Protein AF-0000000079817451 (afdb_homodimer)

InterPro domains:
  IPR000182 GNAT domain [PF13302] (16-158)
  IPR000182 GNAT domain [PS51186] (17-185)
  IPR016181 Acyl-CoA N-acyltransferase [SSF55729] (10-184)
  IPR051531 N-acetyltransferase [PTHR43792] (13-187)

Secondary structure (DSSP, 8-state):
---GGGGS-SPEE-SSEEEEE--GGGHHHHHHHHTSHHHHTTSS---SSHHHHHHHHT-HHHHTTEEEEEETTEEEEEEEEEEEPPEE-GGGGGGGTT-EEEEEEEE-GGGTTSSHHHHHHHHHHHIIIIIS--SEEEEEEETT-HHHHHHHHHTTPEEEEEEEEEEE-TTS-EEEEEEEEEEGGG--TT-----/---TTTTS-SPEE-SSEEEEE--GGGHHHHHHHHTSHHHHTTSS---SSHHHHHHHHT-HHHHTTEEEEEETTEEEEEEEEEEEPPEE-GGGGGGGTT-EEEEEEEE-GGGTTSSHHHHHHHHHHHIIIIIS--SEEEEEEETT-HHHHHHHHHTTPEEEEEEEEEEE-TTS-EEEEEEEEEEGGG--TT-----

Nearest PDB structures (foldseek):
  3fbu-assembly2_A  TM=8.943E-01  e=1.168E-17  Bacillus anthracis str. Sterne
  2z0z-assembly1_A-2  TM=8.141E-01  e=3.441E-13  Thermus thermophilus HB8
  2zxv-assembly1_C  TM=8.073E-01  e=3.441E-13  Thermus thermophilus HB8
  1nsl-assembly1_F  TM=7.899E-01  e=1.491E-13  Bacillus subtilis
  2i79-assembly1_E  TM=7.333E-01  e=4.565E-11  Streptococcus pneumoniae TIGR4

Structure (mmCIF, N/CA/C/O backbone):
data_AF-0000000079817451-model_v1
#
loop_
_entity.id
_entity.type
_entity.pdbx_description
1 polymer 'GCN5-related N-acetyltransferase'
#
loop_
_atom_site.group_PDB
_atom_site.id
_atom_site.type_symbol
_atom_site.label_atom_id
_atom_site.label_alt_id
_atom_site.label_comp_id
_atom_site.label_asym_id
_atom_site.label_entity_id
_atom_site.label_seq_id
_atom_site.pdbx_PDB_ins_code
_atom_site.Cartn_x
_atom_site.Cartn_y
_atom_site.Cartn_z
_atom_site.occupancy
_atom_site.B_iso_or_equiv
_atom_site.auth_seq_id
_atom_site.auth_comp_id
_atom_site.auth_asym_id
_atom_site.auth_atom_id
_atom_site.pdbx_PDB_model_num
ATOM 1 N N . MET A 1 1 ? 5.887 0.654 -21.828 1 53.91 1 MET A N 1
ATOM 2 C CA . MET A 1 1 ? 6.852 0.341 -20.781 1 53.91 1 MET A CA 1
ATOM 3 C C . MET A 1 1 ? 7.574 -0.969 -21.078 1 53.91 1 MET A C 1
ATOM 5 O O . MET A 1 1 ? 6.98 -1.898 -21.625 1 53.91 1 MET A O 1
ATOM 9 N N . ASP A 1 2 ? 8.812 -0.942 -21.031 1 77 2 ASP A N 1
ATOM 10 C CA . ASP A 1 2 ? 9.656 -2.086 -21.359 1 77 2 ASP A CA 1
ATOM 11 C C . ASP A 1 2 ? 9.328 -3.287 -20.469 1 77 2 ASP A C 1
ATOM 13 O O . ASP A 1 2 ? 8.945 -3.121 -19.312 1 77 2 ASP A O 1
ATOM 17 N N . ASP A 1 3 ? 8.922 -4.375 -21.031 1 90 3 ASP A N 1
ATOM 18 C CA . ASP A 1 3 ? 8.695 -5.645 -20.344 1 90 3 ASP A CA 1
ATOM 19 C C . ASP A 1 3 ? 9.984 -6.16 -19.703 1 90 3 ASP A C 1
ATOM 21 O O . ASP A 1 3 ? 10.867 -6.676 -20.391 1 90 3 ASP A O 1
ATOM 25 N N . PRO A 1 4 ? 10.109 -6.004 -18.391 1 89.06 4 PRO A N 1
ATOM 26 C CA . PRO A 1 4 ? 11.344 -6.402 -17.703 1 89.06 4 PRO A CA 1
ATOM 27 C C . PRO A 1 4 ? 11.617 -7.898 -17.812 1 89.06 4 PRO A C 1
ATOM 29 O O . PRO A 1 4 ? 12.727 -8.352 -17.5 1 89.06 4 PRO A O 1
ATOM 32 N N . LEU A 1 5 ? 10.672 -8.656 -18.172 1 93.62 5 LEU A N 1
ATOM 33 C CA . LEU A 1 5 ? 10.82 -10.109 -18.172 1 93.62 5 LEU A CA 1
ATOM 34 C C . LEU A 1 5 ? 11.312 -10.609 -19.531 1 93.62 5 LEU A C 1
ATOM 36 O O . LEU A 1 5 ? 11.594 -11.805 -19.688 1 93.62 5 LEU A O 1
ATOM 40 N N . LEU A 1 6 ? 11.43 -9.727 -20.438 1 90.25 6 LEU A N 1
ATOM 41 C CA . LEU A 1 6 ? 11.859 -10.102 -21.781 1 90.25 6 LEU A CA 1
ATOM 42 C C . LEU A 1 6 ? 13.289 -10.648 -21.75 1 90.25 6 LEU A C 1
ATOM 44 O O . LEU A 1 6 ? 13.633 -11.516 -22.562 1 90.25 6 LEU A O 1
ATOM 48 N N . ALA A 1 7 ? 14.078 -10.203 -20.812 1 85.88 7 ALA A N 1
ATOM 49 C CA . ALA A 1 7 ? 15.492 -10.578 -20.781 1 85.88 7 ALA A CA 1
ATOM 50 C C . ALA A 1 7 ? 15.688 -11.906 -20.062 1 85.88 7 ALA A C 1
ATOM 52 O O . ALA A 1 7 ? 16.797 -12.445 -20.016 1 85.88 7 ALA A O 1
ATOM 53 N N . VAL A 1 8 ? 14.664 -12.453 -19.5 1 91.75 8 VAL A N 1
ATOM 54 C CA . VAL A 1 8 ? 14.727 -13.695 -18.75 1 91.75 8 VAL A CA 1
ATOM 55 C C . VAL A 1 8 ? 14.727 -14.883 -19.703 1 91.75 8 VAL A C 1
ATOM 57 O O . VAL A 1 8 ? 13.945 -14.922 -20.656 1 91.75 8 VAL A O 1
ATOM 60 N N . PRO A 1 9 ? 15.57 -15.883 -19.531 1 92.38 9 PRO A N 1
ATOM 61 C CA . PRO A 1 9 ? 15.68 -17.047 -20.406 1 92.38 9 PRO A CA 1
ATOM 62 C C . PRO A 1 9 ? 14.648 -18.125 -20.094 1 92.38 9 PRO A C 1
ATOM 64 O O . PRO A 1 9 ? 15 -19.188 -19.578 1 92.38 9 PRO A O 1
ATOM 67 N N . TRP A 1 10 ? 13.508 -17.922 -20.484 1 95.62 10 TRP A N 1
ATOM 68 C CA . TRP A 1 10 ? 12.422 -18.875 -20.266 1 95.62 10 TRP A CA 1
ATOM 69 C C . TRP A 1 10 ? 12.594 -20.125 -21.125 1 95.62 10 TRP A C 1
ATOM 71 O O . TRP A 1 10 ? 13.203 -20.062 -22.203 1 95.62 10 TRP A O 1
ATOM 81 N N . PRO A 1 11 ? 12.133 -21.234 -20.75 1 97.06 11 PRO A N 1
ATOM 82 C CA . PRO A 1 11 ? 11.508 -21.562 -19.469 1 97.06 11 PRO A CA 1
ATOM 83 C C . PRO A 1 11 ? 12.531 -21.891 -18.391 1 97.06 11 PRO A C 1
ATOM 85 O O . PRO A 1 11 ? 13.656 -22.297 -18.688 1 97.06 11 PRO A O 1
ATOM 88 N N . TYR A 1 12 ? 12.141 -21.719 -17.141 1 96.69 12 TYR A N 1
ATOM 89 C CA . TYR A 1 12 ? 12.922 -22.234 -16.016 1 96.69 12 TYR A CA 1
ATOM 90 C C . TYR A 1 12 ? 12.484 -23.641 -15.648 1 96.69 12 TYR A C 1
ATOM 92 O O . TYR A 1 12 ? 11.289 -23.938 -15.633 1 96.69 12 TYR A O 1
ATOM 100 N N . ARG A 1 13 ? 13.477 -24.453 -15.344 1 97.31 13 ARG A N 1
ATOM 101 C CA . ARG A 1 13 ? 13.195 -25.812 -14.891 1 97.31 13 ARG A CA 1
ATOM 102 C C . ARG A 1 13 ? 13.672 -26.016 -13.453 1 97.31 13 ARG A C 1
ATOM 104 O O . ARG A 1 13 ? 14.789 -25.641 -13.109 1 97.31 13 ARG A O 1
ATOM 111 N N . THR A 1 14 ? 12.727 -26.438 -12.688 1 97.38 14 THR A N 1
ATOM 112 C CA . THR A 1 14 ? 13.062 -26.859 -11.336 1 97.38 14 THR A CA 1
ATOM 113 C C . THR A 1 14 ? 13.164 -28.375 -11.25 1 97.38 14 THR A C 1
ATOM 115 O O . THR A 1 14 ? 13.328 -29.047 -12.266 1 97.38 14 THR A O 1
ATOM 118 N N . THR A 1 15 ? 13.234 -28.859 -9.969 1 97.69 15 THR A N 1
ATOM 119 C CA . THR A 1 15 ? 13.367 -30.312 -9.805 1 97.69 15 THR A CA 1
ATOM 120 C C . THR A 1 15 ? 12.242 -31.047 -10.523 1 97.69 15 THR A C 1
ATOM 122 O O . THR A 1 15 ? 12.484 -32.031 -11.227 1 97.69 15 THR A O 1
ATOM 125 N N . ARG A 1 16 ? 10.953 -30.531 -10.391 1 98.5 16 ARG A N 1
ATOM 126 C CA . ARG A 1 16 ? 9.812 -31.25 -10.945 1 98.5 16 ARG A CA 1
ATOM 127 C C . ARG A 1 16 ? 9.039 -30.391 -11.93 1 98.5 16 ARG A C 1
ATOM 129 O O . ARG A 1 16 ? 8.258 -30.891 -12.734 1 98.5 16 ARG A O 1
ATOM 136 N N . LEU A 1 17 ? 9.273 -29.047 -11.922 1 98.69 17 LEU A N 1
ATOM 137 C CA . LEU A 1 17 ? 8.367 -28.141 -12.602 1 98.69 17 LEU A CA 1
ATOM 138 C C . LEU A 1 17 ? 9.07 -27.406 -13.734 1 98.69 17 LEU A C 1
ATOM 140 O O . LEU A 1 17 ? 10.305 -27.328 -13.758 1 98.69 17 LEU A O 1
ATOM 144 N N . SER A 1 18 ? 8.289 -26.984 -14.68 1 98.62 18 SER A N 1
ATOM 145 C CA . SER A 1 18 ? 8.695 -25.969 -15.656 1 98.62 18 SER A CA 1
ATOM 146 C C . SER A 1 18 ? 7.879 -24.703 -15.508 1 98.62 18 SER A C 1
ATOM 148 O O . SER A 1 18 ? 6.66 -24.75 -15.312 1 98.62 18 SER A O 1
ATOM 150 N N . ILE A 1 19 ? 8.516 -23.562 -15.492 1 98.75 19 ILE A N 1
ATOM 151 C CA . ILE A 1 19 ? 7.883 -22.266 -15.383 1 98.75 19 ILE A CA 1
ATOM 152 C C . ILE A 1 19 ? 8.188 -21.438 -16.625 1 98.75 19 ILE A C 1
ATOM 154 O O . ILE A 1 19 ? 9.344 -21.312 -17.031 1 98.75 19 ILE A O 1
ATOM 158 N N . ARG A 1 20 ? 7.207 -20.875 -17.25 1 98.56 20 ARG A N 1
ATOM 159 C CA . ARG A 1 20 ? 7.383 -20.078 -18.469 1 98.56 20 ARG A CA 1
ATOM 160 C C . ARG A 1 20 ? 6.375 -18.938 -18.516 1 98.56 20 ARG A C 1
ATOM 162 O O . ARG A 1 20 ? 5.41 -18.906 -17.75 1 98.56 20 ARG A O 1
ATOM 169 N N . ARG A 1 21 ? 6.613 -18.047 -19.5 1 98.25 21 ARG A N 1
ATOM 170 C CA . ARG A 1 21 ? 5.645 -16.984 -19.75 1 98.25 21 ARG A CA 1
ATOM 171 C C . ARG A 1 21 ? 4.309 -17.547 -20.203 1 98.25 21 ARG A C 1
ATOM 173 O O . ARG A 1 21 ? 4.27 -18.484 -21 1 98.25 21 ARG A O 1
ATOM 180 N N . ALA A 1 22 ? 3.262 -16.969 -19.734 1 98.5 22 ALA A N 1
ATOM 181 C CA . ALA A 1 22 ? 1.945 -17.344 -20.25 1 98.5 22 ALA A CA 1
ATOM 182 C C . ALA A 1 22 ? 1.744 -16.828 -21.672 1 98.5 22 ALA A C 1
ATOM 184 O O . ALA A 1 22 ? 2.32 -15.812 -22.062 1 98.5 22 ALA A O 1
ATOM 185 N N . THR A 1 23 ? 1.035 -17.516 -22.453 1 97.94 23 THR A N 1
ATOM 186 C CA . THR A 1 23 ? 0.563 -17.109 -23.766 1 97.94 23 THR A CA 1
ATOM 187 C C . THR A 1 23 ? -0.955 -17.234 -23.859 1 97.94 23 THR A C 1
ATOM 189 O O . THR A 1 23 ? -1.583 -17.875 -23.016 1 97.94 23 THR A O 1
ATOM 192 N N . PRO A 1 24 ? -1.556 -16.641 -24.859 1 97.81 24 PRO A N 1
ATOM 193 C CA . PRO A 1 24 ? -3.006 -16.766 -25.016 1 97.81 24 PRO A CA 1
ATOM 194 C C . PRO A 1 24 ? -3.459 -18.219 -25.141 1 97.81 24 PRO A C 1
ATOM 196 O O . PRO A 1 24 ? -4.613 -18.531 -24.844 1 97.81 24 PRO A O 1
ATOM 199 N N . ALA A 1 25 ? -2.59 -19.078 -25.438 1 98 25 ALA A N 1
ATOM 200 C CA . ALA A 1 25 ? -2.934 -20.5 -25.594 1 98 25 ALA A CA 1
ATOM 201 C C . ALA A 1 25 ? -3.172 -21.156 -24.234 1 98 25 ALA A C 1
ATOM 203 O O . ALA A 1 25 ? -3.705 -22.266 -24.172 1 98 25 ALA A O 1
ATOM 204 N N . ASP A 1 26 ? -2.879 -20.469 -23.172 1 98.62 26 ASP A N 1
ATOM 205 C CA . ASP A 1 26 ? -2.959 -21.062 -21.844 1 98.62 26 ASP A CA 1
ATOM 206 C C . ASP A 1 26 ? -4.301 -20.766 -21.188 1 98.62 26 ASP A C 1
ATOM 208 O O . ASP A 1 26 ? -4.523 -21.125 -20.031 1 98.62 26 ASP A O 1
ATOM 212 N N . ILE A 1 27 ? -5.184 -20.109 -21.906 1 98.38 27 ILE A N 1
ATOM 213 C CA . ILE A 1 27 ? -6.445 -19.625 -21.359 1 98.38 27 ILE A CA 1
ATOM 214 C C . ILE A 1 27 ? -7.242 -20.812 -20.781 1 98.38 27 ILE A C 1
ATOM 216 O O . ILE A 1 27 ? -7.652 -20.781 -19.625 1 98.38 27 ILE A O 1
ATOM 220 N N . ASP A 1 28 ? -7.379 -21.828 -21.562 1 98.06 28 ASP A N 1
ATOM 221 C CA . ASP A 1 28 ? -8.211 -22.938 -21.125 1 98.06 28 ASP A CA 1
ATOM 222 C C . ASP A 1 28 ? -7.586 -23.656 -19.922 1 98.06 28 ASP A C 1
ATOM 224 O O . ASP A 1 28 ? -8.289 -24.016 -18.969 1 98.06 28 ASP A O 1
ATOM 228 N N . ALA A 1 29 ? -6.332 -23.875 -19.969 1 98.5 29 ALA A N 1
ATOM 229 C CA . ALA A 1 29 ? -5.645 -24.578 -18.891 1 98.5 29 ALA A CA 1
ATOM 230 C C . ALA A 1 29 ? -5.738 -23.812 -17.578 1 98.5 29 ALA A C 1
ATOM 232 O O . ALA A 1 29 ? -5.957 -24.391 -16.516 1 98.5 29 ALA A O 1
ATOM 233 N N . THR A 1 30 ? -5.621 -22.516 -17.641 1 98.69 30 THR A N 1
ATOM 234 C CA . THR A 1 30 ? -5.672 -21.719 -16.406 1 98.69 30 THR A CA 1
ATOM 235 C C . THR A 1 30 ? -7.113 -21.531 -15.945 1 98.69 30 THR A C 1
ATOM 237 O O . THR A 1 30 ? -7.383 -21.484 -14.742 1 98.69 30 THR A O 1
ATOM 240 N N . TRP A 1 31 ? -8.055 -21.438 -16.906 1 98.56 31 TRP A N 1
ATOM 241 C CA . TRP A 1 31 ? -9.469 -21.344 -16.547 1 98.56 31 TRP A CA 1
ATOM 242 C C . TRP A 1 31 ? -9.922 -22.562 -15.773 1 98.56 31 TRP A C 1
ATOM 244 O O . TRP A 1 31 ? -10.766 -22.469 -14.875 1 98.56 31 TRP A O 1
ATOM 254 N N . ALA A 1 32 ? -9.32 -23.656 -16.078 1 98.06 32 ALA A N 1
ATOM 255 C CA . ALA A 1 32 ? -9.703 -24.938 -15.484 1 98.06 32 ALA A CA 1
ATOM 256 C C . ALA A 1 32 ? -9.648 -24.859 -13.961 1 98.06 32 ALA A C 1
ATOM 258 O O . ALA A 1 32 ? -10.406 -25.547 -13.273 1 98.06 32 ALA A O 1
ATOM 259 N N . PHE A 1 33 ? -8.766 -24.047 -13.398 1 98.25 33 PHE A N 1
ATOM 260 C CA . PHE A 1 33 ? -8.688 -23.984 -11.938 1 98.25 33 PHE A CA 1
ATOM 261 C C . PHE A 1 33 ? -9.086 -22.609 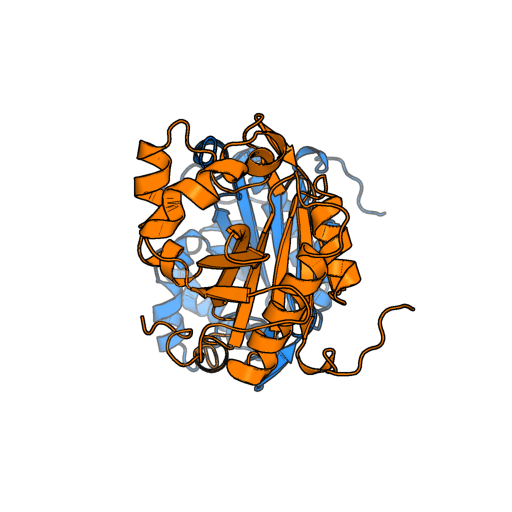-11.43 1 98.25 33 PHE A C 1
ATOM 263 O O . PHE A 1 33 ? -9.602 -22.469 -10.32 1 98.25 33 PHE A O 1
ATOM 270 N N . ARG A 1 34 ? -8.953 -21.516 -12.18 1 98.19 34 ARG A N 1
ATOM 271 C CA . ARG A 1 34 ? -9.258 -20.172 -11.695 1 98.19 34 ARG A CA 1
ATOM 272 C C . ARG A 1 34 ? -10.766 -19.953 -11.625 1 98.19 34 ARG A C 1
ATOM 274 O O . ARG A 1 34 ? -11.234 -19.047 -10.938 1 98.19 34 ARG A O 1
ATOM 281 N N . ARG A 1 35 ? -11.508 -20.75 -12.281 1 97.94 35 ARG A N 1
ATOM 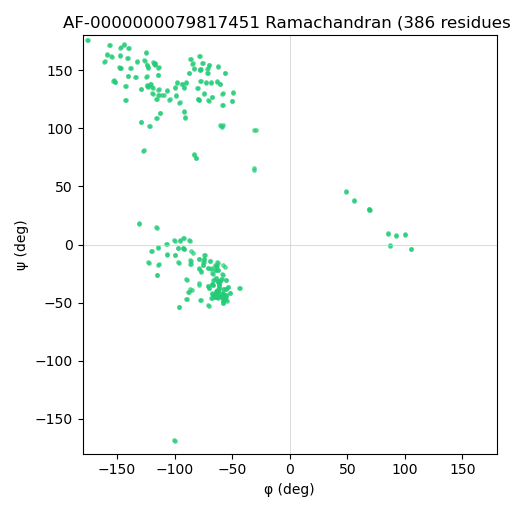282 C CA . ARG A 1 35 ? -12.961 -20.656 -12.227 1 97.94 35 ARG A CA 1
ATOM 283 C C . ARG A 1 35 ? -13.516 -21.281 -10.953 1 97.94 35 ARG A C 1
ATOM 285 O O . ARG A 1 35 ? -14.688 -21.094 -10.617 1 97.94 35 ARG A O 1
ATOM 292 N N . LEU A 1 36 ? -12.711 -22.141 -10.367 1 98.06 36 LEU A N 1
ATOM 293 C CA . LEU A 1 36 ? -13.172 -22.844 -9.188 1 98.06 36 LEU A CA 1
ATOM 294 C C . LEU A 1 36 ? -13.336 -21.891 -8.008 1 98.06 36 LEU A C 1
ATOM 296 O O . LEU A 1 36 ? -12.477 -21.047 -7.766 1 98.06 36 LEU A O 1
ATOM 300 N N . GLU A 1 37 ? -14.352 -22.062 -7.266 1 97 37 GLU A N 1
ATOM 301 C CA . GLU A 1 37 ? -14.68 -21.172 -6.156 1 97 37 GLU A CA 1
ATOM 302 C C . GLU A 1 37 ? -13.547 -21.141 -5.129 1 97 37 GLU A C 1
ATOM 304 O O . GLU A 1 37 ? -13.188 -20.078 -4.633 1 97 37 GLU A O 1
ATOM 309 N N . GLU A 1 38 ? -13.031 -22.234 -4.789 1 96.25 38 GLU A N 1
ATOM 310 C CA . GLU A 1 38 ? -11.992 -22.312 -3.762 1 96.25 38 GLU A CA 1
ATOM 311 C C . GLU A 1 38 ? -10.727 -21.578 -4.199 1 96.25 38 GLU A C 1
ATOM 313 O O . GLU A 1 38 ? -9.883 -21.234 -3.371 1 96.25 38 GLU A O 1
ATOM 318 N N . VAL A 1 39 ? -10.578 -21.312 -5.504 1 97.75 39 VAL A N 1
ATOM 319 C CA . VAL A 1 39 ? -9.445 -20.562 -6.039 1 97.75 39 VAL A CA 1
ATOM 320 C C . VAL A 1 39 ? -9.836 -19.094 -6.203 1 97.75 39 VAL A C 1
ATOM 322 O O . VAL A 1 39 ? -9.18 -18.203 -5.648 1 97.75 39 VAL A O 1
ATOM 325 N N . ASN A 1 40 ? -10.961 -18.859 -6.922 1 96.94 40 ASN A N 1
ATOM 326 C CA . ASN A 1 40 ? -11.273 -17.5 -7.336 1 96.94 40 ASN A CA 1
ATOM 327 C C . ASN A 1 40 ? -11.781 -16.656 -6.168 1 96.94 40 ASN A C 1
ATOM 329 O O . ASN A 1 40 ? -11.805 -15.422 -6.246 1 96.94 40 ASN A O 1
ATOM 333 N N . ARG A 1 41 ? -12.133 -17.25 -5.023 1 97.25 41 ARG A N 1
ATOM 334 C CA . ARG A 1 41 ? -12.594 -16.5 -3.855 1 97.25 41 ARG A CA 1
ATOM 335 C C . ARG A 1 41 ? -11.5 -15.562 -3.348 1 97.25 41 ARG A C 1
ATOM 337 O O . ARG A 1 41 ? -11.797 -14.562 -2.693 1 97.25 41 ARG A O 1
ATOM 344 N N . TRP A 1 42 ? -10.328 -15.828 -3.65 1 98.12 42 TRP A N 1
ATOM 345 C CA . TRP A 1 42 ? -9.219 -15.039 -3.129 1 98.12 42 TRP A CA 1
ATOM 346 C C . TRP A 1 42 ? -8.633 -14.141 -4.215 1 98.12 42 TRP A C 1
ATOM 348 O O . TRP A 1 42 ? -7.777 -13.297 -3.938 1 98.12 42 TRP A O 1
ATOM 358 N N . LEU A 1 43 ? -9.047 -14.312 -5.457 1 98.12 43 LEU A N 1
ATOM 359 C CA . LEU A 1 43 ? -8.453 -13.586 -6.57 1 98.12 43 LEU A CA 1
ATOM 360 C C . LEU A 1 43 ? -9.117 -12.219 -6.742 1 98.12 43 LEU A C 1
ATOM 362 O O . LEU A 1 43 ? -10.242 -12.008 -6.285 1 98.12 43 LEU A O 1
ATOM 366 N N . THR A 1 44 ? -8.43 -11.297 -7.41 1 97.56 44 THR A N 1
ATOM 367 C CA . THR A 1 44 ? -8.922 -9.938 -7.633 1 97.56 44 THR A CA 1
ATOM 368 C C . THR A 1 44 ? -10.219 -9.953 -8.438 1 97.56 44 THR A C 1
ATOM 370 O O . THR A 1 44 ? -11.102 -9.133 -8.219 1 97.56 44 THR A O 1
ATOM 373 N N . ARG A 1 45 ? -10.312 -10.891 -9.359 1 96.88 45 ARG A N 1
ATOM 374 C CA . ARG A 1 45 ? -11.469 -10.984 -10.242 1 96.88 45 ARG A CA 1
ATOM 375 C C . ARG A 1 45 ? -11.953 -12.422 -10.359 1 96.88 45 ARG A C 1
ATOM 377 O O . ARG A 1 45 ? -11.141 -13.352 -10.43 1 96.88 45 ARG A O 1
ATOM 384 N N . ALA A 1 46 ? -13.219 -12.586 -10.445 1 97.31 46 ALA A N 1
ATOM 385 C CA . ALA A 1 46 ? -13.883 -13.859 -10.695 1 97.31 46 ALA A CA 1
ATOM 386 C C . ALA A 1 46 ? -14.844 -13.758 -11.883 1 97.31 46 ALA A C 1
ATOM 388 O O . ALA A 1 46 ? -16.047 -13.648 -11.695 1 97.31 46 ALA A O 1
ATOM 389 N N . PRO A 1 47 ? -14.234 -13.859 -13.086 1 96.56 47 PRO A N 1
ATOM 390 C CA . PRO A 1 47 ? -15.117 -13.766 -14.25 1 96.56 47 PRO A CA 1
ATOM 391 C C . PRO A 1 47 ? -16.234 -14.805 -14.234 1 96.56 47 PRO A C 1
ATOM 393 O O . PRO A 1 47 ? -16 -15.945 -13.812 1 96.56 47 PRO A O 1
ATOM 396 N N . ALA A 1 48 ? -17.359 -14.414 -14.781 1 95.12 48 ALA A N 1
ATOM 397 C CA . ALA A 1 48 ? -18.531 -15.273 -14.727 1 95.12 48 ALA A CA 1
ATOM 398 C C . ALA A 1 48 ? -18.547 -16.266 -15.883 1 95.12 48 ALA A C 1
ATOM 400 O O . ALA A 1 48 ? -19.312 -17.234 -15.875 1 95.12 48 ALA A O 1
ATOM 401 N N . SER A 1 49 ? -17.672 -16.047 -16.922 1 97.44 49 SER A N 1
ATOM 402 C CA . SER A 1 49 ? -17.625 -16.906 -18.094 1 97.44 49 SER A CA 1
ATOM 403 C C . SER A 1 49 ? -16.219 -17 -18.656 1 97.44 49 SER A C 1
ATOM 405 O O . SER A 1 49 ? -15.359 -16.156 -18.344 1 97.44 49 SER A O 1
ATOM 407 N N . VAL A 1 50 ? -15.984 -17.969 -19.453 1 97.19 50 VAL A N 1
ATOM 408 C CA . VAL A 1 50 ? -14.672 -18.141 -20.062 1 97.19 50 VAL A CA 1
ATOM 409 C C . VAL A 1 50 ? -14.383 -16.984 -21.016 1 97.19 50 VAL A C 1
ATOM 411 O O . VAL A 1 50 ? -13.227 -16.578 -21.172 1 97.19 50 VAL A O 1
ATOM 414 N N . GLU A 1 51 ? -15.461 -16.422 -21.625 1 97.38 51 GLU A N 1
ATOM 415 C CA . GLU A 1 51 ? -15.289 -15.281 -22.516 1 97.38 51 GLU A CA 1
ATOM 416 C C . GLU A 1 51 ? -14.766 -14.062 -21.766 1 97.38 51 GLU A C 1
ATOM 418 O O . GLU A 1 51 ? -13.836 -13.398 -22.234 1 97.38 51 GLU A O 1
ATOM 423 N N . GLU A 1 52 ? -15.375 -13.852 -20.641 1 97.62 52 GLU A N 1
ATOM 424 C CA . GLU A 1 52 ? -14.891 -12.758 -19.797 1 97.62 52 GLU A CA 1
ATOM 425 C C . GLU A 1 52 ? -13.461 -13.008 -19.344 1 97.62 52 GLU A C 1
ATOM 427 O O . GLU A 1 52 ? -12.641 -12.094 -19.312 1 97.62 52 GLU A O 1
ATOM 432 N N . TYR A 1 53 ? -13.266 -14.219 -19.031 1 98.12 53 TYR A N 1
ATOM 433 C CA . TYR A 1 53 ? -11.922 -14.602 -18.594 1 98.12 53 TYR A CA 1
ATOM 434 C C . TYR A 1 53 ? -10.914 -14.391 -19.719 1 98.12 53 TYR A C 1
ATOM 436 O O . TYR A 1 53 ? -9.828 -13.852 -19.484 1 98.12 53 TYR A O 1
ATOM 444 N N . ARG A 1 54 ? -11.258 -14.797 -20.859 1 97.62 54 ARG A N 1
ATOM 445 C CA . ARG A 1 54 ? -10.383 -14.648 -22.016 1 97.62 54 ARG A CA 1
ATOM 446 C C . ARG A 1 54 ? -10.008 -13.188 -22.234 1 97.62 54 ARG A C 1
ATOM 448 O O . ARG A 1 54 ? -8.836 -12.867 -22.438 1 97.62 54 ARG A O 1
ATOM 455 N N . ASP A 1 55 ? -10.969 -12.336 -22.188 1 96.69 55 ASP A N 1
ATOM 456 C CA . ASP A 1 55 ? -10.742 -10.914 -22.375 1 96.69 55 ASP A CA 1
ATOM 457 C C . ASP A 1 55 ? -9.766 -10.367 -21.344 1 96.69 55 ASP A C 1
ATOM 459 O O . ASP A 1 55 ? -8.867 -9.594 -21.672 1 96.69 55 ASP A O 1
ATOM 463 N N . ALA A 1 56 ? -9.977 -10.789 -20.125 1 96.19 56 ALA A N 1
ATOM 464 C CA . ALA A 1 56 ? -9.117 -10.32 -19.047 1 96.19 56 ALA A CA 1
ATOM 465 C C . ALA A 1 56 ? -7.711 -10.906 -19.172 1 96.19 56 ALA A C 1
ATOM 467 O O . ALA A 1 56 ? -6.719 -10.227 -18.906 1 96.19 56 ALA A O 1
ATOM 468 N N . PHE A 1 57 ? -7.625 -12.141 -19.578 1 97.75 57 PHE A N 1
ATOM 469 C CA . PHE A 1 57 ? -6.371 -12.883 -19.625 1 97.75 57 PHE A CA 1
ATOM 470 C C . PHE A 1 57 ? -5.43 -12.297 -20.672 1 97.75 57 PHE A C 1
ATOM 472 O O . PHE A 1 57 ? -4.223 -12.203 -20.438 1 97.75 57 PHE A O 1
ATOM 479 N N . VAL A 1 58 ? -5.973 -11.82 -21.75 1 97.12 58 VAL A N 1
ATOM 480 C CA . VAL A 1 58 ? -5.117 -11.414 -22.859 1 97.12 58 VAL A CA 1
ATOM 481 C C . VAL A 1 58 ? -4.785 -9.93 -22.75 1 97.12 58 VAL A C 1
ATOM 483 O O . VAL A 1 58 ? -4.082 -9.383 -23.594 1 97.12 58 VAL A O 1
ATOM 486 N N . ASP A 1 59 ? -5.387 -9.328 -21.734 1 95.81 59 ASP A N 1
ATOM 487 C CA . ASP A 1 59 ? -4.918 -7.977 -21.453 1 95.81 59 ASP A CA 1
ATOM 488 C C . ASP A 1 59 ? -3.393 -7.93 -21.359 1 95.81 59 ASP A C 1
ATOM 490 O O . ASP A 1 59 ? -2.789 -8.664 -20.578 1 95.81 59 ASP A O 1
ATOM 494 N N . PRO A 1 60 ? -2.719 -7.105 -22.156 1 94.88 60 PRO A N 1
ATOM 495 C CA . PRO A 1 60 ? -1.257 -7.117 -22.234 1 94.88 60 PRO A CA 1
ATOM 496 C C . PRO A 1 60 ? -0.593 -6.895 -20.875 1 94.88 60 PRO A C 1
ATOM 498 O O . PRO A 1 60 ? 0.418 -7.531 -20.562 1 94.88 60 PRO A O 1
ATOM 501 N N . ASP A 1 61 ? -1.147 -6.023 -20.047 1 93.31 61 ASP A N 1
ATOM 502 C CA . ASP A 1 61 ? -0.563 -5.723 -18.75 1 93.31 61 ASP A CA 1
ATOM 503 C C . ASP A 1 61 ? -0.658 -6.93 -17.812 1 93.31 61 ASP A C 1
ATOM 505 O O . ASP A 1 61 ? 0.226 -7.148 -16.984 1 93.31 61 ASP A O 1
ATOM 509 N N . ARG A 1 62 ? -1.687 -7.637 -17.953 1 94.5 62 ARG A N 1
ATOM 510 C CA . ARG A 1 62 ? -1.855 -8.836 -17.125 1 94.5 62 ARG A CA 1
ATOM 511 C C . ARG A 1 62 ? -1 -9.984 -17.656 1 94.5 62 ARG A C 1
ATOM 513 O O . ARG A 1 62 ? -0.309 -10.656 -16.891 1 94.5 62 ARG A O 1
ATOM 520 N N . LEU A 1 63 ? -1.092 -10.172 -18.938 1 96.25 63 LEU A N 1
ATOM 521 C CA . LEU A 1 63 ? -0.419 -11.305 -19.562 1 96.25 63 LEU A CA 1
ATOM 522 C C . LEU A 1 63 ? 1.091 -11.219 -19.359 1 96.25 63 LEU A C 1
ATOM 524 O O . LEU A 1 63 ? 1.744 -12.227 -19.094 1 96.25 63 LEU A O 1
ATOM 528 N N . VAL A 1 64 ? 1.653 -10.055 -19.406 1 95.44 64 VAL A N 1
ATOM 529 C CA . VAL A 1 64 ? 3.098 -9.867 -19.312 1 95.44 64 VAL A CA 1
ATOM 530 C C . VAL A 1 64 ? 3.578 -10.242 -17.922 1 95.44 64 VAL A C 1
ATOM 532 O O . VAL A 1 64 ? 4.73 -10.641 -17.734 1 95.44 64 VAL A O 1
ATOM 535 N N . ALA A 1 65 ? 2.701 -10.172 -16.953 1 97.06 65 ALA A N 1
ATOM 536 C CA . ALA A 1 65 ? 3.064 -10.453 -15.562 1 97.06 65 ALA A CA 1
ATOM 537 C C . ALA A 1 65 ? 2.725 -11.891 -15.18 1 97.06 65 ALA A C 1
ATOM 539 O O . ALA A 1 65 ? 2.984 -12.32 -14.055 1 97.06 65 ALA A O 1
ATOM 540 N N . THR A 1 66 ? 2.117 -12.633 -16.094 1 98.44 66 THR A N 1
ATOM 541 C CA . THR A 1 66 ? 1.611 -13.961 -15.781 1 98.44 66 THR A CA 1
ATOM 542 C C . THR A 1 66 ? 2.592 -15.039 -16.25 1 98.44 66 THR A C 1
ATOM 544 O O . THR A 1 66 ? 3.043 -15.016 -17.391 1 98.44 66 THR A O 1
ATOM 547 N N . LEU A 1 67 ? 2.938 -15.922 -15.367 1 98.81 67 LEU A N 1
ATOM 548 C CA . LEU A 1 67 ? 3.697 -17.141 -15.656 1 98.81 67 LEU A CA 1
ATOM 549 C C . LEU A 1 67 ? 2.85 -18.375 -15.414 1 98.81 67 LEU A C 1
ATOM 551 O O . LEU A 1 67 ? 1.949 -18.359 -14.57 1 98.81 67 LEU A O 1
ATOM 555 N N . VAL A 1 68 ? 3.152 -19.453 -16.125 1 98.88 68 VAL A N 1
ATOM 556 C CA . VAL A 1 68 ? 2.445 -20.703 -15.875 1 98.88 68 VAL A CA 1
ATOM 557 C C . VAL A 1 68 ? 3.418 -21.75 -15.32 1 98.88 68 VAL A C 1
ATOM 559 O O . VAL A 1 68 ? 4.605 -21.734 -15.656 1 98.88 68 VAL A O 1
ATOM 562 N N . VAL A 1 69 ? 2.914 -22.562 -14.461 1 98.94 69 VAL A N 1
ATOM 563 C CA . VAL A 1 69 ? 3.629 -23.672 -13.844 1 98.94 69 VAL A CA 1
ATOM 564 C C . VAL A 1 69 ? 3.182 -24.984 -14.461 1 98.94 69 VAL A C 1
ATOM 566 O O . VAL A 1 69 ? 1.996 -25.328 -14.422 1 98.94 69 VAL A O 1
ATOM 569 N N . GLU A 1 70 ? 4.148 -25.734 -14.961 1 98.88 70 GLU A N 1
ATOM 570 C CA . GLU A 1 70 ? 3.832 -26.984 -15.633 1 98.88 70 GLU A CA 1
ATOM 571 C C . GLU A 1 70 ? 4.469 -28.172 -14.922 1 98.88 70 GLU A C 1
ATOM 573 O O . GLU A 1 70 ? 5.609 -28.094 -14.453 1 98.88 70 GLU A O 1
ATOM 578 N N . LEU A 1 71 ? 3.723 -29.172 -14.758 1 98.75 71 LEU A N 1
ATOM 579 C CA . LEU A 1 71 ? 4.16 -30.5 -14.352 1 98.75 71 LEU A CA 1
ATOM 580 C C . LEU A 1 71 ? 3.973 -31.516 -15.484 1 98.75 71 LEU A C 1
ATOM 582 O O . LEU A 1 71 ? 2.846 -31.766 -15.914 1 98.75 71 LEU A O 1
ATOM 586 N N . ASP A 1 72 ? 5.055 -32.062 -16.062 1 97.12 72 ASP A N 1
ATOM 587 C CA . ASP A 1 72 ? 5.008 -33 -17.156 1 97.12 72 ASP A CA 1
ATOM 588 C C . ASP A 1 72 ? 4.227 -32.438 -18.344 1 97.12 72 ASP A C 1
ATOM 590 O O . ASP A 1 72 ? 3.377 -33.125 -18.906 1 97.12 72 ASP A O 1
ATOM 594 N N . GLY A 1 73 ? 4.406 -31.156 -18.578 1 96.5 73 GLY A N 1
ATOM 595 C CA . GLY A 1 73 ? 3.838 -30.516 -19.75 1 96.5 73 GLY A CA 1
ATOM 596 C C . GLY A 1 73 ? 2.42 -30.016 -19.531 1 96.5 73 GLY A C 1
ATOM 597 O O . GLY A 1 73 ? 1.819 -29.438 -20.438 1 96.5 73 GLY A O 1
ATOM 598 N N . HIS A 1 74 ? 1.887 -30.25 -18.344 1 98.19 74 HIS A N 1
ATOM 599 C CA . HIS A 1 74 ? 0.536 -29.797 -18.031 1 98.19 74 HIS A CA 1
ATOM 600 C C . HIS A 1 74 ? 0.562 -28.609 -17.078 1 98.19 74 HIS A C 1
ATOM 602 O O . HIS A 1 74 ? 1.255 -28.641 -16.047 1 98.19 74 HIS A O 1
ATOM 608 N N . VAL A 1 75 ? -0.241 -27.625 -17.469 1 98.88 75 VAL A N 1
ATOM 609 C CA . VAL A 1 75 ? -0.331 -26.453 -16.594 1 98.88 75 VAL A CA 1
ATOM 610 C C . VAL A 1 75 ? -1.095 -26.812 -15.32 1 98.88 75 VAL A C 1
ATOM 612 O O . VAL A 1 75 ? -2.244 -27.25 -15.383 1 98.88 75 VAL A O 1
ATOM 615 N N . ILE A 1 76 ? -0.47 -26.578 -14.164 1 98.81 76 ILE A N 1
ATOM 616 C CA . ILE A 1 76 ? -1.118 -26.969 -12.914 1 98.81 76 ILE A CA 1
ATOM 617 C C . ILE A 1 76 ? -1.324 -25.75 -12.039 1 98.81 76 ILE A C 1
ATOM 619 O O . ILE A 1 76 ? -1.911 -25.828 -10.953 1 98.81 76 ILE A O 1
ATOM 623 N N . GLY A 1 77 ? -0.81 -24.578 -12.438 1 98.81 77 GLY A N 1
ATOM 624 C CA . GLY A 1 77 ? -0.924 -23.328 -11.711 1 98.81 77 GLY A CA 1
ATOM 625 C C . GLY A 1 77 ? -0.329 -22.156 -12.461 1 98.81 77 GLY A C 1
ATOM 626 O O . GLY A 1 77 ? 0.171 -22.312 -13.578 1 98.81 77 GLY A O 1
ATOM 627 N N . ASP A 1 78 ? -0.481 -21.016 -11.898 1 98.81 78 ASP A N 1
ATOM 628 C CA . ASP A 1 78 ? 0.154 -19.828 -12.477 1 98.81 78 ASP A CA 1
ATOM 629 C C . ASP A 1 78 ? 0.704 -18.922 -11.391 1 98.81 78 ASP A C 1
ATOM 631 O O . ASP A 1 78 ? 0.435 -19.109 -10.203 1 98.81 78 ASP A O 1
ATOM 635 N N . LEU A 1 79 ? 1.592 -18.094 -11.758 1 98.81 79 LEU A N 1
ATOM 636 C CA . LEU A 1 79 ? 2.279 -17.109 -10.922 1 98.81 79 LEU A CA 1
ATOM 637 C C . LEU A 1 79 ? 2.094 -15.703 -11.469 1 98.81 79 LEU A C 1
ATOM 639 O O . LEU A 1 79 ? 1.89 -15.523 -12.672 1 98.81 79 LEU A O 1
ATOM 643 N N . MET A 1 80 ? 2.146 -14.797 -10.648 1 98.62 80 MET A N 1
ATOM 644 C CA . MET A 1 80 ? 2.221 -13.383 -11 1 98.62 80 MET A CA 1
ATOM 645 C C . MET A 1 80 ? 3.559 -12.789 -10.57 1 98.62 80 MET A C 1
ATOM 647 O O . MET A 1 80 ? 4.02 -13.023 -9.453 1 98.62 80 MET A O 1
ATOM 651 N N . LEU A 1 81 ? 4.199 -12.172 -11.43 1 98.56 81 LEU A N 1
ATOM 652 C CA . LEU A 1 81 ? 5.402 -11.391 -11.18 1 98.56 81 LEU A CA 1
ATOM 653 C C . LEU A 1 81 ? 5.273 -9.992 -11.773 1 98.56 81 LEU A C 1
ATOM 655 O O . LEU A 1 81 ? 5.395 -9.812 -12.992 1 98.56 81 LEU A O 1
ATOM 659 N N . ARG A 1 82 ? 5.07 -9.023 -10.961 1 97.94 82 ARG A N 1
ATOM 660 C CA . ARG A 1 82 ? 4.934 -7.641 -11.406 1 97.94 82 ARG A CA 1
ATOM 661 C C . ARG A 1 82 ? 6.062 -6.773 -10.867 1 97.94 82 ARG A C 1
ATOM 663 O O . ARG A 1 82 ? 6.109 -6.48 -9.664 1 97.94 82 ARG A O 1
ATOM 670 N N . VAL A 1 83 ? 6.926 -6.387 -11.711 1 97.88 83 VAL A N 1
ATOM 671 C CA . VAL A 1 83 ? 7.988 -5.465 -11.328 1 97.88 83 VAL A CA 1
ATOM 672 C C . VAL A 1 83 ? 7.418 -4.059 -11.172 1 97.88 83 VAL A C 1
ATOM 674 O O . VAL A 1 83 ? 6.695 -3.574 -12.039 1 97.88 83 VAL A O 1
ATOM 677 N N . GLU A 1 84 ? 7.719 -3.482 -10.062 1 97.75 84 GLU A N 1
ATOM 678 C CA . GLU A 1 84 ? 7.152 -2.168 -9.781 1 97.75 84 GLU A CA 1
ATOM 679 C C . GLU A 1 84 ? 8.18 -1.251 -9.125 1 97.75 84 GLU A C 1
ATOM 681 O O . GLU A 1 84 ? 9.266 -1.695 -8.75 1 97.75 84 GLU A O 1
ATOM 686 N N . ASP A 1 85 ? 7.812 0.002 -9.055 1 98.31 85 ASP A N 1
ATOM 687 C CA . ASP A 1 85 ? 8.617 0.983 -8.336 1 98.31 85 ASP A CA 1
ATOM 688 C C . ASP A 1 85 ? 8.43 0.855 -6.828 1 98.31 85 ASP A C 1
ATOM 690 O O . ASP A 1 85 ? 7.32 0.572 -6.359 1 98.31 85 ASP A O 1
ATOM 694 N N . ALA A 1 86 ? 9.477 1.01 -6.098 1 98.62 86 ALA A N 1
ATOM 695 C CA . ALA A 1 86 ? 9.336 1.3 -4.672 1 98.62 86 ALA A CA 1
ATOM 696 C C . ALA A 1 86 ? 8.992 2.77 -4.441 1 98.62 86 ALA A C 1
ATOM 698 O O . ALA A 1 86 ? 9.117 3.592 -5.355 1 98.62 86 ALA A O 1
ATOM 699 N N . TRP A 1 87 ? 8.516 2.996 -3.295 1 98.25 87 TRP A N 1
ATOM 700 C CA . TRP A 1 87 ? 8.305 4.398 -2.957 1 98.25 87 TRP A CA 1
ATOM 701 C C . TRP A 1 87 ? 9.633 5.105 -2.699 1 98.25 87 TRP A C 1
ATOM 703 O O . TRP A 1 87 ? 10.516 4.551 -2.047 1 98.25 87 TRP A O 1
ATOM 713 N N . GLY A 1 88 ? 9.773 6.273 -3.152 1 98.62 88 GLY A N 1
ATOM 714 C CA . GLY A 1 88 ? 10.883 7.16 -2.844 1 98.62 88 GLY A CA 1
ATOM 715 C C . GLY A 1 88 ? 10.484 8.625 -2.809 1 98.62 88 GLY A C 1
ATOM 716 O O . GLY A 1 88 ? 9.547 9.039 -3.494 1 98.62 88 GLY A O 1
ATOM 717 N N . GLN A 1 89 ? 11.242 9.391 -1.989 1 98.56 89 GLN A N 1
ATOM 718 C CA . GLN A 1 89 ? 11.047 10.836 -2.025 1 98.56 89 GLN A CA 1
ATOM 719 C C . GLN A 1 89 ? 11.383 11.398 -3.404 1 98.56 89 GLN A C 1
ATOM 721 O O . GLN A 1 89 ? 12.133 10.789 -4.168 1 98.56 89 GLN A O 1
ATOM 726 N N . ALA A 1 90 ? 10.727 12.508 -3.68 1 97.38 90 ALA A N 1
ATOM 727 C CA . ALA A 1 90 ? 10.656 13.023 -5.043 1 97.38 90 ALA A CA 1
ATOM 728 C C . ALA A 1 90 ? 12.047 13.172 -5.652 1 97.38 90 ALA A C 1
ATOM 730 O O . ALA A 1 90 ? 12.25 12.867 -6.828 1 97.38 90 ALA A O 1
ATOM 731 N N . GLU A 1 91 ? 13 13.555 -4.895 1 97.25 91 GLU A N 1
ATOM 732 C CA . GLU A 1 91 ? 14.328 13.914 -5.383 1 97.25 91 GLU A CA 1
ATOM 733 C C . GLU A 1 91 ? 15.133 12.672 -5.762 1 97.25 91 GLU A C 1
ATOM 735 O O . GLU A 1 91 ? 16.156 12.773 -6.441 1 97.25 91 GLU A O 1
ATOM 740 N N . VAL A 1 92 ? 14.641 11.492 -5.305 1 98.19 92 VAL A N 1
ATOM 741 C CA . VAL A 1 92 ? 15.383 10.266 -5.562 1 98.19 92 VAL A CA 1
ATOM 742 C C . VAL A 1 92 ? 14.445 9.203 -6.125 1 98.19 92 VAL A C 1
ATOM 744 O O . VAL A 1 92 ? 14.75 8.008 -6.082 1 98.19 92 VAL A O 1
ATOM 747 N N . ALA A 1 93 ? 13.297 9.594 -6.629 1 98 93 ALA A N 1
ATOM 748 C CA . ALA A 1 93 ? 12.258 8.664 -7.078 1 98 93 ALA A CA 1
ATOM 749 C C . ALA A 1 93 ? 12.75 7.805 -8.234 1 98 93 ALA A C 1
ATOM 751 O O . ALA A 1 93 ? 12.359 6.645 -8.367 1 98 93 ALA A O 1
ATOM 752 N N . ASP A 1 94 ? 13.641 8.344 -9.078 1 98.12 94 ASP A N 1
ATOM 753 C CA . ASP A 1 94 ? 14.188 7.602 -10.211 1 98.12 94 ASP A CA 1
ATOM 754 C C . ASP A 1 94 ? 14.977 6.383 -9.734 1 98.12 94 ASP A C 1
ATOM 756 O O . ASP A 1 94 ? 14.953 5.332 -10.383 1 98.12 94 ASP A O 1
ATOM 760 N N . ARG A 1 95 ? 15.586 6.48 -8.594 1 98.38 95 ARG A N 1
ATOM 761 C CA . ARG A 1 95 ? 16.406 5.406 -8.047 1 98.38 95 ARG A CA 1
ATOM 762 C C . ARG A 1 95 ? 15.539 4.316 -7.422 1 98.38 95 ARG A C 1
ATOM 764 O O . ARG A 1 95 ? 16.016 3.229 -7.113 1 98.38 95 ARG A O 1
ATOM 771 N N . ALA A 1 96 ? 14.305 4.574 -7.242 1 98.62 96 ALA A N 1
ATOM 772 C CA . ALA A 1 96 ? 13.375 3.615 -6.656 1 98.62 96 ALA A CA 1
ATOM 773 C C . ALA A 1 96 ? 12.547 2.924 -7.734 1 98.62 96 ALA A C 1
ATOM 775 O O . ALA A 1 96 ? 11.672 2.109 -7.43 1 98.62 96 ALA A O 1
ATOM 776 N N . ALA A 1 97 ? 12.844 3.232 -9 1 98.06 97 ALA A N 1
ATOM 777 C CA . ALA A 1 97 ? 12.055 2.715 -10.117 1 98.06 97 ALA A CA 1
ATOM 778 C C . ALA A 1 97 ? 12.453 1.278 -10.445 1 98.06 97 ALA A C 1
ATOM 780 O O . ALA A 1 97 ? 13.633 0.977 -10.617 1 98.06 97 ALA A O 1
ATOM 781 N N . GLY A 1 98 ? 11.461 0.375 -10.453 1 97.69 98 GLY A N 1
ATOM 782 C CA . GLY A 1 98 ? 11.656 -0.984 -10.93 1 97.69 98 GLY A CA 1
ATOM 783 C C . GLY A 1 98 ? 12.547 -1.81 -10.023 1 97.69 98 GLY A C 1
ATOM 784 O O . GLY A 1 98 ? 13.273 -2.691 -10.492 1 97.69 98 GLY A O 1
ATOM 785 N N . VAL A 1 99 ? 12.547 -1.549 -8.719 1 98.31 99 VAL A N 1
ATOM 786 C CA . VAL A 1 99 ? 13.547 -2.18 -7.863 1 98.31 99 VAL A CA 1
ATOM 787 C C . VAL A 1 99 ? 12.891 -3.26 -7.008 1 98.31 99 VAL A C 1
ATOM 789 O O . VAL A 1 99 ? 13.547 -3.877 -6.164 1 98.31 99 VAL A O 1
ATOM 792 N N . GLN A 1 100 ? 11.602 -3.477 -7.152 1 98.69 100 GLN A N 1
ATOM 793 C CA . GLN A 1 100 ? 10.914 -4.52 -6.391 1 98.69 100 GLN A CA 1
ATOM 794 C C . GLN A 1 100 ? 9.828 -5.184 -7.23 1 98.69 100 GLN A C 1
ATOM 796 O O . GLN A 1 100 ? 9.539 -4.742 -8.344 1 98.69 100 GLN A O 1
ATOM 801 N N . ALA A 1 101 ? 9.234 -6.285 -6.676 1 98.62 101 ALA A N 1
ATOM 802 C CA . ALA A 1 101 ? 8.148 -6.969 -7.371 1 98.62 101 ALA A CA 1
ATOM 803 C C . ALA A 1 101 ? 7.062 -7.422 -6.395 1 98.62 101 ALA A C 1
ATOM 805 O O . ALA A 1 101 ? 7.355 -7.742 -5.242 1 98.62 101 ALA A O 1
ATOM 806 N N . GLU A 1 102 ? 5.914 -7.375 -6.848 1 98.81 102 GLU A N 1
ATOM 807 C CA . GLU A 1 102 ? 4.82 -8.125 -6.234 1 98.81 102 GLU A CA 1
ATOM 808 C C . GLU A 1 102 ? 4.668 -9.5 -6.875 1 98.81 102 GLU A C 1
ATOM 810 O O . GLU A 1 102 ? 4.711 -9.633 -8.102 1 98.81 102 GLU A O 1
ATOM 815 N N . ILE A 1 103 ? 4.508 -10.461 -6.023 1 98.88 103 ILE A N 1
ATOM 816 C CA . ILE A 1 103 ? 4.352 -11.812 -6.551 1 98.88 103 ILE A CA 1
ATOM 817 C C . ILE A 1 103 ? 3.047 -12.422 -6.035 1 98.88 103 ILE A C 1
ATOM 819 O O . ILE A 1 103 ? 2.51 -11.977 -5.016 1 98.88 103 ILE A O 1
ATOM 823 N N . GLY A 1 104 ? 2.502 -13.32 -6.73 1 98.69 104 GLY A N 1
ATOM 824 C CA . GLY A 1 104 ? 1.302 -14.078 -6.414 1 98.69 104 GLY A CA 1
ATOM 825 C C . GLY A 1 104 ? 1.229 -15.414 -7.129 1 98.69 104 GLY A C 1
ATOM 826 O O . GLY A 1 104 ? 2.068 -15.719 -7.98 1 98.69 104 GLY A O 1
ATOM 827 N N . TRP A 1 105 ? 0.205 -16.203 -6.707 1 98.69 105 TRP A N 1
ATOM 828 C CA . TRP A 1 105 ? 0.11 -17.516 -7.312 1 98.69 105 TRP A CA 1
ATOM 829 C C . TRP A 1 105 ? -1.289 -18.094 -7.137 1 98.69 105 TRP A C 1
ATOM 831 O O . TRP A 1 105 ? -2.033 -17.688 -6.242 1 98.69 105 TRP A O 1
ATOM 841 N N . ALA A 1 106 ? -1.613 -18.984 -7.957 1 98.56 106 ALA A N 1
ATOM 842 C CA . ALA A 1 106 ? -2.773 -19.859 -7.879 1 98.56 106 ALA A CA 1
ATOM 843 C C . ALA A 1 106 ? -2.43 -21.266 -8.383 1 98.56 106 ALA A C 1
ATOM 845 O O . ALA A 1 106 ? -1.72 -21.406 -9.383 1 98.56 106 ALA A O 1
ATOM 846 N N . LEU A 1 107 ? -2.854 -22.234 -7.715 1 98.31 107 LEU A N 1
ATOM 847 C CA . LEU A 1 107 ? -2.607 -23.625 -8.078 1 98.31 107 LEU A CA 1
ATOM 848 C C . LEU A 1 107 ? -3.92 -24.406 -8.203 1 98.31 107 LEU A C 1
ATOM 850 O O . LEU A 1 107 ? -4.848 -24.172 -7.422 1 98.31 107 LEU A O 1
ATOM 854 N N . HIS A 1 108 ? -3.924 -25.328 -9.18 1 98.31 108 HIS A N 1
ATOM 855 C CA . HIS A 1 108 ? -5.039 -26.266 -9.258 1 98.31 108 HIS A CA 1
ATOM 856 C C . HIS A 1 108 ? -5.191 -27.062 -7.965 1 98.31 108 HIS A C 1
ATOM 858 O O . HIS A 1 108 ? -4.23 -27.672 -7.488 1 98.31 108 HIS A O 1
ATOM 864 N N . PRO A 1 109 ? -6.418 -27.109 -7.449 1 98.06 109 PRO A N 1
ATOM 865 C CA . PRO A 1 109 ? -6.629 -27.766 -6.164 1 98.06 109 PRO A CA 1
ATOM 866 C C . PRO A 1 109 ? -6.207 -29.234 -6.184 1 98.06 109 PRO A C 1
ATOM 868 O O . PRO A 1 109 ? -5.777 -29.781 -5.16 1 98.06 109 PRO A O 1
ATOM 871 N N . ASP A 1 110 ? -6.223 -29.844 -7.328 1 97.56 110 ASP A N 1
ATOM 872 C CA . ASP A 1 110 ? -5.852 -31.25 -7.457 1 97.56 110 ASP A CA 1
ATOM 873 C C . ASP A 1 110 ? -4.355 -31.453 -7.223 1 97.56 110 ASP A C 1
ATOM 875 O O . ASP A 1 110 ? -3.891 -32.594 -7.039 1 97.56 110 ASP A O 1
ATOM 879 N N . HIS A 1 111 ? -3.643 -30.438 -7.234 1 97.81 111 HIS A N 1
ATOM 880 C CA . HIS A 1 111 ? -2.191 -30.547 -7.16 1 97.81 111 HIS A CA 1
ATOM 881 C C . HIS A 1 111 ? -1.649 -29.922 -5.883 1 97.81 111 HIS A C 1
ATOM 883 O O . HIS A 1 111 ? -0.455 -29.625 -5.785 1 97.81 111 HIS A O 1
ATOM 889 N N . VAL A 1 112 ? -2.52 -29.656 -4.945 1 95.88 112 VAL A N 1
ATOM 890 C CA . VAL A 1 112 ? -2.109 -29.094 -3.662 1 95.88 112 VAL A CA 1
ATOM 891 C C . VAL A 1 112 ? -1.63 -30.203 -2.736 1 95.88 112 VAL A C 1
ATOM 893 O O . VAL A 1 112 ? -2.068 -31.344 -2.855 1 95.88 112 VAL A O 1
ATOM 896 N N . GLY A 1 113 ? -0.734 -29.844 -1.856 1 95.56 113 GLY A N 1
ATOM 897 C CA . GLY A 1 113 ? -0.287 -30.797 -0.854 1 95.56 113 GLY A CA 1
ATOM 898 C C . GLY A 1 113 ? 0.946 -31.578 -1.276 1 95.56 113 GLY A C 1
ATOM 899 O O . GLY A 1 113 ? 1.376 -32.5 -0.578 1 95.56 113 GLY A O 1
ATOM 900 N N . HIS A 1 114 ? 1.543 -31.188 -2.412 1 97.38 114 HIS A N 1
ATOM 901 C CA . HIS A 1 114 ? 2.705 -31.906 -2.938 1 97.38 114 HIS A CA 1
ATOM 902 C C . HIS A 1 114 ? 3.949 -31.016 -2.898 1 97.38 114 HIS A C 1
ATOM 904 O O . HIS A 1 114 ? 5.023 -31.438 -3.336 1 97.38 114 HIS A O 1
ATOM 910 N N . GLY A 1 115 ? 3.816 -29.797 -2.475 1 97.94 115 GLY A N 1
ATOM 911 C CA . GLY A 1 115 ? 4.945 -28.891 -2.396 1 97.94 115 GLY A CA 1
ATOM 912 C C . GLY A 1 115 ? 5.227 -28.172 -3.703 1 97.94 115 GLY A C 1
ATOM 913 O O . GLY A 1 115 ? 6.234 -27.469 -3.832 1 97.94 115 GLY A O 1
ATOM 914 N N . TYR A 1 116 ? 4.332 -28.281 -4.703 1 98.62 116 TYR A N 1
ATOM 915 C CA . TYR A 1 116 ? 4.559 -27.688 -6.012 1 98.62 116 TYR A CA 1
ATOM 916 C C . TYR A 1 116 ? 4.539 -26.156 -5.93 1 98.62 116 TYR A C 1
ATOM 918 O O . TYR A 1 116 ? 5.383 -25.5 -6.531 1 98.62 116 TYR A O 1
ATOM 926 N N . ALA A 1 117 ? 3.598 -25.656 -5.188 1 98.44 117 ALA A N 1
ATOM 927 C CA . ALA A 1 117 ? 3.535 -24.203 -5.047 1 98.44 117 ALA A CA 1
ATOM 928 C C . ALA A 1 117 ? 4.801 -23.656 -4.391 1 98.44 117 ALA A C 1
ATOM 930 O O . ALA A 1 117 ? 5.355 -22.656 -4.84 1 98.44 117 ALA A O 1
ATOM 931 N N . THR A 1 118 ? 5.203 -24.328 -3.328 1 98.5 118 THR A N 1
ATOM 932 C CA . THR A 1 118 ? 6.43 -23.922 -2.65 1 98.5 118 THR A CA 1
ATOM 933 C C . THR A 1 118 ? 7.613 -23.953 -3.611 1 98.5 118 THR A C 1
ATOM 935 O O . THR A 1 118 ? 8.391 -23 -3.674 1 98.5 118 THR A O 1
ATOM 938 N N . GLU A 1 119 ? 7.742 -25.047 -4.352 1 98.56 119 GLU A N 1
ATOM 939 C CA . GLU A 1 119 ? 8.812 -25.203 -5.332 1 98.56 119 GLU A CA 1
ATOM 940 C C . GLU A 1 119 ? 8.766 -24.094 -6.379 1 98.56 119 GLU A C 1
ATOM 942 O O . GLU A 1 119 ? 9.789 -23.469 -6.691 1 98.56 119 GLU A O 1
ATOM 947 N N . ALA A 1 120 ? 7.621 -23.75 -6.875 1 98.75 120 ALA A N 1
ATOM 948 C CA . ALA A 1 120 ? 7.441 -22.734 -7.91 1 98.75 120 ALA A CA 1
ATOM 949 C C . ALA A 1 120 ? 7.762 -21.344 -7.375 1 98.75 120 ALA A C 1
ATOM 951 O O . ALA A 1 120 ? 8.469 -20.562 -8.023 1 98.75 120 ALA A O 1
ATOM 952 N N . VAL A 1 121 ? 7.266 -21.031 -6.211 1 98.75 121 VAL A N 1
ATOM 953 C CA . VAL A 1 121 ? 7.422 -19.688 -5.648 1 98.75 121 VAL A CA 1
ATOM 954 C C . VAL A 1 121 ? 8.875 -19.469 -5.234 1 98.75 121 VAL A C 1
ATOM 956 O O . VAL A 1 121 ? 9.406 -18.375 -5.379 1 98.75 121 VAL A O 1
ATOM 959 N N . ARG A 1 122 ? 9.539 -20.484 -4.742 1 98.44 122 ARG A N 1
ATOM 960 C CA . ARG A 1 122 ? 10.961 -20.359 -4.461 1 98.44 122 ARG A CA 1
ATOM 961 C C . ARG A 1 122 ? 11.742 -19.984 -5.719 1 98.44 122 ARG A C 1
ATOM 963 O O . ARG A 1 122 ? 12.617 -19.125 -5.676 1 98.44 122 ARG A O 1
ATOM 970 N N . GLU A 1 123 ? 11.414 -20.672 -6.773 1 98.19 123 GLU A N 1
ATOM 971 C CA . GLU A 1 123 ? 12.086 -20.359 -8.031 1 98.19 123 GLU A CA 1
ATOM 972 C C . GLU A 1 123 ? 11.75 -18.938 -8.492 1 98.19 123 GLU A C 1
ATOM 974 O O . GLU A 1 123 ? 12.609 -18.234 -9.031 1 98.19 123 GLU A O 1
ATOM 979 N N . LEU A 1 124 ? 10.508 -18.547 -8.328 1 98.5 124 LEU A N 1
ATOM 980 C CA . LEU A 1 124 ? 10.078 -17.203 -8.664 1 98.5 124 LEU A CA 1
ATOM 981 C C . LEU A 1 124 ? 10.891 -16.172 -7.895 1 98.5 124 LEU A C 1
ATOM 983 O O . LEU A 1 124 ? 11.336 -15.172 -8.469 1 98.5 124 LEU A O 1
ATOM 987 N N . ILE A 1 125 ? 11.086 -16.375 -6.629 1 98.62 125 ILE A N 1
ATOM 988 C CA . ILE A 1 125 ? 11.852 -15.469 -5.777 1 98.62 125 ILE A CA 1
ATOM 989 C C . ILE A 1 125 ? 13.305 -15.438 -6.23 1 98.62 125 ILE A C 1
ATOM 991 O O . ILE A 1 125 ? 13.906 -14.367 -6.336 1 98.62 125 ILE A O 1
ATOM 995 N N . ARG A 1 126 ? 13.875 -16.641 -6.508 1 97.75 126 ARG A N 1
ATOM 996 C CA . ARG A 1 126 ? 15.234 -16.688 -7.023 1 97.75 126 ARG A CA 1
ATOM 997 C C . ARG A 1 126 ? 15.375 -15.836 -8.281 1 97.75 126 ARG A C 1
ATOM 999 O O . ARG A 1 126 ? 16.312 -15.047 -8.398 1 97.75 126 ARG A O 1
ATOM 1006 N N . LEU A 1 127 ? 14.445 -16.016 -9.195 1 97.25 127 LEU A N 1
ATOM 1007 C CA . LEU A 1 127 ? 14.422 -15.266 -10.445 1 97.25 127 LEU A CA 1
ATOM 1008 C C . LEU A 1 127 ? 14.391 -13.766 -10.18 1 97.25 127 LEU A C 1
ATOM 1010 O O . LEU A 1 127 ? 15.109 -13 -10.828 1 97.25 127 LEU A O 1
ATOM 1014 N N . CYS A 1 128 ? 13.586 -13.32 -9.273 1 98 128 CYS A N 1
ATOM 1015 C CA . CYS A 1 128 ? 13.469 -11.906 -8.93 1 98 128 CYS A CA 1
ATOM 1016 C C . CYS A 1 128 ? 14.805 -11.344 -8.484 1 98 128 CYS A C 1
ATOM 1018 O O . CYS A 1 128 ? 15.203 -10.25 -8.906 1 98 128 CYS A O 1
ATOM 1020 N N . PHE A 1 129 ? 15.531 -12.062 -7.691 1 97.88 129 PHE A N 1
ATOM 1021 C CA . PHE A 1 129 ? 16.75 -11.539 -7.094 1 97.88 129 PHE A CA 1
ATOM 1022 C C . PHE A 1 129 ? 17.953 -11.766 -8.008 1 97.88 129 PHE A C 1
ATOM 1024 O O . PHE A 1 129 ? 18.781 -10.875 -8.188 1 97.88 129 PHE A O 1
ATOM 1031 N N . GLU A 1 130 ? 18.031 -12.906 -8.625 1 96.44 130 GLU A N 1
ATOM 1032 C CA . GLU A 1 130 ? 19.25 -13.25 -9.359 1 96.44 130 GLU A CA 1
ATOM 1033 C C . GLU A 1 130 ? 19.156 -12.766 -10.805 1 96.44 130 GLU A C 1
ATOM 1035 O O . GLU A 1 130 ? 20.125 -12.203 -11.336 1 96.44 130 GLU A O 1
ATOM 1040 N N . ASP A 1 131 ? 18.062 -13.023 -11.438 1 96.25 131 ASP A N 1
ATOM 1041 C CA . ASP A 1 131 ? 17.969 -12.711 -12.859 1 96.25 131 ASP A CA 1
ATOM 1042 C C . ASP A 1 131 ? 17.531 -11.258 -13.07 1 96.25 131 ASP A C 1
ATOM 1044 O O . ASP A 1 131 ? 18.031 -10.586 -13.977 1 96.25 131 ASP A O 1
ATOM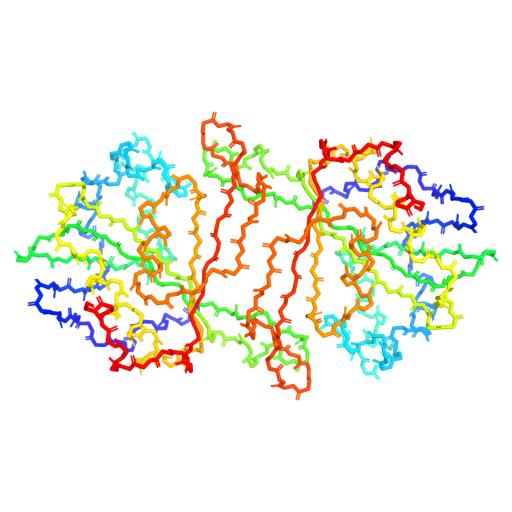 1048 N N . LEU A 1 132 ? 16.641 -10.781 -12.25 1 97.12 132 LEU A N 1
ATOM 1049 C CA . LEU A 1 132 ? 16.109 -9.438 -12.453 1 97.12 132 LEU A CA 1
ATOM 1050 C C . LEU A 1 132 ? 16.844 -8.422 -11.578 1 97.12 132 LEU A C 1
ATOM 1052 O O . LEU A 1 132 ? 16.672 -7.215 -11.742 1 97.12 132 LEU A O 1
ATOM 1056 N N . GLY A 1 133 ? 17.578 -8.883 -10.586 1 97 133 GLY A N 1
ATOM 1057 C CA . GLY A 1 133 ? 18.375 -8.008 -9.75 1 97 133 GLY A CA 1
ATOM 1058 C C . GLY A 1 133 ? 17.547 -7.109 -8.859 1 97 133 GLY A C 1
ATOM 1059 O O . GLY A 1 133 ? 17.953 -5.992 -8.539 1 97 133 GLY A O 1
ATOM 1060 N N . LEU A 1 134 ? 16.391 -7.547 -8.477 1 98.19 134 LEU A N 1
ATOM 1061 C CA . LEU A 1 134 ? 15.508 -6.742 -7.648 1 98.19 134 LEU A CA 1
ATOM 1062 C C . LEU A 1 134 ? 16 -6.703 -6.203 1 98.19 134 LEU A C 1
ATOM 1064 O O . LEU A 1 134 ? 16.719 -7.594 -5.766 1 98.19 134 LEU A O 1
ATOM 1068 N N . ARG A 1 135 ? 15.602 -5.68 -5.508 1 98.5 135 ARG A N 1
ATOM 1069 C CA . ARG A 1 135 ? 16.016 -5.473 -4.125 1 98.5 135 ARG A CA 1
ATOM 1070 C C . ARG A 1 135 ? 15.039 -6.141 -3.158 1 98.5 135 ARG A C 1
ATOM 1072 O O . ARG A 1 135 ? 15.422 -6.5 -2.041 1 98.5 135 ARG A O 1
ATOM 1079 N N . ARG A 1 136 ? 13.82 -6.215 -3.57 1 98.69 136 ARG A N 1
ATOM 1080 C CA . ARG A 1 136 ? 12.75 -6.574 -2.64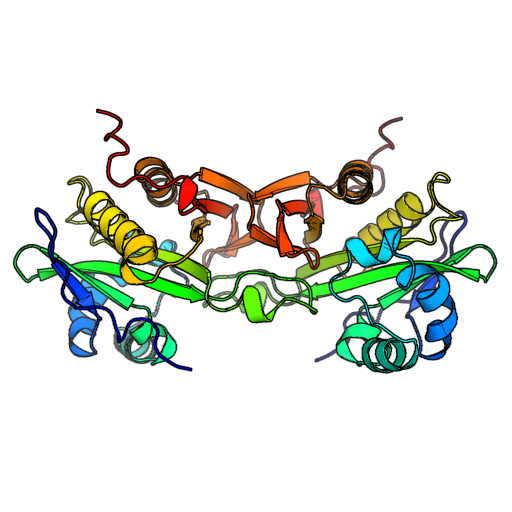6 1 98.69 136 ARG A CA 1
ATOM 1081 C C . ARG A 1 136 ? 11.602 -7.254 -3.383 1 98.69 136 ARG A C 1
ATOM 1083 O O . ARG A 1 136 ? 11.273 -6.883 -4.512 1 98.69 136 ARG A O 1
ATOM 1090 N N . VAL A 1 137 ? 11.031 -8.281 -2.762 1 98.81 137 VAL A N 1
ATOM 1091 C CA . VAL A 1 137 ? 9.828 -8.953 -3.246 1 98.81 137 VAL A CA 1
ATOM 1092 C C . VAL A 1 137 ? 8.734 -8.883 -2.188 1 98.81 137 VAL A C 1
ATOM 1094 O O . VAL A 1 137 ? 9 -9.047 -0.995 1 98.81 137 VAL A O 1
ATOM 1097 N N . LYS A 1 138 ? 7.527 -8.625 -2.629 1 98.88 138 LYS A N 1
ATOM 1098 C CA . LYS A 1 138 ? 6.414 -8.531 -1.688 1 98.88 138 LYS A CA 1
ATOM 1099 C C . LYS A 1 138 ? 5.211 -9.336 -2.174 1 98.88 138 LYS A C 1
ATOM 1101 O O . LYS A 1 138 ? 5.109 -9.656 -3.361 1 98.88 138 LYS A O 1
ATOM 1106 N N . GLY A 1 139 ? 4.387 -9.68 -1.297 1 98.75 139 GLY A N 1
ATOM 1107 C CA . GLY A 1 139 ? 3.117 -10.344 -1.539 1 98.75 139 GLY A CA 1
ATOM 1108 C C . GLY A 1 139 ? 2.053 -9.977 -0.521 1 98.75 139 GLY A C 1
ATOM 1109 O O . GLY A 1 139 ? 2.365 -9.664 0.627 1 98.75 139 GLY A O 1
ATOM 1110 N N . SER A 1 140 ? 0.872 -10.062 -0.946 1 98.69 140 SER A N 1
ATOM 1111 C CA . SER A 1 140 ? -0.273 -9.742 -0.097 1 98.69 140 SER A CA 1
ATOM 1112 C C . SER A 1 140 ? -1.407 -10.742 -0.306 1 98.69 140 SER A C 1
ATOM 1114 O O . SER A 1 140 ? -1.537 -11.32 -1.384 1 98.69 140 SER A O 1
ATOM 1116 N N . CYS A 1 141 ? -2.201 -10.914 0.77 1 98.69 141 CYS A N 1
ATOM 1117 C CA . CYS A 1 141 ? -3.385 -11.766 0.686 1 98.69 141 CYS A CA 1
ATOM 1118 C C . CYS A 1 141 ? -4.387 -11.414 1.781 1 98.69 141 CYS A C 1
ATOM 1120 O O . CYS A 1 141 ? -4.055 -10.688 2.719 1 98.69 141 CYS A O 1
ATOM 1122 N N . PHE A 1 142 ? -5.578 -11.891 1.548 1 98.81 142 PHE A N 1
ATOM 1123 C CA . PHE A 1 142 ? -6.516 -11.883 2.666 1 98.81 142 PHE A CA 1
ATOM 1124 C C . PHE A 1 142 ? -5.984 -12.727 3.82 1 98.81 142 PHE A C 1
ATOM 1126 O O . PHE A 1 142 ? -5.449 -13.82 3.605 1 98.81 142 PHE A O 1
ATOM 1133 N N . ALA A 1 143 ? -6.145 -12.211 5.043 1 98.81 143 ALA A N 1
ATOM 1134 C CA . ALA A 1 143 ? -5.691 -12.945 6.223 1 98.81 143 ALA A CA 1
ATOM 1135 C C . ALA A 1 143 ? -6.379 -14.305 6.324 1 98.81 143 ALA A C 1
ATOM 1137 O O . ALA A 1 143 ? -5.785 -15.273 6.805 1 98.81 143 ALA A O 1
ATOM 1138 N N . ALA A 1 144 ? -7.566 -14.398 5.824 1 98.5 144 ALA A N 1
ATOM 1139 C CA . ALA A 1 144 ? -8.336 -15.641 5.875 1 98.5 144 ALA A CA 1
ATOM 1140 C C . ALA A 1 144 ? -7.75 -16.688 4.93 1 98.5 144 ALA A C 1
ATOM 1142 O O . ALA A 1 144 ? -8.078 -17.875 5.023 1 98.5 144 ALA A O 1
ATOM 1143 N N . ASN A 1 145 ? -6.984 -16.266 3.967 1 98.06 145 ASN A N 1
ATOM 1144 C CA . ASN A 1 145 ? -6.309 -17.188 3.062 1 98.06 145 ASN A CA 1
ATOM 1145 C C . ASN A 1 145 ? -5.031 -17.75 3.686 1 98.06 145 ASN A C 1
ATOM 1147 O O . ASN A 1 145 ? -3.93 -17.438 3.232 1 98.06 145 ASN A O 1
ATOM 1151 N N . GLN A 1 146 ? -5.191 -18.625 4.598 1 97.88 146 GLN A N 1
ATOM 1152 C CA . GLN A 1 146 ? -4.09 -19.156 5.402 1 97.88 146 GLN A CA 1
ATOM 1153 C C . GLN A 1 146 ? -3.072 -19.891 4.531 1 97.88 146 GLN A C 1
ATOM 1155 O O . GLN A 1 146 ? -1.866 -19.797 4.77 1 97.88 146 GLN A O 1
ATOM 1160 N N . ALA A 1 147 ? -3.576 -20.625 3.584 1 97.38 147 ALA A N 1
ATOM 1161 C CA . ALA A 1 147 ? -2.67 -21.359 2.697 1 97.38 147 ALA A CA 1
ATOM 1162 C C . ALA A 1 147 ? -1.673 -20.406 2.035 1 97.38 147 ALA A C 1
ATOM 1164 O O . ALA A 1 147 ? -0.49 -20.734 1.906 1 97.38 147 ALA A O 1
ATOM 1165 N N . SER A 1 148 ? -2.121 -19.25 1.679 1 98.12 148 SER A N 1
ATOM 1166 C CA . SER A 1 148 ? -1.284 -18.281 0.965 1 98.12 148 SER A CA 1
ATOM 1167 C C . SER A 1 148 ? -0.196 -17.719 1.872 1 98.12 148 SER A C 1
ATOM 1169 O O . SER A 1 148 ? 0.986 -17.75 1.523 1 98.12 148 SER A O 1
ATOM 1171 N N . TRP A 1 149 ? -0.538 -17.203 3.023 1 98.31 149 TRP A N 1
ATOM 1172 C CA . TRP A 1 149 ? 0.513 -16.562 3.809 1 98.31 149 TRP A CA 1
ATOM 1173 C C . TRP A 1 149 ? 1.39 -17.609 4.496 1 98.31 149 TRP A C 1
ATOM 1175 O O . TRP A 1 149 ? 2.559 -17.344 4.793 1 98.31 149 TRP A O 1
ATOM 1185 N N . ARG A 1 150 ? 0.908 -18.844 4.73 1 98.44 150 ARG A N 1
ATOM 1186 C CA . ARG A 1 150 ? 1.789 -19.906 5.191 1 98.44 150 ARG A CA 1
ATOM 1187 C C . ARG A 1 150 ? 2.865 -20.219 4.156 1 98.44 150 ARG A C 1
ATOM 1189 O O . ARG A 1 150 ? 4 -20.547 4.508 1 98.44 150 ARG A O 1
ATOM 1196 N N . LEU A 1 151 ? 2.457 -20.203 2.891 1 98.56 151 LEU A N 1
ATOM 1197 C CA . LEU A 1 151 ? 3.439 -20.391 1.828 1 98.56 151 LEU A CA 1
ATOM 1198 C C . LEU A 1 151 ? 4.465 -19.266 1.833 1 98.56 151 LEU A C 1
ATOM 1200 O O . LEU A 1 151 ? 5.664 -19.5 1.676 1 98.56 151 LEU A O 1
ATOM 1204 N N . MET A 1 152 ? 4.023 -18.031 2.004 1 98.62 152 MET A N 1
ATOM 1205 C CA . MET A 1 152 ? 4.965 -16.906 2.084 1 98.62 152 MET A CA 1
ATOM 1206 C C . MET A 1 152 ? 5.961 -17.125 3.219 1 98.62 152 MET A C 1
ATOM 1208 O O . MET A 1 152 ? 7.16 -16.906 3.047 1 98.62 152 MET A O 1
ATOM 1212 N N . GLU A 1 153 ? 5.477 -17.562 4.336 1 98.38 153 GLU A N 1
ATOM 1213 C CA . GLU A 1 153 ? 6.363 -17.859 5.457 1 98.38 153 GLU A CA 1
ATOM 1214 C C . GLU A 1 153 ? 7.316 -19 5.121 1 98.38 153 GLU A C 1
ATOM 1216 O O . GLU A 1 153 ? 8.508 -18.922 5.426 1 98.38 153 GLU A O 1
ATOM 1221 N N . ARG A 1 154 ? 6.797 -20.016 4.492 1 97.81 154 ARG A N 1
ATOM 1222 C CA . ARG A 1 154 ? 7.598 -21.188 4.148 1 97.81 154 ARG A CA 1
ATOM 1223 C C . ARG A 1 154 ? 8.75 -20.812 3.217 1 97.81 154 ARG A C 1
ATOM 1225 O O . ARG A 1 154 ? 9.828 -21.391 3.293 1 97.81 154 ARG A O 1
ATOM 1232 N N . VAL A 1 155 ? 8.531 -19.875 2.379 1 97.75 155 VAL A N 1
ATOM 1233 C CA . VAL A 1 155 ? 9.57 -19.531 1.416 1 97.75 155 VAL A CA 1
ATOM 1234 C C . VAL A 1 155 ? 10.453 -18.406 1.981 1 97.75 155 VAL A C 1
ATOM 1236 O O . VAL A 1 155 ? 11.258 -17.828 1.26 1 97.75 155 VAL A O 1
ATOM 1239 N N . GLY A 1 156 ? 10.234 -18.031 3.213 1 97.75 156 GLY A N 1
ATOM 1240 C CA . GLY A 1 156 ? 11.188 -17.188 3.92 1 97.75 156 GLY A CA 1
ATOM 1241 C C . GLY A 1 156 ? 10.781 -15.734 3.947 1 97.75 156 GLY A C 1
ATOM 1242 O O . GLY A 1 156 ? 11.547 -14.875 4.391 1 97.75 156 GLY A O 1
ATOM 1243 N N . MET A 1 157 ? 9.602 -15.438 3.521 1 98.56 157 MET A N 1
ATOM 1244 C CA . MET A 1 157 ? 9.164 -14.039 3.564 1 98.56 157 MET A CA 1
ATOM 1245 C C . MET A 1 157 ? 8.75 -13.641 4.977 1 98.56 157 MET A C 1
ATOM 1247 O O . MET A 1 157 ? 8.188 -14.453 5.715 1 98.56 157 MET A O 1
ATOM 1251 N N . ARG A 1 158 ? 8.938 -12.391 5.266 1 98.5 158 ARG A N 1
ATOM 1252 C CA . ARG A 1 158 ? 8.625 -11.844 6.582 1 98.5 158 ARG A CA 1
ATOM 1253 C C . ARG A 1 158 ? 7.277 -11.133 6.578 1 98.5 158 ARG A C 1
ATOM 1255 O O . ARG A 1 158 ? 6.969 -10.391 5.652 1 98.5 158 ARG A O 1
ATOM 1262 N N . ARG A 1 159 ? 6.535 -11.422 7.594 1 98.75 159 ARG A N 1
ATOM 1263 C CA . ARG A 1 159 ? 5.297 -10.656 7.738 1 98.75 159 ARG A CA 1
ATOM 1264 C C . ARG A 1 159 ? 5.582 -9.195 8.055 1 98.75 159 ARG A C 1
ATOM 1266 O O . ARG A 1 159 ? 6.301 -8.891 9.008 1 98.75 159 ARG A O 1
ATOM 1273 N N . GLU A 1 160 ? 5.023 -8.32 7.277 1 98.88 160 GLU A N 1
ATOM 1274 C CA . GLU A 1 160 ? 5.254 -6.898 7.508 1 98.88 160 GLU A CA 1
ATOM 1275 C C . GLU A 1 160 ? 3.973 -6.195 7.938 1 98.88 160 GLU A C 1
ATOM 1277 O O . GLU A 1 160 ? 4.02 -5.094 8.492 1 98.88 160 GLU A O 1
ATOM 1282 N N . ALA A 1 161 ? 2.838 -6.84 7.703 1 98.88 161 ALA A N 1
ATOM 1283 C CA . ALA A 1 161 ? 1.6 -6.133 8.016 1 98.88 161 ALA A CA 1
ATOM 1284 C C . ALA A 1 161 ? 0.472 -7.109 8.328 1 98.88 161 ALA A C 1
ATOM 1286 O O . ALA A 1 161 ? 0.413 -8.203 7.758 1 98.88 161 ALA A O 1
ATOM 1287 N N . HIS A 1 162 ? -0.306 -6.863 9.203 1 98.81 162 HIS A N 1
ATOM 1288 C CA . HIS A 1 162 ? -1.67 -7.328 9.43 1 98.81 162 HIS A CA 1
ATOM 1289 C C . HIS A 1 162 ? -2.646 -6.16 9.492 1 98.81 162 HIS A C 1
ATOM 1291 O O . HIS A 1 162 ? -2.68 -5.426 10.484 1 98.81 162 HIS A O 1
ATOM 1297 N N . THR A 1 163 ? -3.365 -5.926 8.453 1 98.75 163 THR A N 1
ATOM 1298 C CA . THR A 1 163 ? -4.273 -4.789 8.336 1 98.75 163 THR A CA 1
ATOM 1299 C C . THR A 1 163 ? -5.703 -5.207 8.656 1 98.75 163 THR A C 1
ATOM 1301 O O . THR A 1 163 ? -6.141 -6.297 8.281 1 98.75 163 THR A O 1
ATOM 1304 N N . LEU A 1 164 ? -6.41 -4.395 9.359 1 98.62 164 LEU A N 1
ATOM 1305 C CA . LEU A 1 164 ? -7.758 -4.75 9.789 1 98.62 164 LEU A CA 1
ATOM 1306 C C . LEU A 1 164 ? -8.797 -4.191 8.82 1 98.62 164 LEU A C 1
ATOM 1308 O O . LEU A 1 164 ? -8.828 -2.984 8.562 1 98.62 164 LEU A O 1
ATOM 1312 N N . LYS A 1 165 ? -9.625 -5.121 8.258 1 98.69 165 LYS A N 1
ATOM 1313 C CA . LYS A 1 165 ? -10.797 -4.781 7.453 1 98.69 165 LYS A CA 1
ATOM 1314 C C . LYS A 1 165 ? -10.445 -3.742 6.387 1 98.69 165 LYS A C 1
ATOM 1316 O O . LYS A 1 165 ? -11.164 -2.758 6.215 1 98.69 165 LYS A O 1
ATOM 1321 N N . ASP A 1 166 ? -9.352 -3.967 5.727 1 98.62 166 ASP A N 1
ATOM 1322 C CA . ASP A 1 166 ? -8.875 -2.961 4.785 1 98.62 166 ASP A CA 1
ATOM 1323 C C . ASP A 1 166 ? -9.25 -3.324 3.352 1 98.62 166 ASP A C 1
ATOM 1325 O O . ASP A 1 166 ? -9.094 -2.516 2.436 1 98.62 166 ASP A O 1
ATOM 1329 N N . SER A 1 167 ? -9.75 -4.508 3.121 1 98.69 167 SER A N 1
ATOM 1330 C CA . SER A 1 167 ? -10.023 -5.004 1.777 1 98.69 167 SER A CA 1
ATOM 1331 C C . SER A 1 167 ? -11.445 -5.543 1.665 1 98.69 167 SER A C 1
ATOM 1333 O O . SER A 1 167 ? -11.883 -6.34 2.5 1 98.69 167 SER A O 1
ATOM 1335 N N . LEU A 1 168 ? -12.133 -5.164 0.605 1 98.88 168 LEU A N 1
ATOM 1336 C CA . LEU A 1 168 ? -13.516 -5.598 0.426 1 98.88 168 LEU A CA 1
ATOM 1337 C C . LEU A 1 168 ? -13.578 -6.883 -0.393 1 98.88 168 LEU A C 1
ATOM 1339 O O . LEU A 1 168 ? -13.219 -6.891 -1.572 1 98.88 168 LEU A O 1
ATOM 1343 N N . HIS A 1 169 ? -14.023 -7.969 0.207 1 98.81 169 HIS A N 1
ATOM 1344 C CA . HIS A 1 169 ? -14.242 -9.258 -0.437 1 98.81 169 HIS A CA 1
ATOM 1345 C C . HIS A 1 169 ? -15.539 -9.258 -1.244 1 98.81 169 HIS A C 1
ATOM 1347 O O . HIS A 1 169 ? -16.484 -8.539 -0.914 1 98.81 169 HIS A O 1
ATOM 1353 N N . ARG A 1 170 ? -15.578 -10.047 -2.279 1 98.12 170 ARG A N 1
ATOM 1354 C CA . ARG A 1 170 ? -16.734 -10.047 -3.164 1 98.12 170 ARG A CA 1
ATOM 1355 C C . ARG A 1 170 ? -17.984 -10.516 -2.426 1 98.12 170 ARG A C 1
ATOM 1357 O O . ARG A 1 170 ? -19.109 -10.266 -2.869 1 98.12 170 ARG A O 1
ATOM 1364 N N . SER A 1 171 ? -17.875 -11.195 -1.279 1 97.81 171 SER A N 1
ATOM 1365 C CA . SER A 1 171 ? -19 -11.547 -0.423 1 97.81 171 SER A CA 1
ATOM 1366 C C . SER A 1 171 ? -19.672 -10.297 0.146 1 97.81 171 SER A C 1
ATOM 1368 O O . SER A 1 171 ? -20.781 -10.367 0.662 1 97.81 171 SER A O 1
ATOM 1370 N N . GLY A 1 172 ? -18.938 -9.203 0.179 1 98.19 172 GLY A N 1
ATOM 1371 C CA . GLY A 1 172 ? -19.422 -7.969 0.781 1 98.19 172 GLY A CA 1
ATOM 1372 C C . GLY A 1 172 ? -18.797 -7.676 2.131 1 98.19 172 GLY A C 1
ATOM 1373 O O . GLY A 1 172 ? -19.031 -6.617 2.713 1 98.19 172 GLY A O 1
ATOM 1374 N N . GLU A 1 173 ? -18.016 -8.562 2.576 1 98.44 173 GLU A N 1
ATOM 1375 C CA . GLU A 1 173 ? -17.391 -8.391 3.883 1 98.44 173 GLU A CA 1
ATOM 1376 C C . GLU A 1 173 ? -16.016 -7.738 3.756 1 98.44 173 GLU A C 1
ATOM 1378 O O . GLU A 1 173 ? -15.266 -8.047 2.832 1 98.44 173 GLU A O 1
ATOM 1383 N N . TRP A 1 174 ? -15.766 -6.832 4.648 1 98.81 174 TRP A N 1
ATOM 1384 C CA . TRP A 1 174 ? -14.406 -6.301 4.781 1 98.81 174 TRP A CA 1
ATOM 1385 C C . TRP A 1 174 ? -13.523 -7.262 5.562 1 98.81 174 TRP A C 1
ATOM 1387 O O . TRP A 1 174 ? -13.82 -7.609 6.703 1 98.81 174 TRP A O 1
ATOM 1397 N N . LEU A 1 175 ? -12.445 -7.625 4.945 1 98.88 175 LEU A N 1
ATOM 1398 C CA . LEU A 1 175 ? -11.578 -8.633 5.559 1 98.88 175 LEU A CA 1
ATOM 1399 C C . LEU A 1 175 ? -10.195 -8.062 5.848 1 98.88 175 LEU A C 1
ATOM 1401 O O . LEU A 1 175 ? -9.773 -7.102 5.199 1 98.88 175 LEU A O 1
ATOM 1405 N N . ASP A 1 176 ? -9.562 -8.695 6.789 1 98.88 176 ASP A N 1
ATOM 1406 C CA . ASP A 1 176 ? -8.188 -8.344 7.129 1 98.88 176 ASP A CA 1
ATOM 1407 C C . ASP A 1 176 ? -7.227 -8.75 6.016 1 98.88 176 ASP A C 1
ATOM 1409 O O . ASP A 1 176 ? -7.539 -9.633 5.211 1 98.88 176 ASP A O 1
ATOM 1413 N N . GLY A 1 177 ? -6.105 -8.016 5.98 1 98.75 177 GLY A N 1
ATOM 1414 C CA . GLY A 1 177 ? -5.047 -8.336 5.039 1 98.75 177 GLY A CA 1
ATOM 1415 C C . GLY A 1 177 ? -3.744 -8.727 5.711 1 98.75 177 GLY A C 1
ATOM 1416 O O . GLY A 1 177 ? -3.521 -8.391 6.879 1 98.75 177 GLY A O 1
ATOM 1417 N N . MET A 1 178 ? -2.949 -9.453 5.023 1 98.75 178 MET A N 1
ATOM 1418 C CA . MET A 1 178 ? -1.568 -9.758 5.387 1 98.75 178 MET A CA 1
ATOM 1419 C C . MET A 1 178 ? -0.608 -9.336 4.281 1 98.75 178 MET A C 1
ATOM 1421 O O . MET A 1 178 ? -0.895 -9.531 3.098 1 98.75 178 MET A O 1
ATOM 1425 N N . ASP A 1 179 ? 0.434 -8.742 4.668 1 98.81 179 ASP A N 1
ATOM 1426 C CA . ASP A 1 179 ? 1.498 -8.406 3.725 1 98.81 179 ASP A CA 1
ATOM 1427 C C . ASP A 1 179 ? 2.834 -8.992 4.176 1 98.81 179 ASP A C 1
ATOM 1429 O O . ASP A 1 179 ? 3.162 -8.961 5.363 1 98.81 179 ASP A O 1
ATOM 1433 N N . TYR A 1 180 ? 3.529 -9.523 3.246 1 98.88 180 TYR A N 1
ATOM 1434 C CA . TYR A 1 180 ? 4.848 -10.109 3.455 1 98.88 180 TYR A CA 1
ATOM 1435 C C . TYR A 1 180 ? 5.867 -9.516 2.484 1 98.88 180 TYR A C 1
ATOM 1437 O O . TYR A 1 180 ? 5.496 -8.984 1.437 1 98.88 180 TYR A O 1
ATOM 1445 N N . ALA A 1 181 ? 7.117 -9.656 2.9 1 98.88 181 ALA A N 1
ATOM 1446 C CA . ALA A 1 181 ? 8.18 -9.203 2.01 1 98.88 181 ALA A CA 1
ATOM 1447 C C . ALA A 1 181 ? 9.484 -9.938 2.297 1 98.88 181 ALA A C 1
ATOM 1449 O O . ALA A 1 181 ? 9.625 -10.578 3.34 1 98.88 181 ALA A O 1
ATOM 1450 N N . LEU A 1 182 ? 10.359 -9.898 1.391 1 98.75 182 LEU A N 1
ATOM 1451 C CA . LEU A 1 182 ? 11.695 -10.477 1.463 1 98.75 182 LEU A CA 1
ATOM 1452 C C . LEU A 1 182 ? 12.711 -9.586 0.754 1 98.75 182 LEU A C 1
ATOM 1454 O O . LEU A 1 182 ? 12.5 -9.195 -0.397 1 98.75 182 LEU A O 1
ATOM 1458 N N . LEU A 1 183 ? 13.758 -9.203 1.476 1 98.69 183 LEU A N 1
ATOM 1459 C CA . LEU A 1 183 ? 14.844 -8.43 0.89 1 98.69 183 LEU A CA 1
ATOM 1460 C C . LEU A 1 183 ? 15.898 -9.344 0.279 1 98.69 183 LEU A C 1
ATOM 1462 O O . LEU A 1 183 ? 16.156 -10.43 0.804 1 98.69 183 LEU A O 1
ATOM 1466 N N . ARG A 1 184 ? 16.469 -8.836 -0.751 1 97.94 184 ARG A N 1
ATOM 1467 C CA . ARG A 1 184 ? 17.547 -9.594 -1.384 1 97.94 184 ARG A CA 1
ATOM 1468 C C . ARG A 1 184 ? 18.594 -10.008 -0.36 1 97.94 184 ARG A C 1
ATOM 1470 O O . ARG A 1 184 ? 19.094 -11.133 -0.396 1 97.94 184 ARG A O 1
ATOM 1477 N N . GLU A 1 185 ? 18.953 -9.125 0.545 1 96.62 185 GLU A N 1
ATOM 1478 C CA . GLU A 1 185 ? 20 -9.367 1.522 1 96.62 185 GLU A CA 1
ATOM 1479 C C . GLU A 1 185 ? 19.594 -10.438 2.525 1 96.62 185 GLU A C 1
ATOM 1481 O O . GLU A 1 185 ? 20.438 -11 3.223 1 96.62 185 GLU A O 1
ATOM 1486 N N . GLU A 1 186 ? 18.344 -10.656 2.631 1 95.81 186 GLU A N 1
ATOM 1487 C CA . GLU A 1 186 ? 17.828 -11.688 3.521 1 95.81 186 GLU A CA 1
ATOM 1488 C C . GLU A 1 186 ? 17.781 -13.047 2.828 1 95.81 186 GLU A C 1
ATOM 1490 O O . GLU A 1 186 ? 17.641 -14.086 3.482 1 95.81 186 GLU A O 1
ATOM 1495 N N . TRP A 1 187 ? 17.875 -12.828 1.508 1 92.62 187 TRP A N 1
ATOM 1496 C CA . TRP A 1 187 ? 17.672 -14.008 0.68 1 92.62 187 TRP A CA 1
ATOM 1497 C C . TRP A 1 187 ? 19 -14.711 0.396 1 92.62 187 TRP A C 1
ATOM 1499 O O . TRP A 1 187 ? 19.984 -14.07 0.051 1 92.62 187 TRP A O 1
ATOM 1509 N N . GLY A 1 188 ? 19.375 -15.844 0.884 1 77.31 188 GLY A N 1
ATOM 1510 C CA . GLY A 1 188 ? 20.531 -16.656 0.521 1 77.31 188 GLY A CA 1
ATOM 1511 C C . GLY A 1 188 ? 20.156 -17.922 -0.219 1 77.31 188 GLY A C 1
ATOM 1512 O O . GLY A 1 188 ? 19.047 -18.438 -0.057 1 77.31 188 GLY A O 1
ATOM 1513 N N . PRO A 1 189 ? 20.875 -18.062 -1.408 1 59.44 189 PRO A N 1
ATOM 1514 C CA . PRO A 1 189 ? 20.562 -19.297 -2.123 1 59.44 189 PRO A CA 1
ATOM 1515 C C . PRO A 1 189 ? 20.469 -20.516 -1.198 1 59.44 189 PRO A C 1
ATOM 1517 O O . PRO A 1 189 ? 19.703 -21.438 -1.461 1 59.44 189 PRO A O 1
ATOM 1520 N N . THR A 1 190 ? 21.391 -20.562 -0.121 1 51.09 190 THR A N 1
ATOM 1521 C CA . THR A 1 190 ? 21.516 -21.703 0.772 1 51.09 190 THR A CA 1
ATOM 1522 C C . THR A 1 190 ? 20.547 -21.594 1.939 1 51.09 190 THR A C 1
ATOM 1524 O O . THR A 1 190 ? 20.688 -22.266 2.957 1 51.09 190 THR A O 1
ATOM 1527 N N . SER A 1 191 ? 19.688 -20.656 2.07 1 44.22 191 SER A N 1
ATOM 1528 C CA . SER A 1 191 ? 18.938 -20.609 3.322 1 44.22 191 SER A CA 1
ATOM 1529 C C . SER A 1 191 ? 18.172 -21.906 3.568 1 44.22 191 SER A C 1
ATOM 1531 O O . SER A 1 191 ? 17.359 -22.312 2.742 1 44.22 191 SER A O 1
ATOM 1533 N N . PRO A 1 192 ? 18.609 -22.828 4.449 1 39.59 192 PRO A N 1
ATOM 1534 C CA . PRO A 1 192 ? 18.109 -24.188 4.68 1 39.59 192 PRO A CA 1
ATOM 1535 C C . PRO A 1 192 ? 16.594 -24.25 4.852 1 39.59 192 PRO A C 1
ATOM 1537 O O . PRO A 1 192 ? 15.984 -23.25 5.219 1 39.59 192 PRO A O 1
ATOM 1540 N N . SER A 1 193 ? 15.875 -25.172 4.133 1 35.56 193 SER A N 1
ATOM 1541 C CA . SER A 1 193 ? 14.586 -25.703 4.555 1 35.56 193 SER A CA 1
ATOM 1542 C C . SER A 1 193 ? 14.484 -25.766 6.078 1 35.56 193 SER A C 1
ATOM 1544 O O . SER A 1 193 ? 15.375 -26.297 6.742 1 35.56 193 SER A O 1
ATOM 1546 N N . ALA A 1 194 ? 13.859 -24.812 6.777 1 33.66 194 ALA A N 1
ATOM 1547 C CA . ALA A 1 194 ? 13.609 -25.328 8.125 1 33.66 194 ALA A CA 1
ATOM 1548 C C . ALA A 1 194 ? 13.406 -26.844 8.102 1 33.66 194 ALA A C 1
ATOM 1550 O O . ALA A 1 194 ? 12.406 -27.328 7.57 1 33.66 194 ALA A O 1
ATOM 1551 N N . THR A 1 195 ? 14.539 -27.625 7.734 1 23.5 195 THR A N 1
ATOM 1552 C CA . THR A 1 195 ? 14.438 -29.062 7.988 1 23.5 195 THR A CA 1
ATOM 1553 C C . THR A 1 195 ? 13.812 -29.312 9.359 1 23.5 195 THR A C 1
ATOM 1555 O O . THR A 1 195 ? 14.211 -28.703 10.352 1 23.5 195 THR A O 1
ATOM 1558 N N . MET B 1 1 ? -12.695 14.969 -10.789 1 54.25 1 MET B N 1
ATOM 1559 C CA . MET B 1 1 ? -13.195 14.219 -9.641 1 54.25 1 MET B CA 1
ATOM 1560 C C . MET B 1 1 ? -13.742 15.164 -8.578 1 54.25 1 MET B C 1
ATOM 1562 O O . MET B 1 1 ? -13.219 16.266 -8.391 1 54.25 1 MET B O 1
ATOM 1566 N N . ASP B 1 2 ? -14.875 14.898 -8.141 1 77.19 2 ASP B N 1
ATOM 1567 C CA . ASP B 1 2 ? -15.578 15.742 -7.176 1 77.19 2 ASP B CA 1
ATOM 1568 C C . ASP B 1 2 ? -14.766 15.891 -5.887 1 77.19 2 ASP B C 1
ATOM 1570 O O . ASP B 1 2 ? -14.047 14.969 -5.492 1 77.19 2 ASP B O 1
ATOM 1574 N N . ASP B 1 3 ? -14.406 17.062 -5.52 1 90.06 3 ASP B N 1
ATOM 1575 C CA . ASP B 1 3 ? -13.758 17.406 -4.258 1 90.06 3 ASP B CA 1
ATOM 1576 C C . ASP B 1 3 ? -14.633 17.031 -3.066 1 90.06 3 ASP B C 1
ATOM 1578 O O . ASP B 1 3 ? -15.609 17.719 -2.768 1 90.06 3 ASP B O 1
ATOM 1582 N N . PRO B 1 4 ? -14.328 15.922 -2.402 1 89.06 4 PRO B N 1
ATOM 1583 C CA . PRO B 1 4 ? -15.172 15.461 -1.3 1 89.06 4 PRO B CA 1
ATOM 1584 C C . PRO B 1 4 ? -15.211 16.438 -0.132 1 89.06 4 PRO B C 1
ATOM 1586 O O . PRO B 1 4 ? -16.047 16.312 0.763 1 89.06 4 PRO B O 1
ATOM 1589 N N . LEU B 1 5 ? -14.328 17.359 -0.087 1 93.75 5 LEU B N 1
ATOM 1590 C CA . LEU B 1 5 ? -14.227 18.25 1.064 1 93.75 5 LEU B CA 1
ATOM 1591 C C . LEU B 1 5 ? -15.062 19.5 0.86 1 93.75 5 LEU B C 1
ATOM 1593 O O . LEU B 1 5 ? -15.18 20.328 1.769 1 93.75 5 LEU B O 1
ATOM 1597 N N . LEU B 1 6 ? -15.641 19.625 -0.276 1 90.56 6 LEU B N 1
ATOM 1598 C CA . LEU B 1 6 ? -16.438 20.797 -0.586 1 90.56 6 LEU B CA 1
ATOM 1599 C C . LEU B 1 6 ? -17.656 20.891 0.323 1 90.56 6 LEU B C 1
ATOM 1601 O O . LEU B 1 6 ? -18.125 21.984 0.653 1 90.56 6 LEU B O 1
ATOM 1605 N N . ALA B 1 7 ? -18.141 19.766 0.776 1 85.88 7 ALA B N 1
ATOM 1606 C CA . ALA B 1 7 ? -19.359 19.719 1.565 1 85.88 7 ALA B CA 1
ATOM 1607 C C . ALA B 1 7 ? -19.078 20 3.039 1 85.88 7 ALA B C 1
ATOM 1609 O O . ALA B 1 7 ? -20 20.125 3.846 1 85.88 7 ALA B O 1
ATOM 1610 N N . VAL B 1 8 ? -17.859 20.094 3.412 1 91.81 8 VAL B N 1
ATOM 1611 C CA . VAL B 1 8 ? -17.438 20.312 4.797 1 91.81 8 VAL B CA 1
ATOM 1612 C C . VAL B 1 8 ? -17.578 21.797 5.152 1 91.81 8 VAL B C 1
ATOM 1614 O O . VAL B 1 8 ? -17.172 22.672 4.379 1 91.81 8 VAL B O 1
ATOM 1617 N N . PRO B 1 9 ? -18.125 22.156 6.289 1 92.44 9 PRO B N 1
ATOM 1618 C CA . PRO B 1 9 ? -18.344 23.547 6.707 1 92.44 9 PRO B CA 1
ATOM 1619 C C . PRO B 1 9 ? -17.094 24.172 7.336 1 92.44 9 PRO B C 1
ATOM 1621 O O . PRO B 1 9 ? -17.062 24.391 8.547 1 92.44 9 PRO B O 1
ATOM 1624 N N . TRP B 1 10 ? -16.219 24.531 6.578 1 95.62 10 TRP B N 1
ATOM 1625 C CA . TRP B 1 10 ? -14.977 25.141 7.035 1 95.62 10 TRP B CA 1
ATOM 1626 C C . TRP B 1 10 ? -15.227 26.562 7.543 1 95.62 10 TRP B C 1
ATOM 1628 O O . TRP B 1 10 ? -16.156 27.234 7.102 1 95.62 10 TRP B O 1
ATOM 1638 N N . PRO B 1 11 ? -14.484 27.062 8.438 1 97.12 11 PRO B N 1
ATOM 1639 C CA . PRO B 1 11 ? -13.406 26.406 9.18 1 97.12 11 PRO B CA 1
ATOM 1640 C C . PRO B 1 11 ? -13.914 25.641 10.398 1 97.12 11 PRO B C 1
ATOM 1642 O O . PRO B 1 11 ? -14.984 25.953 10.922 1 97.12 11 PRO B O 1
ATOM 1645 N N . TYR B 1 12 ? -13.148 24.656 10.812 1 96.69 12 TYR B N 1
ATOM 1646 C CA . TYR B 1 12 ? -13.398 24.016 12.102 1 96.69 12 TYR B CA 1
ATOM 1647 C C . TYR B 1 12 ? -12.625 24.719 13.211 1 96.69 12 TYR B C 1
ATOM 1649 O O . TYR B 1 12 ? -11.469 25.109 13.031 1 96.69 12 TYR B O 1
ATOM 1657 N N . ARG B 1 13 ? -13.312 24.859 14.344 1 97.31 13 ARG B N 1
ATOM 1658 C CA . ARG B 1 13 ? -12.672 25.422 15.523 1 97.31 13 ARG B CA 1
ATOM 1659 C C . ARG B 1 13 ? -12.578 24.406 16.641 1 97.31 13 ARG B C 1
ATOM 1661 O O . ARG B 1 13 ? -13.555 23.703 16.938 1 97.31 13 ARG B O 1
ATOM 1668 N N . THR B 1 14 ? -11.375 24.25 17.062 1 97.38 14 THR B N 1
ATOM 1669 C CA . THR B 1 14 ? -11.148 23.438 18.266 1 97.38 14 THR B CA 1
ATOM 1670 C C . THR B 1 14 ? -10.945 24.312 19.484 1 97.38 14 THR B C 1
ATOM 1672 O O . THR B 1 14 ? -11.336 25.484 19.484 1 97.38 14 THR B O 1
ATOM 1675 N N . THR B 1 15 ? -10.484 23.656 20.594 1 97.62 15 THR B N 1
ATOM 1676 C CA . THR B 1 15 ? -10.305 24.422 21.828 1 97.62 15 THR B CA 1
ATOM 1677 C C . THR B 1 15 ? -9.391 25.609 21.578 1 97.62 15 THR B C 1
ATOM 1679 O O . THR B 1 15 ? -9.688 26.734 22.016 1 97.62 15 THR B O 1
ATOM 1682 N N . ARG B 1 16 ? -8.234 25.406 20.812 1 98.5 16 ARG B N 1
ATOM 1683 C CA . ARG B 1 16 ? -7.254 26.484 20.656 1 98.5 16 ARG B CA 1
ATOM 1684 C C . ARG B 1 16 ? -7.02 26.797 19.188 1 98.5 16 ARG B C 1
ATOM 1686 O O . ARG B 1 16 ? -6.492 27.859 18.859 1 98.5 16 ARG B O 1
ATOM 1693 N N . LEU B 1 17 ? -7.461 25.891 18.266 1 98.69 17 LEU B N 1
ATOM 1694 C CA . LEU B 1 17 ? -7.008 25.969 16.875 1 98.69 17 LEU B CA 1
ATOM 1695 C C . LEU B 1 17 ? -8.18 26.234 15.938 1 98.69 17 LEU B C 1
ATOM 1697 O O . LEU B 1 17 ? -9.336 26 16.312 1 98.69 17 LEU B O 1
ATOM 1701 N N . SER B 1 18 ? -7.859 26.812 14.828 1 98.62 18 SER B N 1
ATOM 1702 C CA . SER B 1 18 ? -8.742 26.828 13.664 1 98.62 18 SER B CA 1
ATOM 1703 C C . SER B 1 18 ? -8.148 26.031 12.508 1 98.62 18 SER B C 1
ATOM 1705 O O . SER B 1 18 ? -6.949 26.125 12.234 1 98.62 18 SER B O 1
ATOM 1707 N N . ILE B 1 19 ? -8.938 25.203 11.883 1 98.75 19 ILE B N 1
ATOM 1708 C CA . ILE B 1 19 ? -8.523 24.391 10.742 1 98.75 19 ILE B CA 1
ATOM 1709 C C . ILE B 1 19 ? -9.375 24.75 9.523 1 98.75 19 ILE B C 1
ATOM 1711 O O . ILE B 1 19 ? -10.609 24.781 9.602 1 98.75 19 ILE B O 1
ATOM 1715 N N . ARG B 1 20 ? -8.789 25.016 8.406 1 98.56 20 ARG B N 1
ATOM 1716 C CA . ARG B 1 20 ? -9.508 25.406 7.195 1 98.56 20 ARG B CA 1
ATOM 1717 C C . ARG B 1 20 ? -8.789 24.891 5.949 1 98.56 20 ARG B C 1
ATOM 1719 O O . ARG B 1 20 ? -7.637 24.453 6.027 1 98.56 20 ARG B O 1
ATOM 1726 N N . ARG B 1 21 ? -9.492 25 4.82 1 98.25 21 ARG B N 1
ATOM 1727 C CA . ARG B 1 21 ? -8.867 24.672 3.543 1 98.25 21 ARG B CA 1
ATOM 1728 C C . ARG B 1 21 ? -7.695 25.609 3.25 1 98.25 21 ARG B C 1
ATOM 1730 O O . ARG B 1 21 ? -7.781 26.812 3.498 1 98.25 21 ARG B O 1
ATOM 1737 N N . ALA B 1 22 ? -6.66 25.062 2.723 1 98.5 22 ALA B N 1
ATOM 1738 C CA . ALA B 1 22 ? -5.559 25.906 2.264 1 98.5 22 ALA B CA 1
ATOM 1739 C C . ALA B 1 22 ? -5.953 26.688 1.012 1 98.5 22 ALA B C 1
ATOM 1741 O O . ALA B 1 22 ? -6.789 26.234 0.226 1 98.5 22 ALA B O 1
ATOM 1742 N N . THR B 1 23 ? -5.453 27.844 0.842 1 98 23 THR B N 1
ATOM 1743 C CA . THR B 1 23 ? -5.543 28.656 -0.367 1 98 23 THR B CA 1
ATOM 1744 C C . THR B 1 23 ? -4.152 29.062 -0.852 1 98 23 THR B C 1
ATOM 1746 O O . THR B 1 23 ? -3.172 28.938 -0.114 1 98 23 THR B O 1
ATOM 1749 N N . PRO B 1 24 ? -4.051 29.516 -2.07 1 97.81 24 PRO B N 1
ATOM 1750 C CA . PRO B 1 24 ? -2.746 29.969 -2.568 1 97.81 24 PRO B CA 1
ATOM 1751 C C . PRO B 1 24 ? -2.127 31.047 -1.698 1 97.81 24 PRO B C 1
ATOM 1753 O O . PRO B 1 24 ? -0.906 31.234 -1.701 1 97.81 24 PRO B O 1
ATOM 1756 N N . ALA B 1 25 ? -2.885 31.688 -0.92 1 98 25 ALA B N 1
ATOM 1757 C CA . ALA B 1 25 ? -2.387 32.75 -0.064 1 98 25 ALA B CA 1
ATOM 1758 C C . ALA B 1 25 ? -1.584 32.188 1.106 1 98 25 ALA B C 1
ATOM 1760 O O . ALA B 1 25 ? -0.881 32.938 1.798 1 98 25 ALA B O 1
ATOM 1761 N N . ASP B 1 26 ? -1.602 30.906 1.301 1 98.56 26 ASP B N 1
ATOM 1762 C CA . ASP B 1 26 ? -0.967 30.312 2.467 1 98.56 26 ASP B CA 1
ATOM 1763 C C . ASP B 1 26 ? 0.449 29.844 2.141 1 98.56 26 ASP B C 1
ATOM 1765 O O . ASP B 1 26 ? 1.118 29.234 2.98 1 98.56 26 ASP B O 1
ATOM 1769 N N . ILE B 1 27 ? 0.911 30.109 0.936 1 98.38 27 ILE B N 1
ATOM 1770 C CA . ILE B 1 27 ? 2.188 29.594 0.445 1 98.38 27 ILE B CA 1
ATOM 1771 C C . ILE B 1 27 ? 3.314 30.047 1.367 1 98.38 27 ILE B C 1
ATOM 1773 O O . ILE B 1 27 ? 4.094 29.234 1.858 1 98.38 27 ILE B O 1
ATOM 1777 N N . ASP B 1 28 ? 3.35 31.312 1.652 1 98.06 28 ASP B N 1
ATOM 1778 C CA . ASP B 1 28 ? 4.453 31.844 2.451 1 98.06 28 ASP B CA 1
ATOM 1779 C C . ASP B 1 28 ? 4.414 31.281 3.873 1 98.06 28 ASP B C 1
ATOM 1781 O O . ASP B 1 28 ? 5.449 30.906 4.43 1 98.06 28 ASP B O 1
ATOM 1785 N N . ALA B 1 29 ? 3.275 31.25 4.457 1 98.5 29 ALA B N 1
ATOM 1786 C CA . ALA B 1 29 ? 3.133 30.781 5.828 1 98.5 29 ALA B CA 1
ATOM 1787 C C . ALA B 1 29 ? 3.545 29.312 5.949 1 98.5 29 ALA B C 1
ATOM 1789 O O . ALA B 1 29 ? 4.207 28.922 6.914 1 98.5 29 ALA B O 1
ATOM 1790 N N . THR B 1 30 ? 3.197 28.516 4.988 1 98.69 30 THR B N 1
ATOM 1791 C CA . THR B 1 30 ? 3.535 27.094 5.059 1 98.69 30 THR B CA 1
ATOM 1792 C C . THR B 1 30 ? 4.996 26.875 4.68 1 98.69 30 THR B C 1
ATOM 1794 O O . THR B 1 30 ? 5.652 25.984 5.223 1 98.69 30 THR B O 1
ATOM 1797 N N . TRP B 1 31 ? 5.516 27.672 3.744 1 98.56 31 TRP B N 1
ATOM 1798 C CA . TRP B 1 31 ? 6.926 27.578 3.371 1 98.56 31 TRP B CA 1
ATOM 1799 C C . TRP B 1 31 ? 7.824 27.859 4.57 1 98.56 31 TRP B C 1
ATOM 1801 O O . TRP B 1 31 ? 8.891 27.25 4.703 1 98.56 31 TRP B O 1
ATOM 1811 N N . ALA B 1 32 ? 7.34 28.688 5.43 1 98.06 32 ALA B N 1
ATOM 1812 C CA . ALA B 1 32 ? 8.117 29.109 6.594 1 98.06 32 ALA B CA 1
ATOM 1813 C C . ALA B 1 32 ? 8.578 27.906 7.41 1 98.06 32 ALA B C 1
ATOM 1815 O O . ALA B 1 32 ? 9.641 27.938 8.031 1 98.06 32 ALA B O 1
ATOM 1816 N N . PHE B 1 33 ? 7.816 26.812 7.43 1 98.25 33 PHE B N 1
ATOM 1817 C CA . PHE B 1 33 ? 8.242 25.672 8.227 1 98.25 33 PHE B CA 1
ATOM 1818 C C . PHE B 1 33 ? 8.555 24.484 7.336 1 98.25 33 PHE B C 1
ATOM 1820 O O . PHE B 1 33 ? 9.391 23.641 7.684 1 98.25 33 PHE B O 1
ATOM 1827 N N . ARG B 1 34 ? 7.996 24.328 6.141 1 98.19 34 ARG B N 1
ATOM 1828 C CA . ARG B 1 34 ? 8.227 23.156 5.297 1 98.19 34 ARG B CA 1
ATOM 1829 C C . ARG B 1 34 ? 9.602 23.219 4.648 1 98.19 34 ARG B C 1
ATOM 1831 O O . ARG B 1 34 ? 10.125 22.188 4.188 1 98.19 34 ARG B O 1
ATOM 1838 N N . ARG B 1 35 ? 10.195 24.344 4.621 1 97.94 35 ARG B N 1
ATOM 1839 C CA . ARG B 1 35 ? 11.539 24.5 4.07 1 97.94 35 ARG B CA 1
ATOM 1840 C C . ARG B 1 35 ? 12.594 24.031 5.07 1 97.94 35 ARG B C 1
ATOM 1842 O O . ARG B 1 35 ? 13.758 23.844 4.711 1 97.94 35 ARG B O 1
ATOM 1849 N N . LEU B 1 36 ? 12.203 23.984 6.32 1 98.06 36 LEU B N 1
ATOM 1850 C CA . LEU B 1 36 ? 13.156 23.625 7.363 1 98.06 36 LEU B CA 1
ATOM 1851 C C . LEU B 1 36 ? 13.562 22.172 7.25 1 98.06 36 LEU B C 1
ATOM 1853 O O . LEU B 1 36 ? 12.711 21.297 7.039 1 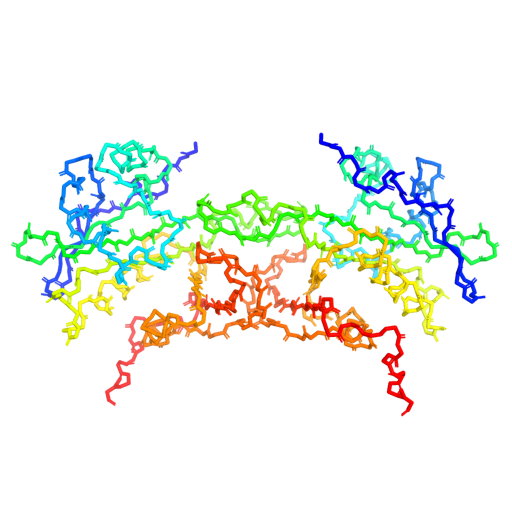98.06 36 LEU B O 1
ATOM 1857 N N . GLU B 1 37 ? 14.781 21.891 7.441 1 96.94 37 GLU B N 1
ATOM 1858 C CA . GLU B 1 37 ? 15.32 20.547 7.277 1 96.94 37 GLU B CA 1
ATOM 1859 C C . GLU B 1 37 ? 14.633 19.547 8.211 1 96.94 37 GLU B C 1
ATOM 1861 O O . GLU B 1 37 ? 14.289 18.438 7.805 1 96.94 37 GLU B O 1
ATOM 1866 N N . GLU B 1 38 ? 14.453 19.922 9.406 1 96.25 38 GLU B N 1
ATOM 1867 C CA . GLU B 1 38 ? 13.867 19.016 10.391 1 96.25 38 GLU B CA 1
ATOM 1868 C C . GLU B 1 38 ? 12.422 18.656 10.039 1 96.25 38 GLU B C 1
ATOM 1870 O O . GLU B 1 38 ? 11.875 17.688 10.547 1 96.25 38 GLU B O 1
ATOM 1875 N N . VAL B 1 39 ? 11.789 19.453 9.156 1 97.75 39 VAL B N 1
ATOM 1876 C CA . VAL B 1 39 ? 10.438 19.188 8.688 1 97.75 39 VAL B CA 1
ATOM 1877 C C . VAL B 1 39 ? 10.492 18.438 7.355 1 97.75 39 VAL B C 1
ATOM 1879 O O . VAL B 1 39 ? 9.938 17.344 7.227 1 97.75 39 VAL B O 1
ATOM 1882 N N . ASN B 1 40 ? 11.242 19.031 6.395 1 96.94 40 ASN B N 1
ATOM 1883 C CA . ASN B 1 40 ? 11.156 18.516 5.027 1 96.94 40 ASN B CA 1
ATOM 1884 C C . ASN B 1 40 ? 11.883 17.188 4.871 1 96.94 40 ASN B C 1
ATOM 1886 O O . ASN B 1 40 ? 11.672 16.469 3.895 1 96.94 40 ASN B O 1
ATOM 1890 N N . ARG B 1 41 ? 12.703 16.766 5.832 1 97.25 41 ARG B N 1
ATOM 1891 C CA . ARG B 1 41 ? 13.406 15.484 5.758 1 97.25 41 ARG B CA 1
ATOM 1892 C C . ARG B 1 41 ? 12.422 14.32 5.723 1 97.25 41 ARG B C 1
ATOM 1894 O O . ARG B 1 41 ? 12.742 13.234 5.234 1 97.25 41 ARG B O 1
ATOM 1901 N N . TRP B 1 42 ? 11.281 14.523 6.16 1 98.06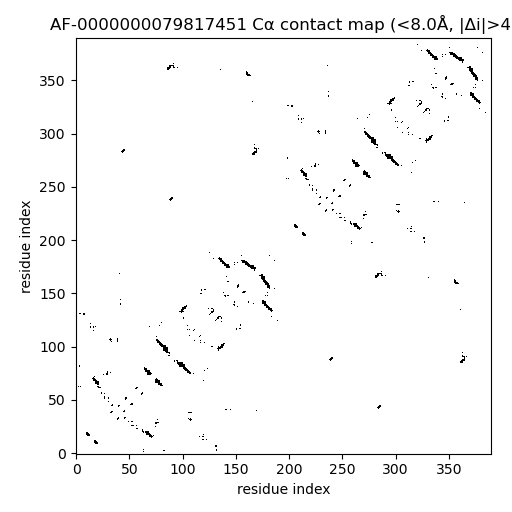 42 TRP B N 1
ATOM 1902 C CA . TRP B 1 42 ? 10.305 13.445 6.246 1 98.06 42 TRP B CA 1
ATOM 1903 C C . TRP B 1 42 ? 9.234 13.586 5.168 1 98.06 42 TRP B C 1
ATOM 1905 O O . TRP B 1 42 ? 8.398 12.703 4.996 1 98.06 42 TRP B O 1
ATOM 1915 N N . LEU B 1 43 ? 9.227 14.695 4.449 1 98.12 43 LEU B N 1
ATOM 1916 C CA . LEU B 1 43 ? 8.164 14.969 3.479 1 98.12 43 LEU B CA 1
ATOM 1917 C C . LEU B 1 43 ? 8.492 14.344 2.127 1 98.12 43 LEU B C 1
ATOM 1919 O O . LEU B 1 43 ? 9.656 14.062 1.835 1 98.12 43 LEU B O 1
ATOM 1923 N N . THR B 1 44 ? 7.473 14.141 1.3 1 97.56 44 THR B N 1
ATOM 1924 C CA . THR B 1 44 ? 7.625 13.531 -0.015 1 97.56 44 THR B CA 1
ATOM 1925 C C . THR B 1 44 ? 8.539 14.367 -0.9 1 97.56 44 THR B C 1
ATOM 1927 O O . THR B 1 44 ? 9.305 13.82 -1.699 1 97.56 44 THR B O 1
ATOM 1930 N N . ARG B 1 45 ? 8.461 15.68 -0.755 1 96.81 45 ARG B N 1
ATOM 1931 C CA . ARG B 1 45 ? 9.242 16.594 -1.575 1 96.81 45 ARG B CA 1
ATOM 1932 C C . ARG B 1 45 ? 9.906 17.672 -0.717 1 96.81 45 ARG B C 1
ATOM 1934 O O . ARG B 1 45 ? 9.305 18.172 0.235 1 96.81 45 ARG B O 1
ATOM 1941 N N . ALA B 1 46 ? 11.062 18.047 -1.092 1 97.38 46 ALA B N 1
ATOM 1942 C CA . ALA B 1 46 ? 11.805 19.156 -0.502 1 97.38 46 ALA B CA 1
ATOM 1943 C C . ALA B 1 46 ? 12.258 20.141 -1.573 1 97.38 46 ALA B C 1
ATOM 1945 O O . ALA B 1 46 ? 13.43 20.141 -1.97 1 97.38 46 ALA B O 1
ATOM 1946 N N . PRO B 1 47 ? 11.289 21 -1.965 1 96.56 47 PRO B N 1
ATOM 1947 C CA . PRO B 1 47 ? 11.688 21.969 -2.994 1 96.56 47 PRO B CA 1
ATOM 1948 C C . PRO B 1 47 ? 12.891 22.812 -2.584 1 96.56 47 PRO B C 1
ATOM 1950 O O . PRO B 1 47 ? 13.016 23.188 -1.414 1 96.56 47 PRO B O 1
ATOM 1953 N N . ALA B 1 48 ? 13.672 23.156 -3.562 1 95.12 48 ALA B N 1
ATOM 1954 C CA . ALA B 1 48 ? 14.93 23.859 -3.299 1 95.12 48 ALA B CA 1
ATOM 1955 C C . ALA B 1 48 ? 14.695 25.375 -3.191 1 95.12 48 ALA B C 1
ATOM 1957 O O . ALA B 1 48 ? 15.57 26.109 -2.732 1 95.12 48 ALA B O 1
ATOM 1958 N N . SER B 1 49 ? 13.492 25.859 -3.639 1 97.38 49 SER B N 1
ATOM 1959 C CA . SER B 1 49 ? 13.18 27.281 -3.635 1 97.38 49 SER B CA 1
ATOM 1960 C C . SER B 1 49 ? 11.695 27.531 -3.391 1 97.38 49 SER B C 1
ATOM 1962 O O . SER B 1 49 ? 10.875 26.609 -3.553 1 97.38 49 SER B O 1
ATOM 1964 N N . VAL B 1 50 ? 11.367 28.703 -3.039 1 97.19 50 VAL B N 1
ATOM 1965 C CA . VAL B 1 50 ? 9.977 29.047 -2.791 1 97.19 50 VAL B CA 1
ATOM 1966 C C . VAL B 1 50 ? 9.188 28.984 -4.094 1 97.19 50 VAL B C 1
ATOM 1968 O O . VAL B 1 50 ? 8 28.641 -4.094 1 97.19 50 VAL B O 1
ATOM 1971 N N . GLU B 1 51 ? 9.875 29.266 -5.227 1 97.44 51 GLU B N 1
ATOM 1972 C CA . GLU B 1 51 ? 9.211 29.203 -6.523 1 97.44 51 GLU B CA 1
ATOM 1973 C C . GLU B 1 51 ? 8.781 27.766 -6.848 1 97.44 51 GLU B C 1
ATOM 1975 O O . GLU B 1 51 ? 7.656 27.531 -7.281 1 97.44 51 GLU B O 1
ATOM 1980 N N . GLU B 1 52 ? 9.703 26.875 -6.582 1 97.62 52 GLU B N 1
ATOM 1981 C CA . GLU B 1 52 ? 9.367 25.469 -6.766 1 97.62 52 GLU B CA 1
ATOM 1982 C C . GLU B 1 52 ? 8.25 25.047 -5.82 1 97.62 52 GLU B C 1
ATOM 1984 O O . GLU B 1 52 ? 7.348 24.297 -6.211 1 97.62 52 GLU B O 1
ATOM 1989 N N . TYR B 1 53 ? 8.383 25.547 -4.676 1 98.12 53 TYR B N 1
ATOM 1990 C CA . TYR B 1 53 ? 7.355 25.234 -3.682 1 98.12 53 TYR B CA 1
ATOM 1991 C C . TYR B 1 53 ? 5.996 25.781 -4.113 1 98.12 53 TYR B C 1
ATOM 1993 O O . TYR B 1 53 ? 4.984 25.094 -4.016 1 98.12 53 TYR B O 1
ATOM 2001 N N . ARG B 1 54 ? 5.984 26.953 -4.562 1 97.62 54 ARG B N 1
ATOM 2002 C CA . ARG B 1 54 ? 4.754 27.594 -5.023 1 97.62 54 ARG B CA 1
ATOM 2003 C C . ARG B 1 54 ? 4.086 26.766 -6.113 1 97.62 54 ARG B C 1
ATOM 2005 O O . ARG B 1 54 ? 2.881 26.516 -6.059 1 97.62 54 ARG B O 1
ATOM 2012 N N . ASP B 1 55 ? 4.848 26.344 -7.062 1 96.75 55 ASP B N 1
ATOM 2013 C CA . ASP B 1 55 ? 4.332 25.547 -8.164 1 96.75 55 ASP B CA 1
ATOM 2014 C C . ASP B 1 55 ? 3.701 24.25 -7.652 1 96.75 55 ASP B C 1
ATOM 2016 O O . ASP B 1 55 ? 2.623 23.859 -8.109 1 96.75 55 ASP B O 1
ATOM 2020 N N . ALA B 1 56 ? 4.387 23.641 -6.734 1 96.31 56 ALA B N 1
ATOM 2021 C CA . ALA B 1 56 ? 3.889 22.391 -6.18 1 96.31 56 ALA B CA 1
ATOM 2022 C C . ALA B 1 56 ? 2.652 22.625 -5.316 1 96.31 56 ALA B C 1
ATOM 2024 O O . ALA B 1 56 ? 1.716 21.812 -5.336 1 96.31 56 ALA B O 1
ATOM 2025 N N . PHE B 1 57 ? 2.639 23.703 -4.586 1 97.81 57 PHE B N 1
ATOM 2026 C CA . PHE B 1 57 ? 1.591 24 -3.619 1 97.81 57 PHE B CA 1
ATOM 2027 C C . PHE B 1 57 ? 0.261 24.25 -4.32 1 97.81 57 PHE B C 1
ATOM 2029 O O . PHE B 1 57 ? -0.79 23.812 -3.842 1 97.81 57 PHE B O 1
ATOM 2036 N N . VAL B 1 58 ? 0.307 24.844 -5.469 1 97.12 58 VAL B N 1
ATOM 2037 C CA . VAL B 1 58 ? -0.935 25.281 -6.098 1 97.12 58 VAL B CA 1
ATOM 2038 C C . VAL B 1 58 ? -1.446 24.188 -7.039 1 97.12 58 VAL B C 1
ATOM 2040 O O . VAL B 1 58 ? -2.482 24.359 -7.691 1 97.12 58 VAL B O 1
ATOM 2043 N N . ASP B 1 59 ? -0.644 23.141 -7.125 1 95.81 59 ASP B N 1
ATOM 2044 C CA . ASP B 1 59 ? -1.204 21.984 -7.828 1 95.81 59 ASP B CA 1
ATOM 2045 C C . ASP B 1 59 ? -2.588 21.641 -7.289 1 95.81 59 ASP B C 1
ATOM 2047 O O . ASP B 1 59 ? -2.754 21.422 -6.086 1 95.81 59 ASP B O 1
ATOM 2051 N N . PRO B 1 60 ? -3.607 21.594 -8.125 1 94.94 60 PRO B N 1
ATOM 2052 C CA . PRO B 1 60 ? -4.984 21.422 -7.656 1 94.94 60 PRO B CA 1
ATOM 2053 C C . PRO B 1 60 ? -5.16 20.141 -6.836 1 94.94 60 PRO B C 1
ATOM 2055 O O . PRO B 1 60 ? -5.883 20.141 -5.836 1 94.94 60 PRO B O 1
ATOM 2058 N N . ASP B 1 61 ? -4.504 19.047 -7.219 1 93.38 61 ASP B N 1
ATOM 2059 C CA . ASP B 1 61 ? -4.641 17.781 -6.516 1 93.38 61 ASP B CA 1
ATOM 2060 C C . ASP B 1 61 ? -4.027 17.859 -5.117 1 93.38 61 ASP B C 1
ATOM 2062 O O . ASP B 1 61 ? -4.508 17.203 -4.188 1 93.38 61 ASP B O 1
ATOM 2066 N N . ARG B 1 62 ? -3.014 18.594 -5.004 1 94.5 62 ARG B N 1
ATOM 2067 C CA . ARG B 1 62 ? -2.381 18.781 -3.701 1 94.5 62 ARG B CA 1
ATOM 2068 C C . ARG B 1 62 ? -3.166 19.75 -2.84 1 94.5 62 ARG B C 1
ATOM 2070 O O . ARG B 1 62 ? -3.428 19.484 -1.665 1 94.5 62 ARG B O 1
ATOM 2077 N N . LEU B 1 63 ? -3.504 20.859 -3.439 1 96.25 63 LEU B N 1
ATOM 2078 C CA . LEU B 1 63 ? -4.156 21.938 -2.709 1 96.25 63 LEU B CA 1
ATOM 2079 C C . LEU B 1 63 ? -5.5 21.469 -2.146 1 96.25 63 LEU B C 1
ATOM 2081 O O . LEU B 1 63 ? -5.848 21.812 -1.011 1 96.25 63 LEU B O 1
ATOM 2085 N N . VAL B 1 64 ? -6.211 20.672 -2.857 1 95.5 64 VAL B N 1
ATOM 2086 C CA . VAL B 1 64 ? -7.547 20.234 -2.455 1 95.5 64 VAL B CA 1
ATOM 2087 C C . VAL B 1 64 ? -7.449 19.359 -1.218 1 95.5 64 VAL B C 1
ATOM 2089 O O . VAL B 1 64 ? -8.391 19.281 -0.427 1 95.5 64 VAL B O 1
ATOM 2092 N N . ALA B 1 65 ? -6.316 18.734 -1.02 1 97.06 65 ALA B N 1
ATOM 2093 C CA . ALA B 1 65 ? -6.129 17.812 0.093 1 97.06 65 ALA B CA 1
ATOM 2094 C C . ALA B 1 65 ? -5.441 18.5 1.27 1 97.06 65 ALA B C 1
ATOM 2096 O O . ALA B 1 65 ? -5.215 17.875 2.312 1 97.06 65 ALA B O 1
ATOM 2097 N N . THR B 1 66 ? -5.074 19.75 1.109 1 98.44 66 THR B N 1
ATOM 2098 C CA . THR B 1 66 ? -4.273 20.453 2.107 1 98.44 66 THR B CA 1
ATOM 2099 C C . THR B 1 66 ? -5.156 21.328 2.994 1 98.44 66 THR B C 1
ATOM 2101 O O . THR B 1 66 ? -5.977 22.109 2.492 1 98.44 66 THR B O 1
ATOM 2104 N N . LEU B 1 67 ? -5.016 21.172 4.273 1 98.81 67 LEU B N 1
ATOM 2105 C CA . LEU B 1 67 ? -5.613 22.031 5.289 1 98.81 67 LEU B CA 1
ATOM 2106 C C . LEU B 1 67 ? -4.535 22.781 6.066 1 98.81 67 LEU B C 1
ATOM 2108 O O . LEU B 1 67 ? -3.414 22.297 6.211 1 98.81 67 LEU B O 1
ATOM 2112 N N . VAL B 1 68 ? -4.887 23.953 6.578 1 98.88 68 VAL B N 1
ATOM 2113 C CA . VAL B 1 68 ? -3.936 24.672 7.414 1 98.88 68 VAL B CA 1
ATOM 2114 C C . VAL B 1 68 ? -4.465 24.766 8.844 1 98.88 68 VAL B C 1
ATOM 2116 O O . VAL B 1 68 ? -5.68 24.812 9.062 1 98.88 68 VAL B O 1
ATOM 2119 N N . VAL B 1 69 ? -3.57 24.719 9.758 1 98.94 69 VAL B N 1
ATOM 2120 C CA . VAL B 1 69 ? -3.826 24.844 11.188 1 98.94 69 VAL B CA 1
ATOM 2121 C C . VAL B 1 69 ? -3.406 26.219 11.672 1 98.94 69 VAL B C 1
ATOM 2123 O O . VAL B 1 69 ? -2.244 26.609 11.539 1 98.94 69 VAL B O 1
ATOM 2126 N N . GLU B 1 70 ? -4.344 26.906 12.297 1 98.88 70 GLU B N 1
ATOM 2127 C CA . GLU B 1 70 ? -4.074 28.266 12.75 1 98.88 70 GLU B CA 1
ATOM 2128 C C . GLU B 1 70 ? -4.219 28.375 14.266 1 98.88 70 GLU B C 1
ATOM 2130 O O . GLU B 1 70 ? -5.125 27.781 14.859 1 98.88 70 GLU B O 1
ATOM 2135 N N . LEU B 1 71 ? -3.309 29.016 14.852 1 98.75 71 LEU B N 1
ATOM 2136 C CA . LEU B 1 71 ? -3.35 29.484 16.234 1 98.75 71 LEU B CA 1
ATOM 2137 C C . LEU B 1 71 ? -3.4 31.016 16.281 1 98.75 71 LEU B C 1
ATOM 2139 O O . LEU B 1 71 ? -2.465 31.688 15.852 1 98.75 71 LEU B O 1
ATOM 2143 N N . ASP B 1 72 ? -4.512 31.609 16.75 1 97.06 72 ASP B N 1
ATOM 2144 C CA . ASP B 1 72 ? -4.691 33.062 16.844 1 97.06 72 ASP B CA 1
ATOM 2145 C C . ASP B 1 72 ? -4.477 33.719 15.484 1 97.06 72 ASP B C 1
ATOM 2147 O O . ASP B 1 72 ? -3.773 34.719 15.383 1 97.06 72 ASP B O 1
ATOM 2151 N N . GLY B 1 73 ? -4.93 33.031 14.438 1 96.44 73 GLY B N 1
ATOM 2152 C CA . GLY B 1 73 ? -4.922 33.594 13.094 1 96.44 73 GLY B CA 1
ATOM 2153 C C . GLY B 1 73 ? -3.621 33.375 12.352 1 96.44 73 GLY B C 1
ATOM 2154 O O . GLY B 1 73 ? -3.479 33.75 11.195 1 96.44 73 GLY B O 1
ATOM 2155 N N . HIS B 1 74 ? -2.68 32.719 13.008 1 98.12 74 HIS B N 1
ATOM 2156 C CA . HIS B 1 74 ? -1.399 32.406 12.383 1 98.12 74 HIS B CA 1
ATOM 2157 C C . HIS B 1 74 ? -1.291 30.922 12.031 1 98.12 74 HIS B C 1
ATOM 2159 O O . HIS B 1 74 ? -1.573 30.062 12.867 1 98.12 74 HIS B O 1
ATOM 2165 N N . VAL B 1 75 ? -0.85 30.719 10.781 1 98.81 75 VAL B N 1
ATOM 2166 C CA . VAL B 1 75 ? -0.661 29.344 10.359 1 98.81 75 VAL B CA 1
ATOM 2167 C C . VAL B 1 75 ? 0.545 28.734 11.086 1 98.81 75 VAL B C 1
ATOM 2169 O O . VAL B 1 75 ? 1.658 29.25 10.984 1 98.81 75 VAL B O 1
ATOM 2172 N N . ILE B 1 76 ? 0.334 27.625 11.781 1 98.81 76 ILE B N 1
ATOM 2173 C CA . ILE B 1 76 ? 1.428 27.047 12.547 1 98.81 76 ILE B CA 1
ATOM 2174 C C . ILE B 1 76 ? 1.718 25.625 12.039 1 98.81 76 ILE B C 1
ATOM 2176 O O . ILE B 1 76 ? 2.646 24.969 12.516 1 98.81 76 ILE B O 1
ATOM 2180 N N . GLY B 1 77 ? 0.905 25.109 11.125 1 98.81 77 GLY B N 1
ATOM 2181 C CA . GLY B 1 77 ? 1.053 23.781 10.547 1 98.81 77 GLY B CA 1
ATOM 2182 C C . GLY B 1 77 ? 0.044 23.5 9.445 1 98.81 77 GLY B C 1
ATOM 2183 O O . GLY B 1 77 ? -0.779 24.359 9.117 1 98.81 77 GLY B O 1
ATOM 2184 N N . ASP B 1 78 ? 0.196 22.375 8.859 1 98.81 78 ASP B N 1
ATOM 2185 C CA . ASP B 1 78 ? -0.789 21.953 7.867 1 98.81 78 ASP B CA 1
ATOM 2186 C C . ASP B 1 78 ? -1.071 20.453 7.973 1 98.81 78 ASP B C 1
ATOM 2188 O O . ASP B 1 78 ? -0.378 19.734 8.695 1 98.81 78 ASP B O 1
ATOM 2192 N N . LEU B 1 79 ? -2.158 20.062 7.449 1 98.81 79 LEU B N 1
ATOM 2193 C CA . LEU B 1 79 ? -2.664 18.703 7.426 1 98.81 79 LEU B CA 1
ATOM 2194 C C . LEU B 1 79 ? -2.92 18.234 5.992 1 98.81 79 LEU B C 1
ATOM 2196 O O . LEU B 1 79 ? -3.18 19.062 5.109 1 98.81 79 LEU B O 1
ATOM 2200 N N . MET B 1 80 ? -2.832 17.031 5.793 1 98.62 80 MET B N 1
ATOM 2201 C CA . MET B 1 80 ? -3.26 16.375 4.562 1 98.62 80 MET B CA 1
ATOM 2202 C C . MET B 1 80 ? -4.449 15.461 4.82 1 98.62 80 MET B C 1
ATOM 2204 O O . MET B 1 80 ? -4.449 14.688 5.785 1 98.62 80 MET B O 1
ATOM 2208 N N . LEU B 1 81 ? -5.43 15.602 4.098 1 98.56 81 LEU B N 1
ATOM 2209 C CA . LEU B 1 81 ? -6.59 14.711 4.07 1 98.56 81 LEU B CA 1
ATOM 2210 C C . LEU B 1 81 ? -6.914 14.289 2.643 1 98.56 81 LEU B C 1
ATOM 2212 O O . LEU B 1 81 ? -7.488 15.062 1.876 1 98.56 81 LEU B O 1
ATOM 2216 N N . ARG B 1 82 ? -6.602 13.094 2.295 1 97.94 82 ARG B N 1
ATOM 2217 C CA . ARG B 1 82 ? -6.859 12.57 0.959 1 97.94 82 ARG B CA 1
ATOM 2218 C C . ARG B 1 82 ? -7.859 11.422 1.005 1 97.94 82 ARG B C 1
ATOM 2220 O O . ARG B 1 82 ? -7.535 10.328 1.47 1 97.94 82 ARG B O 1
ATOM 2227 N N . VAL B 1 83 ? -9.008 11.68 0.543 1 97.88 83 VAL B N 1
ATOM 2228 C CA . VAL B 1 83 ? -10.016 10.625 0.436 1 97.88 83 VAL B CA 1
ATOM 2229 C C . VAL B 1 83 ? -9.672 9.703 -0.733 1 97.88 83 VAL B C 1
ATOM 2231 O O . VAL B 1 83 ? -9.383 10.172 -1.837 1 97.88 83 VAL B O 1
ATOM 2234 N N . GLU B 1 84 ? -9.68 8.453 -0.44 1 97.69 84 GLU B N 1
ATOM 2235 C CA . GLU B 1 84 ? -9.273 7.5 -1.471 1 97.69 84 GLU B CA 1
ATOM 2236 C C . GLU B 1 84 ? -10.148 6.246 -1.434 1 97.69 84 GLU B C 1
ATOM 2238 O O . GLU B 1 84 ? -10.953 6.07 -0.517 1 97.69 84 GLU B O 1
ATOM 2243 N N . ASP B 1 85 ? -9.984 5.461 -2.457 1 98.31 85 ASP B N 1
ATOM 2244 C CA . ASP B 1 85 ? -10.641 4.16 -2.512 1 98.31 85 ASP B CA 1
ATOM 2245 C C . ASP B 1 85 ? -9.914 3.137 -1.641 1 98.31 85 ASP B C 1
ATOM 2247 O O . ASP B 1 85 ? -8.688 3.15 -1.554 1 98.31 85 ASP B O 1
ATOM 2251 N N . ALA B 1 86 ? -10.656 2.307 -0.978 1 98.62 86 ALA B N 1
ATOM 2252 C CA . ALA B 1 86 ? -10.086 1.072 -0.448 1 98.62 86 ALA B CA 1
ATOM 2253 C C . ALA B 1 86 ? -9.938 0.021 -1.545 1 98.62 86 ALA B C 1
ATOM 2255 O O . ALA B 1 86 ? -10.5 0.166 -2.633 1 98.62 86 ALA B O 1
ATOM 2256 N N . TRP B 1 87 ? -9.133 -0.914 -1.23 1 98.31 87 TRP B N 1
ATOM 2257 C CA . TRP B 1 87 ? -9.055 -2.025 -2.172 1 98.31 87 TRP B CA 1
ATOM 2258 C C . TRP B 1 87 ? -10.305 -2.891 -2.1 1 98.31 87 TRP B C 1
ATOM 2260 O O . TRP B 1 87 ? -10.812 -3.176 -1.011 1 98.31 87 TRP B O 1
ATOM 2270 N N . GLY B 1 88 ? -10.773 -3.316 -3.188 1 98.62 88 GLY B N 1
ATOM 2271 C CA . GLY B 1 88 ? -11.844 -4.301 -3.293 1 98.62 88 GLY B CA 1
ATOM 2272 C C . GLY B 1 88 ? -11.711 -5.191 -4.512 1 98.62 88 GLY B C 1
ATOM 2273 O O . GLY B 1 88 ? -11.156 -4.781 -5.535 1 98.62 88 GLY B O 1
ATOM 2274 N N . GLN B 1 89 ? -12.266 -6.43 -4.367 1 98.56 89 GLN B N 1
ATOM 2275 C CA . GLN B 1 89 ? -12.336 -7.289 -5.543 1 98.56 89 GLN B CA 1
ATOM 2276 C C . GLN B 1 89 ? -13.211 -6.668 -6.625 1 98.56 89 GLN B C 1
ATOM 2278 O O . GLN B 1 89 ? -14.07 -5.832 -6.332 1 98.56 89 GLN B O 1
ATOM 2283 N N . ALA B 1 90 ? -12.891 -7.062 -7.84 1 97.44 90 ALA B N 1
ATOM 2284 C CA . ALA B 1 90 ? -13.383 -6.355 -9.016 1 97.44 90 ALA B CA 1
ATOM 2285 C C . ALA B 1 90 ? -14.898 -6.227 -8.984 1 97.44 90 ALA B C 1
ATOM 2287 O O . ALA B 1 90 ? -15.453 -5.18 -9.344 1 97.44 90 ALA B O 1
ATOM 2288 N N . GLU B 1 91 ? -15.578 -7.199 -8.516 1 97.31 91 GLU B N 1
ATOM 2289 C CA . GLU B 1 91 ? -17.031 -7.285 -8.594 1 97.31 91 GLU B CA 1
ATOM 2290 C C . GLU B 1 91 ? -17.688 -6.34 -7.602 1 97.31 91 GLU B C 1
ATOM 2292 O O . GLU B 1 91 ? -18.891 -6.059 -7.707 1 97.31 91 GLU B O 1
ATOM 2297 N N . VAL B 1 92 ? -16.891 -5.844 -6.637 1 98.19 92 VAL B N 1
ATOM 2298 C CA . VAL B 1 92 ? -17.453 -4.988 -5.605 1 98.19 92 VAL B CA 1
ATOM 2299 C C . VAL B 1 92 ? -16.609 -3.729 -5.445 1 98.19 92 VAL B C 1
ATOM 2301 O O . VAL B 1 92 ? -16.688 -3.047 -4.418 1 98.19 92 VAL B O 1
ATOM 2304 N N . ALA B 1 93 ? -15.781 -3.412 -6.41 1 98.06 93 ALA B N 1
ATOM 2305 C CA . ALA B 1 93 ? -14.82 -2.312 -6.328 1 98.06 93 ALA B CA 1
ATOM 2306 C C . ALA B 1 93 ? -15.539 -0.974 -6.16 1 98.06 93 ALA B C 1
ATOM 2308 O O . ALA B 1 93 ? -15.023 -0.068 -5.496 1 98.06 93 ALA B O 1
ATOM 2309 N N . ASP B 1 94 ? -16.734 -0.829 -6.734 1 98.12 94 ASP B N 1
ATOM 2310 C CA . ASP B 1 94 ? -17.516 0.406 -6.625 1 98.12 94 ASP B CA 1
ATOM 2311 C C . ASP B 1 94 ? -17.875 0.697 -5.172 1 98.12 94 ASP B C 1
ATOM 2313 O O . ASP B 1 94 ? -17.906 1.857 -4.754 1 98.12 94 ASP B O 1
ATOM 2317 N N . ARG B 1 95 ? -18.062 -0.322 -4.398 1 98.38 95 ARG B N 1
ATOM 2318 C CA . ARG B 1 95 ? -18.453 -0.182 -2.998 1 98.38 95 ARG B CA 1
ATOM 2319 C C . ARG B 1 95 ? -17.266 0.188 -2.129 1 98.38 95 ARG B C 1
ATOM 2321 O O . ARG B 1 95 ? -17.422 0.573 -0.97 1 98.38 95 ARG B O 1
ATOM 2328 N N . ALA B 1 96 ? -16.109 0.088 -2.639 1 98.62 96 ALA B N 1
ATOM 2329 C CA . ALA B 1 96 ? -14.883 0.415 -1.909 1 98.62 96 ALA B CA 1
ATOM 2330 C C . ALA B 1 96 ? -14.383 1.808 -2.277 1 98.62 96 ALA B C 1
ATOM 2332 O O . ALA B 1 96 ? -13.336 2.244 -1.796 1 98.62 96 ALA B O 1
ATOM 2333 N N . ALA B 1 97 ? -15.148 2.512 -3.115 1 98.06 97 ALA B N 1
ATOM 2334 C CA . ALA B 1 97 ? -14.727 3.816 -3.623 1 98.06 97 ALA B CA 1
ATOM 2335 C C . ALA B 1 97 ? -14.969 4.91 -2.588 1 98.06 97 ALA B C 1
ATOM 2337 O O . ALA B 1 97 ? -16.062 5.027 -2.045 1 98.06 97 ALA B O 1
ATOM 2338 N N . GLY B 1 98 ? -13.898 5.668 -2.264 1 97.69 98 GLY B N 1
ATOM 2339 C CA . GLY B 1 98 ? -14.023 6.859 -1.438 1 97.69 98 GLY B CA 1
ATOM 2340 C C . GLY B 1 98 ? -14.391 6.551 0.002 1 97.69 98 GLY B C 1
ATOM 2341 O O . GLY B 1 98 ? -15.078 7.34 0.656 1 97.69 98 GLY B O 1
ATOM 2342 N N . VAL B 1 99 ? -13.984 5.402 0.53 1 98.31 99 VAL B N 1
ATOM 2343 C CA . VAL B 1 99 ? -14.5 4.992 1.83 1 98.31 99 VAL B CA 1
ATOM 2344 C C . VAL B 1 99 ? -13.422 5.148 2.895 1 98.31 99 VAL B C 1
ATOM 2346 O O . VAL B 1 99 ? -13.625 4.801 4.059 1 98.31 99 VAL B O 1
ATOM 2349 N N . GLN B 1 100 ? -12.242 5.609 2.533 1 98.69 100 GLN B N 1
ATOM 2350 C CA . GLN B 1 100 ? -11.172 5.816 3.504 1 98.69 100 GLN B CA 1
ATOM 2351 C C . GLN B 1 100 ? -10.344 7.051 3.156 1 98.69 100 GLN B C 1
ATOM 2353 O O . GLN B 1 100 ? -10.531 7.656 2.098 1 98.69 100 GLN B O 1
ATOM 2358 N N . ALA B 1 101 ? -9.414 7.441 4.094 1 98.69 101 ALA B N 1
ATOM 2359 C CA . ALA B 1 101 ? -8.547 8.586 3.836 1 98.69 101 ALA B CA 1
ATOM 2360 C C . ALA B 1 101 ? -7.129 8.32 4.348 1 98.69 101 ALA B C 1
ATOM 2362 O O . ALA B 1 101 ? -6.945 7.613 5.34 1 98.69 101 ALA B O 1
ATOM 2363 N N . GLU B 1 102 ? -6.234 8.82 3.658 1 98.81 102 GLU B N 1
ATOM 2364 C CA . GLU B 1 102 ? -4.887 9.016 4.18 1 98.81 102 GLU B CA 1
ATOM 2365 C C . GLU B 1 102 ? -4.734 10.398 4.805 1 98.81 102 GLU B C 1
ATOM 2367 O O . GLU B 1 102 ? -5.184 11.398 4.238 1 98.81 102 GLU B O 1
ATOM 2372 N N . ILE B 1 103 ? -4.125 10.406 5.949 1 98.88 103 ILE B N 1
ATOM 2373 C CA . ILE B 1 103 ? -3.938 11.695 6.617 1 98.88 103 ILE B CA 1
ATOM 2374 C C . ILE B 1 103 ? -2.455 11.906 6.906 1 98.88 103 ILE B C 1
ATOM 2376 O O . ILE B 1 103 ? -1.677 10.953 6.949 1 98.88 103 ILE B O 1
ATOM 2380 N N . GLY B 1 104 ? -2.049 13.086 7.004 1 98.69 104 GLY B N 1
ATOM 2381 C CA . GLY B 1 104 ? -0.705 13.531 7.336 1 98.69 104 GLY B CA 1
ATOM 2382 C C . GLY B 1 104 ? -0.666 14.938 7.914 1 98.69 104 GLY B C 1
ATOM 2383 O O . GLY B 1 104 ? -1.686 15.625 7.953 1 98.69 104 GLY B O 1
ATOM 2384 N N . TRP B 1 105 ? 0.562 15.289 8.383 1 98.69 105 TRP B N 1
ATOM 2385 C CA . TRP B 1 105 ? 0.659 16.609 9.008 1 98.69 105 TRP B CA 1
ATOM 2386 C C . TRP B 1 105 ? 2.109 17.078 9.062 1 98.69 105 TRP B C 1
ATOM 2388 O O . TRP B 1 105 ? 3.033 16.266 9 1 98.69 105 TRP B O 1
ATOM 2398 N N . ALA B 1 106 ? 2.277 18.312 9.141 1 98.5 106 ALA B N 1
ATOM 2399 C CA . ALA B 1 106 ? 3.523 19 9.453 1 98.5 106 ALA B CA 1
ATOM 2400 C C . ALA B 1 106 ? 3.266 20.219 10.328 1 98.5 106 ALA B C 1
ATOM 2402 O O . ALA B 1 106 ? 2.295 20.953 10.117 1 98.5 106 ALA B O 1
ATOM 2403 N N . LEU B 1 107 ? 4.039 20.422 11.297 1 98.31 107 LEU B N 1
ATOM 2404 C CA . LEU B 1 107 ? 3.918 21.547 12.219 1 98.31 107 LEU B CA 1
ATOM 2405 C C . LEU B 1 107 ? 5.219 22.344 12.273 1 98.31 107 LEU B C 1
ATOM 2407 O O . LEU B 1 107 ? 6.309 21.766 12.211 1 98.31 107 LEU B O 1
ATOM 2411 N N . HIS B 1 108 ? 5.035 23.656 12.43 1 98.31 108 HIS B N 1
ATOM 2412 C CA . HIS B 1 108 ? 6.195 24.5 12.703 1 98.31 108 HIS B CA 1
ATOM 2413 C C . HIS B 1 108 ? 6.918 24.062 13.969 1 98.31 108 HIS B C 1
ATOM 2415 O O . HIS B 1 108 ? 6.297 23.922 15.031 1 98.31 108 HIS B O 1
ATOM 2421 N N . PRO B 1 109 ? 8.242 23.891 13.867 1 98 109 PRO B N 1
ATOM 2422 C CA . PRO B 1 109 ? 8.992 23.391 15.016 1 98 109 PRO B CA 1
ATOM 2423 C C . PRO B 1 109 ? 8.836 24.266 16.25 1 98 109 PRO B C 1
ATOM 2425 O O . PRO B 1 109 ? 8.883 23.766 17.391 1 98 109 PRO B O 1
ATOM 2428 N N . ASP B 1 110 ? 8.562 25.516 16.078 1 97.5 110 ASP B N 1
ATOM 2429 C CA . ASP B 1 110 ? 8.406 26.438 17.188 1 97.5 110 ASP B CA 1
ATOM 2430 C C . ASP B 1 110 ? 7.133 26.141 17.984 1 97.5 110 ASP B C 1
ATOM 2432 O O . ASP B 1 110 ? 6.953 26.656 19.094 1 97.5 110 ASP B O 1
ATOM 2436 N N . HIS B 1 111 ? 6.301 25.391 17.453 1 97.75 111 HIS B N 1
ATOM 2437 C CA . HIS B 1 111 ? 5.004 25.172 18.078 1 97.75 111 HIS B CA 1
ATOM 2438 C C . HIS B 1 111 ? 4.836 23.719 18.5 1 97.75 111 HIS B C 1
ATOM 2440 O O . HIS B 1 111 ? 3.717 23.266 18.75 1 97.75 111 HIS B O 1
ATOM 2446 N N . VAL B 1 112 ? 5.922 22.984 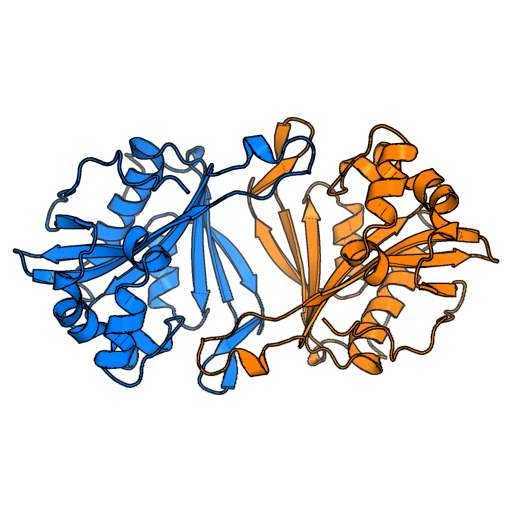18.531 1 95.81 112 VAL B N 1
ATOM 2447 C CA . VAL B 1 112 ? 5.887 21.594 18.969 1 95.81 112 VAL B CA 1
ATOM 2448 C C . VAL B 1 112 ? 5.953 21.516 20.5 1 95.81 112 VAL B C 1
ATOM 2450 O O . VAL B 1 112 ? 6.508 22.422 21.141 1 95.81 112 VAL B O 1
ATOM 2453 N N . GLY B 1 113 ? 5.387 20.484 21.031 1 95.5 113 GLY B N 1
ATOM 2454 C CA . GLY B 1 113 ? 5.484 20.266 22.469 1 95.5 113 GLY B CA 1
ATOM 2455 C C . GLY B 1 113 ? 4.332 20.875 23.25 1 95.5 113 GLY B C 1
ATOM 2456 O O . GLY B 1 113 ? 4.336 20.859 24.484 1 95.5 113 GLY B O 1
ATOM 2457 N N . HIS B 1 114 ? 3.316 21.375 22.531 1 97.38 114 HIS B N 1
ATOM 2458 C CA . HIS B 1 114 ? 2.186 22.031 23.172 1 97.38 114 HIS B CA 1
ATOM 2459 C C . HIS B 1 114 ? 0.898 21.25 22.969 1 97.38 114 HIS B C 1
ATOM 2461 O O . HIS B 1 114 ? -0.173 21.672 23.406 1 97.38 114 HIS B O 1
ATOM 2467 N N . GLY B 1 115 ? 0.951 20.172 22.234 1 97.94 115 GLY B N 1
ATOM 2468 C CA . GLY B 1 115 ? -0.22 19.344 21.984 1 97.94 115 GLY B CA 1
ATOM 2469 C C . GLY B 1 115 ? -1.049 19.828 20.812 1 97.94 115 GLY B C 1
ATOM 2470 O O . GLY B 1 115 ? -2.143 19.312 20.562 1 97.94 115 GLY B O 1
ATOM 2471 N N . TYR B 1 116 ? -0.542 20.797 20.031 1 98.62 116 TYR B N 1
ATOM 2472 C CA . TYR B 1 116 ? -1.303 21.359 18.922 1 98.62 116 TYR B CA 1
ATOM 2473 C C . TYR B 1 116 ? -1.514 20.344 17.812 1 98.62 116 TYR B C 1
ATOM 2475 O O . TYR B 1 116 ? -2.611 20.219 17.266 1 98.62 116 TYR B O 1
ATOM 2483 N N . ALA B 1 117 ? -0.474 19.609 17.531 1 98.44 117 ALA B N 1
ATOM 2484 C CA . ALA B 1 117 ? -0.613 18.578 16.484 1 98.44 117 ALA B CA 1
ATOM 2485 C C . ALA B 1 117 ? -1.644 17.531 16.891 1 98.44 117 ALA B C 1
ATOM 2487 O O . ALA B 1 117 ? -2.482 17.141 16.078 1 98.44 117 ALA B O 1
ATOM 2488 N N . THR B 1 118 ? -1.533 17.109 18.125 1 98.44 118 THR B N 1
ATOM 2489 C CA . THR B 1 118 ? -2.496 16.125 18.641 1 98.44 118 THR B CA 1
ATOM 2490 C C . THR B 1 118 ? -3.92 16.672 18.531 1 98.44 118 THR B C 1
ATOM 2492 O O . THR B 1 118 ? -4.816 15.977 18.031 1 98.44 118 THR B O 1
ATOM 2495 N N . GLU B 1 119 ? -4.109 17.906 18.984 1 98.56 119 GLU B N 1
ATOM 2496 C CA . GLU B 1 119 ? -5.414 18.562 18.906 1 98.56 119 GLU B CA 1
ATOM 2497 C C . GLU B 1 119 ? -5.914 18.641 17.469 1 98.56 119 GLU B C 1
ATOM 2499 O O . GLU B 1 119 ? -7.07 18.328 17.188 1 98.56 119 GLU B O 1
ATOM 2504 N N . ALA B 1 120 ? -5.086 19 16.547 1 98.75 120 ALA B N 1
ATOM 2505 C CA . ALA B 1 120 ? -5.449 19.156 15.141 1 98.75 120 ALA B CA 1
ATOM 2506 C C . ALA B 1 120 ? -5.793 17.812 14.508 1 98.75 120 ALA B C 1
ATOM 2508 O O . ALA B 1 120 ? -6.801 17.703 13.805 1 98.75 120 ALA B O 1
ATOM 2509 N N . VAL B 1 121 ? -4.988 16.828 14.75 1 98.75 121 VAL B N 1
ATOM 2510 C CA . VAL B 1 121 ? -5.16 15.523 14.117 1 98.75 121 VAL B CA 1
ATOM 2511 C C . VAL B 1 121 ? -6.395 14.828 14.688 1 98.75 121 VAL B C 1
ATOM 2513 O O . VAL B 1 121 ? -7.121 14.141 13.961 1 98.75 121 VAL B O 1
ATOM 2516 N N . ARG B 1 122 ? -6.668 14.992 15.953 1 98.44 122 ARG B N 1
ATOM 2517 C CA . ARG B 1 122 ? -7.906 14.461 16.516 1 98.44 122 ARG B CA 1
ATOM 2518 C C . ARG B 1 122 ? -9.117 15.039 15.797 1 98.44 122 ARG B C 1
ATOM 2520 O O . ARG B 1 122 ? -10.062 14.312 15.477 1 98.44 122 ARG B O 1
ATOM 2527 N N . GLU B 1 123 ? -9.078 16.328 15.602 1 98.19 123 GLU B N 1
ATOM 2528 C CA . GLU B 1 123 ? -10.18 16.953 14.891 1 98.19 123 GLU B CA 1
ATOM 2529 C C . GLU B 1 123 ? -10.266 16.453 13.453 1 98.19 123 GLU B C 1
ATOM 2531 O O . GLU B 1 123 ? -11.367 16.266 12.922 1 98.19 123 GLU B O 1
ATOM 2536 N N . LEU B 1 124 ? -9.133 16.297 12.82 1 98.5 124 LEU B N 1
ATOM 2537 C CA . LEU B 1 124 ? -9.07 15.75 11.469 1 98.5 124 LEU B CA 1
ATOM 2538 C C . LEU B 1 124 ? -9.727 14.375 11.398 1 98.5 124 LEU B C 1
ATOM 2540 O O . LEU B 1 124 ? -10.5 14.102 10.484 1 98.5 124 LEU B O 1
ATOM 2544 N N . ILE B 1 125 ? -9.438 13.539 12.344 1 98.56 125 ILE B N 1
ATOM 2545 C CA . ILE B 1 125 ? -9.992 12.188 12.406 1 98.56 125 ILE B CA 1
ATOM 2546 C C . ILE B 1 125 ? -11.5 12.266 12.633 1 98.56 125 ILE B C 1
ATOM 2548 O O . ILE B 1 125 ? -12.273 11.562 11.977 1 98.56 125 ILE B O 1
ATOM 2552 N N . ARG B 1 126 ? -11.914 13.148 13.586 1 97.69 126 ARG B N 1
ATOM 2553 C CA . ARG B 1 126 ? -13.344 13.336 13.797 1 97.69 126 ARG B CA 1
ATOM 2554 C C . ARG B 1 126 ? -14.055 13.703 12.5 1 97.69 126 ARG B C 1
ATOM 2556 O O . ARG B 1 126 ? -15.094 13.133 12.164 1 97.69 126 ARG B O 1
ATOM 2563 N N . LEU B 1 127 ? -13.484 14.672 11.805 1 97.25 127 LEU B N 1
ATOM 2564 C CA . LEU B 1 127 ? -14.016 15.133 10.523 1 97.25 127 LEU B CA 1
ATOM 2565 C C . LEU B 1 127 ? -14.148 13.969 9.539 1 97.25 127 LEU B C 1
ATOM 2567 O O . LEU B 1 127 ? -15.164 13.852 8.852 1 97.25 127 LEU B O 1
ATOM 2571 N N . CYS B 1 128 ? -13.172 13.141 9.43 1 98 128 CYS B N 1
ATOM 2572 C CA . CYS B 1 128 ? -13.18 12 8.523 1 98 128 CYS B CA 1
ATOM 2573 C C . CYS B 1 128 ? -14.352 11.078 8.812 1 98 128 CYS B C 1
ATOM 2575 O O . CYS B 1 128 ? -15.047 10.625 7.895 1 98 128 CYS B O 1
ATOM 2577 N N . PHE B 1 129 ? -14.633 10.828 10.055 1 97.88 129 PHE B N 1
ATOM 2578 C CA . PHE B 1 129 ? -15.641 9.836 10.422 1 97.88 129 PHE B CA 1
ATOM 2579 C C . PHE B 1 129 ? -17.016 10.469 10.492 1 97.88 129 PHE B C 1
ATOM 2581 O O . PHE B 1 129 ? -18 9.891 10.016 1 97.88 129 PHE B O 1
ATOM 2588 N N . GLU B 1 130 ? -17.109 11.648 11.031 1 96.44 130 GLU B N 1
ATOM 2589 C CA . GLU B 1 130 ? -18.438 12.211 11.289 1 96.44 130 GLU B CA 1
ATOM 2590 C C . GLU B 1 130 ? -18.938 13.008 10.086 1 96.44 130 GLU B C 1
ATOM 2592 O O . GLU B 1 130 ? -20.109 12.875 9.695 1 96.44 130 GLU B O 1
ATOM 2597 N N . ASP B 1 131 ? -18.109 13.836 9.547 1 96.31 131 ASP B N 1
ATOM 2598 C CA . ASP B 1 131 ? -18.562 14.719 8.477 1 96.31 131 ASP B CA 1
ATOM 2599 C C . ASP B 1 131 ? -18.484 14.023 7.121 1 96.31 131 ASP B C 1
ATOM 2601 O O . ASP B 1 131 ? -19.375 14.188 6.285 1 96.31 131 ASP B O 1
ATOM 2605 N N . LEU B 1 132 ? -17.453 13.25 6.91 1 97.12 132 LEU B N 1
ATOM 2606 C CA . LEU B 1 132 ? -17.25 12.633 5.602 1 97.12 132 LEU B CA 1
ATOM 2607 C C . LEU B 1 132 ? -17.797 11.211 5.582 1 97.12 132 LEU B C 1
ATOM 2609 O O . LEU B 1 132 ? -17.891 10.594 4.52 1 97.12 132 LEU B O 1
ATOM 2613 N N . GLY B 1 133 ? -18.047 10.641 6.742 1 96.94 133 GLY B N 1
ATOM 2614 C CA . GLY B 1 133 ? -18.641 9.312 6.828 1 96.94 133 GLY B CA 1
ATOM 2615 C C . GLY B 1 133 ? -17.703 8.211 6.367 1 96.94 133 GLY B C 1
ATOM 2616 O O . GLY B 1 133 ? -18.156 7.188 5.855 1 96.94 133 GLY B O 1
ATOM 2617 N N . LEU B 1 134 ? -16.438 8.391 6.523 1 98.19 134 LEU B N 1
ATOM 2618 C CA . LEU B 1 134 ? -15.469 7.402 6.074 1 98.19 134 LEU B CA 1
ATOM 2619 C C . LEU B 1 134 ? -15.43 6.211 7.023 1 98.19 134 LEU B C 1
ATOM 2621 O O . LEU B 1 134 ? -15.797 6.328 8.195 1 98.19 134 LEU B O 1
ATOM 2625 N N . ARG B 1 135 ? -14.992 5.109 6.5 1 98.5 135 ARG B N 1
ATOM 2626 C CA . ARG B 1 135 ? -14.922 3.865 7.262 1 98.5 135 ARG B CA 1
ATOM 2627 C C . ARG B 1 135 ? -13.586 3.729 7.973 1 98.5 135 ARG B C 1
ATOM 2629 O O . ARG B 1 135 ? -13.484 3.057 9 1 98.5 135 ARG B O 1
ATOM 2636 N N . ARG B 1 136 ? -12.586 4.285 7.371 1 98.62 136 ARG B N 1
ATOM 2637 C CA . ARG B 1 136 ? -11.219 4 7.785 1 98.62 136 ARG B CA 1
ATOM 2638 C C . ARG B 1 136 ? -10.297 5.176 7.48 1 98.62 136 ARG B C 1
ATOM 2640 O O . ARG B 1 136 ? -10.445 5.84 6.449 1 98.62 136 ARG B O 1
ATOM 2647 N N . VAL B 1 137 ? -9.375 5.469 8.406 1 98.81 137 VAL B N 1
ATOM 2648 C CA . VAL B 1 137 ? -8.328 6.461 8.227 1 98.81 137 VAL B CA 1
ATOM 2649 C C . VAL B 1 137 ? -6.957 5.801 8.375 1 98.81 137 VAL B C 1
ATOM 2651 O O . VAL B 1 137 ? -6.762 4.969 9.266 1 98.81 137 VAL B O 1
ATOM 2654 N N . LYS B 1 138 ? -6.039 6.172 7.512 1 98.88 138 LYS B N 1
ATOM 2655 C CA . LYS B 1 138 ? -4.703 5.59 7.578 1 98.88 138 LYS B CA 1
ATOM 2656 C C . LYS B 1 138 ? -3.629 6.672 7.496 1 98.88 138 LYS B C 1
ATOM 2658 O O . LYS B 1 138 ? -3.891 7.781 7.031 1 98.88 138 LYS B O 1
ATOM 2663 N N . GLY B 1 139 ? -2.521 6.371 7.973 1 98.75 139 GLY B N 1
ATOM 2664 C CA . GLY B 1 139 ? -1.322 7.188 7.898 1 98.75 139 GLY B CA 1
ATOM 2665 C C . GLY B 1 139 ? -0.045 6.371 7.828 1 98.75 139 GLY B C 1
ATOM 2666 O O . GLY B 1 139 ? 0.013 5.254 8.352 1 98.75 139 GLY B O 1
ATOM 2667 N N . SER B 1 140 ? 0.914 6.93 7.23 1 98.69 140 SER B N 1
ATOM 2668 C CA . SER B 1 140 ? 2.211 6.281 7.07 1 98.69 140 SER B CA 1
ATOM 2669 C C . SER B 1 140 ? 3.354 7.262 7.312 1 98.69 140 SER B C 1
ATOM 2671 O O . SER B 1 140 ? 3.199 8.469 7.098 1 98.69 140 SER B O 1
ATOM 2673 N N . CYS B 1 141 ? 4.488 6.707 7.766 1 98.69 141 CYS B N 1
ATOM 2674 C CA . CYS B 1 141 ? 5.691 7.508 7.945 1 98.69 141 CYS B CA 1
ATOM 2675 C C . CYS B 1 141 ? 6.938 6.633 7.945 1 98.69 141 CYS B C 1
ATOM 2677 O O . CYS B 1 141 ? 6.84 5.406 8.039 1 98.69 141 CYS B O 1
ATOM 2679 N N . PHE B 1 142 ? 8.047 7.305 7.766 1 98.81 142 PHE B N 1
ATOM 2680 C CA . PHE B 1 142 ? 9.297 6.617 8.062 1 98.81 142 PHE B CA 1
ATOM 2681 C C . PHE B 1 142 ? 9.352 6.199 9.531 1 98.81 142 PHE B C 1
ATOM 2683 O O . PHE B 1 142 ? 8.961 6.965 10.414 1 98.81 142 PHE B O 1
ATOM 2690 N N . ALA B 1 143 ? 9.836 4.98 9.766 1 98.81 143 ALA B N 1
ATOM 2691 C CA . ALA B 1 143 ? 9.945 4.488 11.133 1 98.81 143 ALA B CA 1
ATOM 2692 C C . ALA B 1 143 ? 10.844 5.391 11.977 1 98.81 143 ALA B C 1
ATOM 2694 O O . ALA B 1 143 ? 10.633 5.551 13.18 1 98.81 143 ALA B O 1
ATOM 2695 N N . ALA B 1 144 ? 11.789 6.023 11.352 1 98.5 144 ALA B N 1
ATOM 2696 C CA . ALA B 1 144 ? 12.727 6.91 12.039 1 98.5 144 ALA B CA 1
ATOM 2697 C C . ALA B 1 144 ? 12.031 8.188 12.5 1 98.5 144 ALA B C 1
ATOM 2699 O O . ALA B 1 144 ? 12.562 8.93 13.328 1 98.5 144 ALA B O 1
ATOM 2700 N N . ASN B 1 145 ? 10.906 8.516 11.914 1 98.06 145 ASN B N 1
ATOM 2701 C CA . ASN B 1 145 ? 10.125 9.672 12.336 1 98.06 145 ASN B CA 1
ATOM 2702 C C . ASN B 1 145 ? 9.258 9.352 13.547 1 98.06 145 ASN B C 1
ATOM 2704 O O . ASN B 1 145 ? 8.031 9.305 13.438 1 98.06 145 ASN B O 1
ATOM 2708 N N . GLN B 1 146 ? 9.875 9.258 14.672 1 97.88 146 GLN B N 1
ATOM 2709 C CA . GLN B 1 146 ? 9.227 8.805 15.891 1 97.88 146 GLN B CA 1
ATOM 2710 C C . GLN B 1 146 ? 8.102 9.758 16.312 1 97.88 146 GLN B C 1
ATOM 2712 O O . GLN B 1 146 ? 7.059 9.32 16.797 1 97.88 146 GLN B O 1
ATOM 2717 N N . ALA B 1 147 ? 8.359 11.023 16.156 1 97.31 147 ALA B N 1
ATOM 2718 C CA . ALA B 1 147 ? 7.332 12 16.516 1 97.31 147 ALA B CA 1
ATOM 2719 C C . ALA B 1 147 ? 6.027 11.727 15.789 1 97.31 147 ALA B C 1
ATOM 2721 O O . ALA B 1 147 ? 4.945 11.828 16.375 1 97.31 147 ALA B O 1
ATOM 2722 N N . SER B 1 148 ? 6.125 11.32 14.555 1 98.12 148 SER B N 1
ATOM 2723 C CA . SER B 1 148 ? 4.941 11.102 13.727 1 98.12 148 SER B CA 1
ATOM 2724 C C . SER B 1 148 ? 4.16 9.875 14.188 1 98.12 148 SER B C 1
ATOM 2726 O O . SER B 1 148 ? 2.955 9.961 14.422 1 98.12 148 SER B O 1
ATOM 2728 N N . TRP B 1 149 ? 4.793 8.742 14.328 1 98.31 149 TRP B N 1
ATOM 2729 C CA . TRP B 1 149 ? 3.988 7.566 14.656 1 98.31 149 TRP B CA 1
ATOM 2730 C C . TRP B 1 149 ? 3.592 7.57 16.125 1 98.31 149 TRP B C 1
ATOM 2732 O O . TRP B 1 149 ? 2.572 6.988 16.5 1 98.31 149 TRP B O 1
ATOM 2742 N N . ARG B 1 150 ? 4.328 8.258 17.031 1 98.44 150 ARG B N 1
ATOM 2743 C CA . ARG B 1 150 ? 3.854 8.445 18.406 1 98.44 150 ARG B CA 1
ATOM 2744 C C . ARG B 1 150 ? 2.553 9.242 18.422 1 98.44 150 ARG B C 1
ATOM 2746 O O . ARG B 1 150 ? 1.68 8.992 19.25 1 98.44 150 ARG B O 1
ATOM 2753 N N . LEU B 1 151 ? 2.477 10.25 17.562 1 98.56 151 LEU B N 1
ATOM 2754 C CA . LEU B 1 151 ? 1.231 11 17.438 1 98.56 151 LEU B CA 1
ATOM 2755 C C . LEU B 1 151 ? 0.098 10.109 16.953 1 98.56 151 LEU B C 1
ATOM 2757 O O . LEU B 1 151 ? -1.021 10.18 17.469 1 98.56 151 LEU B O 1
ATOM 2761 N N . MET B 1 152 ? 0.361 9.266 15.977 1 98.62 152 MET B N 1
ATOM 2762 C CA . MET B 1 152 ? -0.666 8.344 15.508 1 98.62 152 MET B CA 1
ATOM 2763 C C . MET B 1 152 ? -1.151 7.449 16.641 1 98.62 152 MET B C 1
ATOM 2765 O O . MET B 1 152 ? -2.355 7.234 16.797 1 98.62 152 MET B O 1
ATOM 2769 N N . GLU B 1 153 ? -0.236 6.977 17.438 1 98.38 153 GLU B N 1
ATOM 2770 C CA . GLU B 1 153 ? -0.611 6.168 18.594 1 98.38 153 GLU B CA 1
ATOM 2771 C C . GLU B 1 153 ? -1.417 6.988 19.594 1 98.38 153 GLU B C 1
ATOM 2773 O O . GLU B 1 153 ? -2.418 6.512 20.125 1 98.38 153 GLU B O 1
ATOM 2778 N N . ARG B 1 154 ? -1 8.203 19.828 1 97.81 154 ARG B N 1
ATOM 2779 C CA . ARG B 1 154 ? -1.661 9.07 20.797 1 97.81 154 ARG B CA 1
ATOM 2780 C C . ARG B 1 154 ? -3.107 9.336 20.391 1 97.81 154 ARG B C 1
ATOM 2782 O O . ARG B 1 154 ? -3.982 9.469 21.25 1 97.81 154 ARG B O 1
ATOM 2789 N N . VAL B 1 155 ? -3.355 9.398 19.141 1 97.69 155 VAL B N 1
ATOM 2790 C CA . VAL B 1 155 ? -4.711 9.727 18.703 1 97.69 155 VAL B CA 1
ATOM 2791 C C . VAL B 1 155 ? -5.512 8.445 18.484 1 97.69 155 VAL B C 1
ATOM 2793 O O . VAL B 1 155 ? -6.609 8.477 17.922 1 97.69 155 VAL B O 1
ATOM 2796 N N . GLY B 1 156 ? -4.945 7.316 18.812 1 97.69 156 GLY B N 1
ATOM 2797 C CA . GLY B 1 156 ? -5.715 6.086 18.906 1 97.69 156 GLY B CA 1
ATOM 2798 C C . GLY B 1 156 ? -5.574 5.203 17.688 1 97.69 156 GLY B C 1
ATOM 2799 O O . GLY B 1 156 ? -6.266 4.191 17.562 1 97.69 156 GLY B O 1
ATOM 2800 N N . MET B 1 157 ? -4.688 5.535 16.812 1 98.56 157 MET B N 1
ATOM 2801 C CA . MET B 1 157 ? -4.5 4.688 15.633 1 98.56 157 MET B CA 1
ATOM 2802 C C . MET B 1 157 ? -3.693 3.441 15.984 1 98.56 157 MET B C 1
ATOM 2804 O O . MET B 1 157 ? -2.783 3.496 16.812 1 98.56 157 MET B O 1
ATOM 2808 N N . ARG B 1 158 ? -3.969 2.412 15.281 1 98.5 158 ARG B N 1
ATOM 2809 C CA . ARG B 1 158 ? -3.318 1.124 15.5 1 98.5 158 ARG B CA 1
ATOM 2810 C C . ARG B 1 158 ? -2.193 0.9 14.492 1 98.5 158 ARG B C 1
ATOM 2812 O O . ARG B 1 158 ? -2.357 1.17 13.297 1 98.5 158 ARG B O 1
ATOM 2819 N N . ARG B 1 159 ? -1.113 0.433 15.008 1 98.75 159 ARG B N 1
ATOM 2820 C CA . ARG B 1 159 ? -0.049 0.049 14.086 1 98.75 159 ARG B CA 1
ATOM 2821 C C . ARG B 1 159 ? -0.452 -1.169 13.258 1 98.75 159 ARG B C 1
ATOM 2823 O O . ARG B 1 159 ? -0.834 -2.201 13.812 1 98.75 159 ARG B O 1
ATOM 2830 N N . GLU B 1 160 ? -0.349 -1.057 11.977 1 98.88 160 GLU B N 1
ATOM 2831 C CA . GLU B 1 160 ? -0.719 -2.178 11.117 1 98.88 160 GLU B CA 1
ATOM 2832 C C . GLU B 1 160 ? 0.498 -2.734 10.383 1 98.88 160 GLU B C 1
ATOM 2834 O O . GLU B 1 160 ? 0.467 -3.863 9.891 1 98.88 160 GLU B O 1
ATOM 2839 N N . ALA B 1 161 ? 1.569 -1.954 10.336 1 98.88 161 ALA B N 1
ATOM 2840 C CA . ALA B 1 161 ? 2.703 -2.434 9.555 1 98.88 161 ALA B CA 1
ATOM 2841 C C . ALA B 1 161 ? 4.016 -1.858 10.078 1 98.88 161 ALA B C 1
ATOM 2843 O O . ALA B 1 161 ? 4.055 -0.723 10.555 1 98.88 161 ALA B O 1
ATOM 2844 N N . HIS B 1 162 ? 4.996 -2.537 10.102 1 98.81 162 HIS B N 1
ATOM 2845 C CA . HIS B 1 162 ? 6.41 -2.182 10.109 1 98.81 162 HIS B CA 1
ATOM 2846 C C . HIS B 1 162 ? 7.141 -2.816 8.93 1 98.81 162 HIS B C 1
ATOM 2848 O O . HIS B 1 162 ? 7.398 -4.023 8.93 1 98.81 162 HIS B O 1
ATOM 2854 N N . THR B 1 163 ? 7.402 -2.068 7.926 1 98.75 163 THR B N 1
ATOM 2855 C CA . THR B 1 163 ? 8.008 -2.561 6.691 1 98.75 163 THR B CA 1
ATOM 2856 C C . THR B 1 163 ? 9.508 -2.297 6.688 1 98.75 163 THR B C 1
ATOM 2858 O O . THR B 1 163 ? 9.961 -1.246 7.141 1 98.75 163 THR B O 1
ATOM 2861 N N . LEU B 1 164 ? 10.266 -3.221 6.219 1 98.62 164 LEU B N 1
ATOM 2862 C CA . LEU B 1 164 ? 11.719 -3.088 6.254 1 98.62 164 LEU B CA 1
ATOM 2863 C C . LEU B 1 164 ? 12.25 -2.543 4.93 1 98.62 164 LEU B C 1
ATOM 2865 O O . LEU B 1 164 ? 11.984 -3.111 3.869 1 98.62 164 LEU B O 1
ATOM 2869 N N . LYS B 1 165 ? 12.961 -1.388 5.035 1 98.69 165 LYS B N 1
ATOM 2870 C CA . LYS B 1 165 ? 13.703 -0.797 3.922 1 98.69 165 LYS B CA 1
ATOM 2871 C C . LYS B 1 165 ? 12.836 -0.717 2.666 1 98.69 165 LYS B C 1
ATOM 2873 O O . LYS B 1 165 ? 13.281 -1.09 1.578 1 98.69 165 LYS B O 1
ATOM 2878 N N . ASP B 1 166 ? 11.633 -0.265 2.838 1 98.62 166 ASP B N 1
ATOM 2879 C CA . ASP B 1 166 ? 10.695 -0.275 1.718 1 98.62 166 ASP B CA 1
ATOM 2880 C C . ASP B 1 166 ? 10.609 1.1 1.059 1 98.62 166 ASP B C 1
ATOM 2882 O O . ASP B 1 166 ? 10.008 1.248 -0.007 1 98.62 166 ASP B O 1
ATOM 2886 N N . SER B 1 167 ? 11.203 2.115 1.653 1 98.69 167 SER B N 1
ATOM 2887 C CA . SER B 1 167 ? 11.07 3.49 1.18 1 98.69 167 SER B CA 1
ATOM 2888 C C . SER B 1 167 ? 12.438 4.152 1.025 1 98.69 167 SER B C 1
ATOM 2890 O O . SER B 1 167 ? 13.266 4.098 1.937 1 98.69 167 SER B O 1
ATOM 2892 N N . LEU B 1 168 ? 12.641 4.82 -0.092 1 98.88 168 LEU B N 1
ATOM 2893 C CA . LEU B 1 168 ? 13.93 5.465 -0.348 1 98.88 168 LEU B CA 1
ATOM 2894 C C . LEU B 1 168 ? 13.914 6.91 0.136 1 98.88 168 LEU B C 1
ATOM 2896 O O . LEU B 1 168 ? 13.18 7.742 -0.396 1 98.88 168 LEU B O 1
ATOM 2900 N N . HIS B 1 169 ? 14.711 7.219 1.138 1 98.81 169 HIS B N 1
ATOM 2901 C CA . HIS B 1 169 ? 14.906 8.562 1.669 1 98.81 169 HIS B CA 1
ATOM 2902 C C . HIS B 1 169 ? 15.82 9.391 0.765 1 98.81 169 HIS B C 1
ATOM 2904 O O . HIS B 1 169 ? 16.672 8.836 0.069 1 98.81 169 HIS B O 1
ATOM 2910 N N . ARG B 1 170 ? 15.625 10.68 0.761 1 98.12 170 ARG B N 1
ATOM 2911 C CA . ARG B 1 170 ? 16.391 11.539 -0.131 1 98.12 170 ARG B CA 1
ATOM 2912 C C . ARG B 1 170 ? 17.875 11.484 0.194 1 98.12 170 ARG B C 1
ATOM 2914 O O . ARG B 1 170 ? 18.719 11.836 -0.64 1 98.12 170 ARG B O 1
ATOM 2921 N N . SER B 1 171 ? 18.281 11.031 1.381 1 97.81 171 SER B N 1
ATOM 2922 C CA . SER B 1 171 ? 19.688 10.797 1.729 1 97.81 171 SER B CA 1
ATOM 2923 C C . SER B 1 171 ? 20.281 9.688 0.875 1 97.81 171 SER B C 1
ATOM 2925 O O . SER B 1 171 ? 21.5 9.531 0.827 1 97.81 171 SER B O 1
ATOM 2927 N N . GLY B 1 172 ? 19.438 8.844 0.324 1 98.19 172 GLY B N 1
ATOM 2928 C CA . GLY B 1 172 ? 19.891 7.684 -0.434 1 98.19 172 GLY B CA 1
ATOM 2929 C C . GLY B 1 172 ? 19.734 6.379 0.323 1 98.19 172 GLY B C 1
ATOM 2930 O O . GLY B 1 172 ? 19.969 5.305 -0.228 1 98.19 172 GLY B O 1
ATOM 2931 N N . GLU B 1 173 ? 19.312 6.473 1.514 1 98.44 173 GLU B N 1
ATOM 2932 C CA . GLU B 1 173 ? 19.156 5.277 2.338 1 98.44 173 GLU B CA 1
ATOM 2933 C C . GLU B 1 173 ? 17.75 4.727 2.252 1 98.44 173 GLU B C 1
ATOM 2935 O O . GLU B 1 173 ? 16.781 5.492 2.23 1 98.44 173 GLU B O 1
ATOM 2940 N N . TRP B 1 174 ? 17.672 3.443 2.158 1 98.81 174 TRP B N 1
ATOM 2941 C CA . TRP B 1 174 ? 16.375 2.775 2.301 1 98.81 174 TRP B CA 1
ATOM 2942 C C . TRP B 1 174 ? 15.992 2.654 3.771 1 98.81 174 TRP B C 1
ATOM 2944 O O . TRP B 1 174 ? 16.734 2.072 4.57 1 98.81 174 TRP B O 1
ATOM 2954 N N . LEU B 1 175 ? 14.836 3.164 4.078 1 98.88 175 LEU B N 1
ATOM 2955 C CA . LEU B 1 175 ? 14.422 3.201 5.477 1 98.88 175 LEU B CA 1
ATOM 2956 C C . LEU B 1 175 ? 13.156 2.385 5.688 1 98.88 175 LEU B C 1
ATOM 2958 O O . LEU B 1 175 ? 12.375 2.184 4.754 1 98.88 175 LEU B O 1
ATOM 2962 N N . ASP B 1 176 ? 13 1.979 6.91 1 98.88 176 ASP B N 1
ATOM 2963 C CA . ASP B 1 176 ? 11.789 1.271 7.316 1 98.88 176 ASP B CA 1
ATOM 2964 C C . ASP B 1 176 ? 10.586 2.209 7.336 1 98.88 176 ASP B C 1
ATOM 2966 O O . ASP B 1 176 ? 10.742 3.428 7.438 1 98.88 176 ASP B O 1
ATOM 2970 N N . GLY B 1 177 ? 9.422 1.576 7.156 1 98.75 177 GLY B N 1
ATOM 2971 C CA . GLY B 1 177 ? 8.172 2.314 7.234 1 98.75 177 GLY B CA 1
ATOM 2972 C C . GLY B 1 177 ? 7.262 1.835 8.352 1 98.75 177 GLY B C 1
ATOM 2973 O O . GLY B 1 177 ? 7.402 0.708 8.836 1 98.75 177 GLY B O 1
ATOM 2974 N N . MET B 1 178 ? 6.422 2.695 8.789 1 98.75 178 MET B N 1
ATOM 2975 C CA . MET B 1 178 ? 5.324 2.389 9.703 1 98.75 178 MET B CA 1
ATOM 2976 C C . MET B 1 178 ? 3.984 2.793 9.102 1 98.75 178 MET B C 1
ATOM 2978 O O . MET B 1 178 ? 3.871 3.854 8.484 1 98.75 178 MET B O 1
ATOM 2982 N N . ASP B 1 179 ? 3.043 1.941 9.219 1 98.81 179 ASP B N 1
ATOM 2983 C CA . ASP B 1 179 ? 1.679 2.262 8.805 1 98.81 179 ASP B CA 1
ATOM 2984 C C . ASP B 1 179 ? 0.699 2.07 9.961 1 98.81 179 ASP B C 1
ATOM 2986 O O . ASP B 1 179 ? 0.802 1.101 10.719 1 98.81 179 ASP B O 1
ATOM 2990 N N . TYR B 1 180 ? -0.166 3 10.094 1 98.88 180 TYR B N 1
ATOM 2991 C CA . TYR B 1 180 ? -1.215 2.992 11.109 1 98.88 180 TYR B CA 1
ATOM 2992 C C . TYR B 1 180 ? -2.588 3.174 10.477 1 98.88 180 TYR B C 1
ATOM 2994 O O . TYR B 1 180 ? -2.701 3.682 9.359 1 98.88 180 TYR B O 1
ATOM 3002 N N . ALA B 1 181 ? -3.584 2.729 11.242 1 98.88 181 ALA B N 1
ATOM 3003 C CA . ALA B 1 181 ? -4.953 2.93 10.773 1 98.88 181 ALA B CA 1
ATOM 3004 C C . ALA B 1 181 ? -5.934 2.969 11.945 1 98.88 181 ALA B C 1
ATOM 3006 O O . ALA B 1 181 ? -5.594 2.574 13.062 1 98.88 181 ALA B O 1
ATOM 3007 N N . LEU B 1 182 ? -7.051 3.49 11.711 1 98.75 182 LEU B N 1
ATOM 3008 C CA . LEU B 1 182 ? -8.164 3.582 12.648 1 98.75 182 LEU B CA 1
ATOM 3009 C C . LEU B 1 182 ? -9.492 3.375 11.938 1 98.75 182 LEU B C 1
ATOM 3011 O O . LEU B 1 182 ? -9.766 4.023 10.922 1 98.75 182 LEU B O 1
ATOM 3015 N N . LEU B 1 183 ? -10.273 2.418 12.414 1 98.69 183 LEU B N 1
ATOM 3016 C CA . LEU B 1 183 ? -11.617 2.18 11.883 1 98.69 183 LEU B CA 1
ATOM 3017 C C . LEU B 1 183 ? -12.648 3.047 12.602 1 98.69 183 LEU B C 1
ATOM 3019 O O . LEU B 1 183 ? -12.523 3.303 13.797 1 98.69 183 LEU B O 1
ATOM 3023 N N . ARG B 1 184 ? -13.617 3.4 11.844 1 97.94 184 ARG B N 1
ATOM 3024 C CA . ARG B 1 184 ? -14.703 4.176 12.43 1 97.94 184 ARG B CA 1
ATOM 3025 C C . ARG B 1 184 ? -15.25 3.498 13.68 1 97.94 184 ARG B C 1
ATOM 3027 O O . ARG B 1 184 ? -15.531 4.164 14.68 1 97.94 184 ARG B O 1
ATOM 3034 N N . GLU B 1 185 ? -15.398 2.195 13.633 1 96.62 185 GLU B N 1
ATOM 3035 C CA . GLU B 1 185 ? -15.992 1.438 14.734 1 96.62 185 GLU B CA 1
ATOM 3036 C C . GLU B 1 185 ? -15.086 1.442 15.961 1 96.62 185 GLU B C 1
ATOM 3038 O O . GLU B 1 185 ? -15.531 1.129 17.062 1 96.62 185 GLU B O 1
ATOM 3043 N N . GLU B 1 186 ? -13.859 1.699 15.75 1 95.81 186 GLU B N 1
ATOM 3044 C CA . GLU B 1 186 ? -12.898 1.779 16.844 1 95.81 186 GLU B CA 1
ATOM 3045 C C . GLU B 1 186 ? -12.875 3.176 17.469 1 95.81 186 GLU B C 1
ATOM 3047 O O . GLU B 1 186 ? -12.336 3.371 18.547 1 95.81 186 GLU B O 1
ATOM 3052 N N . TRP B 1 187 ? -13.469 4.012 16.594 1 92.62 187 TRP B N 1
ATOM 3053 C CA . TRP B 1 187 ? -13.367 5.422 16.938 1 92.62 187 TRP B CA 1
ATOM 3054 C C . TRP B 1 187 ? -14.57 5.863 17.781 1 92.62 187 TRP B C 1
ATOM 3056 O O . TRP B 1 187 ? -15.711 5.547 17.438 1 92.62 187 TRP B O 1
ATOM 3066 N N . GLY B 1 188 ? -14.547 6.172 19.031 1 77.25 188 GLY B N 1
ATOM 3067 C CA . GLY B 1 188 ? -15.602 6.758 19.828 1 77.25 188 GLY B CA 1
ATOM 3068 C C . GLY B 1 188 ? -15.312 8.188 20.25 1 77.25 188 GLY B C 1
ATOM 3069 O O . GLY B 1 188 ? -14.156 8.586 20.344 1 77.25 188 GLY B O 1
ATOM 3070 N N . PRO B 1 189 ? -16.375 9.047 19.938 1 59.53 189 PRO B N 1
ATOM 3071 C CA . PRO B 1 189 ? -16.141 10.43 20.359 1 59.53 189 PRO B CA 1
ATOM 3072 C C . PRO B 1 189 ? -15.547 10.523 21.766 1 59.53 189 PRO B C 1
ATOM 3074 O O . PRO B 1 189 ? -14.789 11.453 22.047 1 59.53 189 PRO B O 1
ATOM 3077 N N . THR B 1 190 ? -16.031 9.586 22.719 1 50.97 190 THR B N 1
ATOM 3078 C CA . THR B 1 190 ? -15.656 9.633 24.125 1 50.97 190 THR B CA 1
ATOM 3079 C C . THR B 1 190 ? -14.359 8.867 24.359 1 50.97 190 THR B C 1
ATOM 3081 O O . THR B 1 190 ? -14.031 8.516 25.5 1 50.97 190 THR B O 1
ATOM 3084 N N . SER B 1 191 ? -13.672 8.328 23.453 1 44.06 191 SER B N 1
ATOM 3085 C CA . SER B 1 191 ? -12.531 7.508 23.875 1 44.06 191 SER B CA 1
ATOM 3086 C C . SER B 1 191 ? -11.539 8.312 24.688 1 44.06 191 SER B C 1
ATOM 3088 O O . SER B 1 191 ? -11.016 9.336 24.234 1 44.06 191 SER B O 1
ATOM 3090 N N . PRO B 1 192 ? -11.484 8.234 26.047 1 39.19 192 PRO B N 1
ATOM 3091 C CA . PRO B 1 192 ? -10.742 9.047 27.016 1 39.19 192 PRO B CA 1
ATOM 3092 C C . PRO B 1 192 ? -9.266 9.203 26.641 1 39.19 192 PRO B C 1
ATOM 3094 O O . PRO B 1 192 ? -8.719 8.367 25.906 1 39.19 192 PRO B O 1
ATOM 3097 N N . SER B 1 193 ? -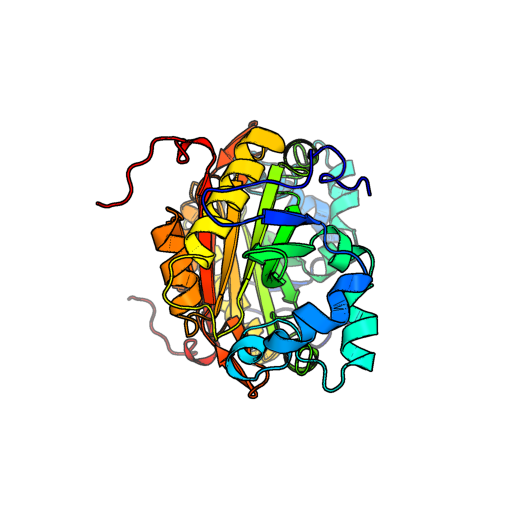8.703 10.461 26.625 1 35.34 193 SER B N 1
ATOM 3098 C CA . SER B 1 193 ? -7.285 10.734 26.844 1 35.34 193 SER B CA 1
ATOM 3099 C C . SER B 1 193 ? -6.652 9.688 27.75 1 35.34 193 SER B C 1
ATOM 3101 O O . SER B 1 193 ? -7.172 9.406 28.828 1 35.34 193 SER B O 1
ATOM 3103 N N . ALA B 1 194 ? -5.957 8.68 27.281 1 33.78 194 ALA B N 1
ATOM 3104 C CA . ALA B 1 194 ? -5.18 8.102 28.375 1 33.78 194 ALA B CA 1
ATOM 3105 C C . ALA B 1 194 ? -4.797 9.164 29.406 1 33.78 194 ALA B C 1
ATOM 3107 O O . ALA B 1 194 ? -3.998 10.055 29.109 1 33.78 194 ALA B O 1
ATOM 3108 N N . THR B 1 195 ? -5.871 9.781 30.109 1 23.14 195 THR B N 1
ATOM 3109 C CA . THR B 1 195 ? -5.484 10.586 31.266 1 23.14 195 THR B CA 1
ATOM 3110 C C . THR B 1 195 ? -4.422 9.875 32.094 1 23.14 195 THR B C 1
ATOM 3112 O O . THR B 1 195 ? -4.523 8.672 32.344 1 23.14 195 THR B O 1
#

Foldseek 3Di:
DDLLCPQPPDWDDDPFKTKGQDDLVCLVLACVACQDCVFVQWPPDRDPDSVVSSVVCVPVQNRSQKMFMDGPRGTFKIKGWAFAFDDDDPVCRVVRGRQEIEMDMTGRPVPPPPCSVLRVVLVVVVCCCPVSVHFKYKYKTFPVPVVGVVSCVQSPWDWDDWAALPDAGPVRGRTIMTMTMDGSVSDDPPPDRVD/DDLLCPQPPDWDDDPFKTKGQDDLVCLVLACVACQDCVFVQWPPDRDPDSVVSSVVCVPVQNRSQKMFMDGPRGTFKIKGWAFAFDDDDPVCRVVRGRQEIEMDMTGRPVPPPPCSVLRVVLVVVVCCCPVSVHFKYKYKTFPVPVVGVVSCVQSPWDWDDWAALPDQGPVRGRTIMTMTMDGSVSDDPPPDRVD

Solvent-accessible surface area (backbone atoms only — not comparable to full-atom values): 21488 Å² total; per-residue (Å²): 129,85,66,82,64,72,80,52,77,71,60,46,72,57,99,74,38,38,38,33,74,51,53,80,85,44,50,64,57,51,46,70,36,48,67,35,63,92,48,22,74,76,42,61,57,66,62,93,42,70,67,54,39,47,59,56,51,61,32,64,78,51,30,75,24,28,30,33,32,21,50,92,84,37,65,46,32,36,36,36,53,41,76,32,60,42,52,35,20,60,89,38,32,78,81,20,53,62,35,24,30,44,47,49,73,51,64,27,75,91,57,60,93,71,55,52,66,58,56,52,49,46,51,52,53,48,42,42,38,70,74,67,59,26,51,34,40,30,37,70,45,52,51,86,44,49,72,58,58,52,47,42,45,71,69,64,32,40,79,27,29,57,37,77,53,54,34,35,42,73,89,70,47,62,35,36,32,31,32,32,34,38,43,43,90,75,55,51,99,74,64,70,67,91,118,129,86,65,82,65,72,82,54,78,70,60,47,73,57,99,74,38,39,38,33,75,50,54,80,84,44,49,66,58,49,46,71,35,50,67,36,64,92,47,22,73,76,42,62,60,67,62,92,42,70,68,54,38,47,59,56,52,62,33,64,79,50,32,76,24,28,31,34,32,21,51,93,86,36,64,48,31,35,36,37,54,42,74,32,61,41,52,36,20,59,90,40,32,77,78,20,52,62,35,24,31,43,44,49,73,52,64,26,77,90,57,60,93,73,55,52,65,58,55,50,50,47,51,50,51,48,41,42,40,69,76,66,60,26,51,34,41,31,38,70,45,51,52,84,44,50,72,58,56,51,45,40,45,71,69,64,31,40,80,27,30,56,36,75,54,54,33,36,40,73,90,71,48,60,35,36,31,32,31,32,35,38,42,43,89,74,56,51,98,74,64,71,69,90,117

Sequence (390 aa):
MDDPLLAVPWPYRTTRLSIRRATPADIDATWAFRRLEEVNRWLTRAPASVEEYRDAFVDPDRLVATLVVELDGHVIGDLMLRVEDAWGQAEVADRAAGVQAEIGWALHPDHVGHGYATEAVRELIRLCFEDLGLRRVKGSCFAANQASWRLMERVGMRREAHTLKDSLHRSGEWLDGMDYALLREEWGPTSPSATMDDPLLAVPWPYRTTRLSIRRATPADIDATWAFRRLEEVNRWLTRAPASVEEYRDAFVDPDRLVATLVVELDGHVIGDLMLRVEDAWGQAEVADRAAGVQAEIGWALHPDHVGHGYATEAVRELIRLCFEDLGLRRVKGSCFAANQASWRLMERVGMRREAHTLKDSLHRSGEWLDGMDYALLREEWGPTSPSAT

Radius of gyration: 23.31 Å; Cα contacts (8 Å, |Δi|>4): 717; chains: 2; bounding box: 41×67×57 Å

pLDDT: mean 95.19, std 11.44, range [23.14, 98.94]

Organism: NCBI:txid1608957